Protein 6K10 (pdb70)

Sequence (458 aa):
NIIEQKFYDSKAFFNTQQTKDISFRKEQLKKLSKAIKSYESDILEALYTDLGKNKVEAYATEIGITLKSIKIARKELKNWTKTKNVDTPLYLFPTKSYIKKEPYGTVLIIAPFNYPFQLVFEPLIGAIAAGNTAIIKPSELTPNVARVIKRLINETFDANYIEVIEGGIEETQTLIHLPFDYVFFTGSENVGKIVYQAASENLVPVTLEMGGKSPVIVDETANIKVASERICFGKFTNAGQTSSVAPDYILVHESVKDDLITALSKTLREFYGQNIQQSPDYGRIVNLKHYHRLTSLLNSAQMNIVFGGHSDEDERYIEPTLLDHVTSDSAIMQEEIFGPILPILTYQSLDEAIAFIHQRPKPLSLYLFSEDENATQRVINELSFGGGAINDTLMHLANPKLPFGGVGASGMGRYHGKYSFDTFTHEKSYIFKSTRLESGVHLPPYKGKFKYIKAFFKN

Nearest PDB structures (foldseek):
  6k0z-assembly1_A  TM=9.987E-01  e=1.222E-87  Staphylococcus aureus
  4l2o-assembly1_B  TM=9.807E-01  e=5.987E-59  Homo sapiens
  8bb8-assembly1_A  TM=9.811E-01  e=5.982E-58  Homo sapiens
  4qgk-assembly1_B  TM=9.742E-01  e=1.063E-56  Homo sapiens
  3r64-assembly1_C  TM=8.625E-01  e=4.636E-27  Corynebacterium glutamicum ATCC 13032

B-factor: mean 26.71, std 6.14, range [15.52, 54.59]

CATH classification: 3.40.605.10 (+1 more: 3.40.309.10)

GO terms:
  GO:0016620 oxidoreductase activity, acting on the aldehyde or oxo group of donors, NAD or NADP as acceptor (F, IDA)
  GO:0016117 carotenoid biosynthetic process (P, IDA)

Structure (mmCIF, N/CA/C/O backbone):
data_6K10
#
_entry.id   6K10
#
_cell.length_a   42.087
_cell.length_b   95.245
_cell.length_c   98.348
_cell.angle_alpha   90.000
_cell.angle_beta   90.000
_cell.angle_gamma   90.000
#
_symmetry.space_group_name_H-M   'P 2 21 21'
#
loop_
_entity.id
_entity.type
_entity.pdbx_description
1 polymer 'Aldehyde dehydrogenase'
2 non-polymer 1,2-ETHANEDIOL
3 water water
#
loop_
_atom_site.group_PDB
_atom_site.id
_atom_site.type_symbol
_atom_site.label_atom_id
_atom_site.label_alt_id
_atom_site.label_comp_id
_atom_site.label_asym_id
_atom_site.label_entity_id
_atom_site.label_seq_id
_atom_site.pdbx_PDB_ins_code
_atom_site.Cartn_x
_atom_site.Cartn_y
_atom_site.Cartn_z
_atom_site.occupancy
_atom_site.B_iso_or_equiv
_atom_site.auth_seq_id
_atom_site.auth_comp_id
_atom_site.auth_asym_id
_atom_site.auth_atom_id
_atom_site.pdbx_PDB_model_num
ATOM 1 N N . ASN A 1 9 ? -11.68858 45.67793 122.97978 1.000 43.70923 2 ASN A N 1
ATOM 2 C CA . ASN A 1 9 ? -10.87439 46.55459 122.14740 1.000 42.04010 2 ASN A CA 1
ATOM 3 C C . ASN A 1 9 ? -9.40897 46.50940 122.57031 1.000 40.44609 2 ASN A C 1
ATOM 4 O O . ASN A 1 9 ? -8.66330 47.46463 122.35137 1.000 39.85445 2 ASN A O 1
ATOM 6 N N . ILE A 1 10 ? -8.99661 45.39001 123.17044 1.000 40.50179 3 ILE A N 1
ATOM 7 C CA . ILE A 1 10 ? -7.64415 45.31071 123.71194 1.000 40.76592 3 ILE A CA 1
ATOM 8 C C . ILE A 1 10 ? -6.60759 45.28982 122.59603 1.000 35.14988 3 ILE A C 1
ATOM 9 O O . ILE A 1 10 ? -5.48546 45.77670 122.77866 1.000 35.34027 3 ILE A O 1
ATOM 14 N N . ILE A 1 11 ? -6.95371 44.74177 121.42854 1.000 34.27406 4 ILE A N 1
ATOM 15 C CA . ILE A 1 11 ? -6.01460 44.73871 120.30827 1.000 34.31946 4 ILE A CA 1
ATOM 16 C C . ILE A 1 11 ? -5.64995 46.16692 119.92857 1.000 33.00880 4 ILE A C 1
ATOM 17 O O . ILE A 1 11 ? -4.47152 46.51303 119.78203 1.000 33.03179 4 ILE A O 1
ATOM 22 N N . GLU A 1 12 ? -6.66339 47.01978 119.77198 1.000 34.64602 5 GLU A N 1
ATOM 23 C CA . GLU A 1 12 ? -6.41716 48.40574 119.39383 1.000 35.79074 5 GLU A CA 1
ATOM 24 C C . GLU A 1 12 ? -5.72213 49.16769 120.51504 1.000 34.43104 5 GLU A C 1
ATOM 25 O O . GLU A 1 12 ? -4.87179 50.02516 120.25246 1.000 35.05441 5 GLU A O 1
ATOM 31 N N . GLN A 1 13 ? -6.06295 48.86557 121.77118 1.000 32.81237 6 GLN A N 1
ATOM 32 C CA . GLN A 1 13 ? -5.33156 49.45097 122.89100 1.000 33.66633 6 GLN A CA 1
ATOM 33 C C . GLN A 1 13 ? -3.86936 49.02394 122.87075 1.000 30.24295 6 GLN A C 1
ATOM 34 O O . GLN A 1 13 ? -2.97113 49.84410 123.09456 1.000 29.96727 6 GLN A O 1
ATOM 37 N N . LYS A 1 14 ? -3.61119 47.74240 122.59752 1.000 31.12581 7 LYS A N 1
ATOM 38 C CA . LYS A 1 14 ? -2.23375 47.26898 122.50224 1.000 32.41904 7 LYS A CA 1
ATOM 39 C C . LYS A 1 14 ? -1.49427 47.94909 121.35775 1.000 29.60325 7 LYS A C 1
ATOM 40 O O . LYS A 1 14 ? -0.30429 48.26304 121.47780 1.000 27.27405 7 LYS A O 1
ATOM 44 N N . PHE A 1 15 ? -2.18328 48.18584 120.23962 1.000 28.44039 8 PHE A N 1
ATOM 45 C CA . PHE A 1 15 ? -1.56082 48.87874 119.11645 1.000 28.46886 8 PHE A CA 1
ATOM 46 C C . PHE A 1 15 ? -1.14091 50.28886 119.50769 1.000 27.94287 8 PHE A C 1
ATOM 47 O O . PHE A 1 15 ? -0.00428 50.70522 119.25657 1.000 28.24383 8 PHE A O 1
ATOM 55 N N . TYR A 1 16 ? -2.04508 51.03861 120.13760 1.000 26.96332 9 TYR A N 1
ATOM 56 C CA . TYR A 1 16 ? -1.74194 52.43126 120.44168 1.000 27.77122 9 TYR A CA 1
ATOM 57 C C . TYR A 1 16 ? -0.74639 52.55982 121.58745 1.000 26.66221 9 TYR A C 1
ATOM 58 O O . TYR A 1 16 ? 0.01333 53.53412 121.63356 1.000 29.28419 9 TYR A O 1
ATOM 67 N N . ASP A 1 17 ? -0.71871 51.59116 122.50683 1.000 26.85110 10 ASP A N 1
ATOM 68 C CA . ASP A 1 17 ? 0.35825 51.55107 123.49143 1.000 27.29062 10 ASP A CA 1
ATOM 69 C C . ASP A 1 17 ? 1.70507 51.35734 122.80991 1.000 28.69580 10 ASP A C 1
ATOM 70 O O . ASP A 1 17 ? 2.69522 52.00262 123.17451 1.000 28.46826 10 ASP A O 1
ATOM 75 N N . SER A 1 18 ? 1.75824 50.46576 121.81683 1.000 28.01941 11 SER A N 1
ATOM 76 C CA . SER A 1 18 ? 2.99834 50.24055 121.08224 1.000 27.34626 11 SER A CA 1
ATOM 77 C C . SER A 1 18 ? 3.44777 51.50505 120.36245 1.000 25.71139 11 SER A C 1
ATOM 78 O O . SER A 1 18 ? 4.63544 51.84979 120.38165 1.000 25.06806 11 SER A O 1
ATOM 81 N N . LYS A 1 19 ? 2.51058 52.20945 119.72263 1.000 23.91105 12 LYS A N 1
ATOM 82 C CA . LYS A 1 19 ? 2.83340 53.48975 119.10009 1.000 26.45546 12 LYS A CA 1
ATOM 83 C C . LYS A 1 19 ? 3.38131 54.47116 120.12652 1.000 27.52688 12 LYS A C 1
ATOM 84 O O . LYS A 1 19 ? 4.36529 55.17538 119.86974 1.000 29.99550 12 LYS A O 1
ATOM 87 N N . ALA A 1 20 ? 2.74624 54.53269 121.29972 1.000 27.03470 13 ALA A N 1
ATOM 88 C CA . ALA A 1 20 ? 3.18349 55.46289 122.33397 1.000 29.48957 13 ALA A CA 1
ATOM 89 C C . ALA A 1 20 ? 4.61064 55.16748 122.77409 1.000 26.69067 13 ALA A C 1
ATOM 90 O O . ALA A 1 20 ? 5.40763 56.09156 122.97448 1.000 29.67334 13 ALA A O 1
ATOM 92 N N . PHE A 1 21 ? 4.95986 53.88536 122.91758 1.000 25.95673 14 PHE A N 1
ATOM 93 C CA . PHE A 1 21 ? 6.32614 53.55198 123.30774 1.000 28.78008 14 PHE A CA 1
ATOM 94 C C . PHE A 1 21 ? 7.32288 53.93033 122.22081 1.000 26.37994 14 PHE A C 1
ATOM 95 O O . PHE A 1 21 ? 8.42342 54.40583 122.52531 1.000 25.41942 14 PHE A O 1
ATOM 103 N N . PHE A 1 22 ? 6.96902 53.71687 120.94920 1.000 27.59904 15 PHE A N 1
ATOM 104 C CA . PHE A 1 22 ? 7.85554 54.15766 119.87724 1.000 25.97664 15 PHE A CA 1
ATOM 105 C C . PHE A 1 22 ? 8.07251 55.66223 119.93409 1.000 25.92134 15 PHE A C 1
ATOM 106 O O . PHE A 1 22 ? 9.18151 56.14778 119.68390 1.000 26.41692 15 PHE A O 1
ATOM 114 N N . ASN A 1 23 ? 7.02372 56.41648 120.26578 1.000 28.01887 16 ASN A N 1
ATOM 115 C CA . ASN A 1 23 ? 7.12028 57.86880 120.30926 1.000 29.92489 16 ASN A CA 1
ATOM 116 C C . ASN A 1 23 ? 8.05753 58.37316 121.39980 1.000 28.71236 16 ASN A C 1
ATOM 117 O O . ASN A 1 23 ? 8.42419 59.55261 121.37163 1.000 29.82892 16 ASN A O 1
ATOM 122 N N . THR A 1 24 ? 8.46102 57.52182 122.34714 1.000 27.27358 17 THR A N 1
ATOM 123 C CA . THR A 1 24 ? 9.42846 57.92827 123.36058 1.000 30.84539 17 THR A CA 1
ATOM 124 C C . THR A 1 24 ? 10.85421 57.99895 122.82700 1.000 30.50448 17 THR A C 1
ATOM 125 O O . THR A 1 24 ? 11.73537 58.49160 123.54086 1.000 28.68823 17 THR A O 1
ATOM 129 N N . GLN A 1 25 ? 11.09581 57.52041 121.60380 1.000 27.79602 18 GLN A N 1
ATOM 130 C CA . GLN A 1 25 ? 12.38033 57.50299 120.90245 1.000 29.14279 18 GLN A CA 1
ATOM 131 C C . GLN A 1 25 ? 13.35540 56.47425 121.46273 1.000 27.36571 18 GLN A C 1
ATOM 132 O O . GLN A 1 25 ? 14.49928 56.41200 120.99578 1.000 27.11736 18 GLN A O 1
ATOM 138 N N . GLN A 1 26 ? 12.94437 55.65317 122.43166 1.000 28.08026 19 GLN A N 1
ATOM 139 C CA . GLN A 1 26 ? 13.88675 54.75123 123.08721 1.000 29.53979 19 GLN A CA 1
ATOM 140 C C . GLN A 1 26 ? 14.36277 53.63693 122.15899 1.000 27.58767 19 GLN A C 1
ATOM 141 O O . GLN A 1 26 ? 15.51102 53.19170 122.27097 1.000 27.70597 19 GLN A O 1
ATOM 147 N N . THR A 1 27 ? 13.51373 53.17889 121.23574 1.000 27.11289 20 THR A N 1
ATOM 148 C CA . THR A 1 27 ? 13.91333 52.09479 120.34390 1.000 25.29209 20 THR A CA 1
ATOM 149 C C . THR A 1 27 ? 14.90340 52.53823 119.27389 1.000 25.42109 20 THR A C 1
ATOM 150 O O . THR A 1 27 ? 15.52154 51.67930 118.63638 1.000 24.09807 20 THR A O 1
ATOM 154 N N . LYS A 1 28 ? 15.07429 53.84374 119.06164 1.000 24.99287 21 LYS A N 1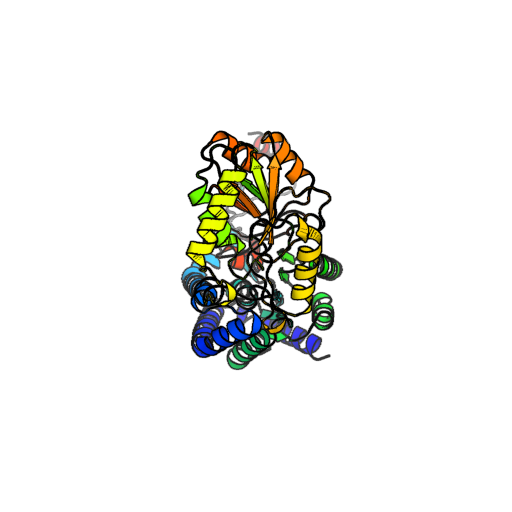
ATOM 155 C CA . LYS A 1 28 ? 16.03654 54.31434 118.07386 1.000 26.53187 21 LYS A CA 1
ATOM 156 C C . LYS A 1 28 ? 17.47473 54.20157 118.55864 1.000 25.67847 21 LYS A C 1
ATOM 157 O O . LYS A 1 28 ? 18.39238 54.17290 117.73079 1.000 26.96516 21 LYS A O 1
ATOM 163 N N . ASP A 1 29 ? 17.69074 54.12968 119.86958 1.000 24.62047 22 ASP A N 1
ATOM 164 C CA . ASP A 1 29 ? 19.04145 54.00323 120.39784 1.000 27.48664 22 ASP A CA 1
ATOM 165 C C . ASP A 1 29 ? 19.62377 52.64553 120.02993 1.000 27.58477 22 ASP A C 1
ATOM 166 O O . ASP A 1 29 ? 18.99238 51.60600 120.24342 1.000 29.96383 22 ASP A O 1
ATOM 171 N N . ILE A 1 30 ? 20.84089 52.66304 119.48539 1.000 26.30424 23 ILE A N 1
ATOM 172 C CA . ILE A 1 30 ? 21.46310 51.44247 118.98022 1.000 29.00140 23 ILE A CA 1
ATOM 173 C C . ILE A 1 30 ? 21.74306 50.46436 120.11535 1.000 28.18917 23 ILE A C 1
ATOM 174 O O . ILE A 1 30 ? 21.50409 49.25657 119.98649 1.000 29.90044 23 ILE A O 1
ATOM 179 N N . SER A 1 31 ? 22.25076 50.96481 121.24473 1.000 28.85164 24 SER A N 1
ATOM 180 C CA . SER A 1 31 ? 22.55103 50.07955 122.36580 1.000 31.95097 24 SER A CA 1
ATOM 181 C C . SER A 1 31 ? 21.28454 49.48157 122.96593 1.000 29.96026 24 SER A C 1
ATOM 182 O O . SER A 1 31 ? 21.32575 48.37497 123.51593 1.000 30.98581 24 SER A O 1
ATOM 185 N N . PHE A 1 32 ? 20.15731 50.19061 122.87349 1.000 29.08008 25 PHE A N 1
ATOM 186 C CA . PHE A 1 32 ? 18.87934 49.60089 123.26105 1.000 27.23214 25 PHE A CA 1
ATOM 187 C C . PHE A 1 32 ? 18.55493 48.39443 122.39071 1.000 24.81015 25 PHE A C 1
ATOM 188 O O . PHE A 1 32 ? 18.17841 47.32976 122.89515 1.000 25.07320 25 PHE A O 1
ATOM 196 N N . ARG A 1 33 ? 18.69405 48.54857 121.07239 1.000 25.49998 26 ARG A N 1
ATOM 197 C CA . ARG A 1 33 ? 18.37501 47.46002 120.15535 1.000 26.18298 26 ARG A CA 1
ATOM 198 C C . ARG A 1 33 ? 19.26995 46.25075 120.39877 1.000 25.49540 26 ARG A C 1
ATOM 199 O O . ARG A 1 33 ? 18.79621 45.10870 120.38956 1.000 26.00373 26 ARG A O 1
ATOM 207 N N . LYS A 1 34 ? 20.56825 46.48198 120.62011 1.000 25.37395 27 LYS A N 1
ATOM 208 C CA . LYS A 1 34 ? 21.48008 45.37719 120.90835 1.000 26.47804 27 LYS A CA 1
ATOM 209 C C . LYS A 1 34 ? 21.06110 44.62014 122.16057 1.000 27.59612 27 LYS A C 1
ATOM 210 O O . LYS A 1 34 ? 21.14500 43.38765 122.20554 1.000 28.59958 27 LYS A O 1
ATOM 214 N N . GLU A 1 35 ? 20.60743 45.33881 123.18873 1.000 27.58325 28 GLU A N 1
ATOM 215 C CA . GLU A 1 35 ? 20.22596 44.67649 124.43076 1.000 30.02173 28 GLU A CA 1
ATOM 216 C C . GLU A 1 35 ? 18.97474 43.82667 124.24268 1.000 29.47960 28 GLU A C 1
ATOM 217 O O . GLU A 1 35 ? 18.86937 42.73502 124.81386 1.000 27.80969 28 GLU A O 1
ATOM 223 N N . GLN A 1 36 ? 18.01852 44.30506 123.44139 1.000 27.73436 29 GLN A N 1
ATOM 224 C CA . GLN A 1 36 ? 16.82242 43.51286 123.17256 1.000 25.88316 29 GLN A CA 1
ATOM 225 C C . GLN A 1 36 ? 17.17067 42.23517 122.42144 1.000 24.76194 29 GLN A C 1
ATOM 226 O O . GLN A 1 36 ? 16.57328 41.17947 122.66304 1.000 27.29821 29 GLN A O 1
ATOM 232 N N . LEU A 1 37 ? 18.13688 42.31107 121.50434 1.000 23.19376 30 LEU A N 1
ATOM 233 C CA . LEU A 1 37 ? 18.56674 41.11485 120.79024 1.000 24.22598 30 LEU A CA 1
ATOM 234 C C . LEU A 1 37 ? 19.21977 40.11457 121.73772 1.000 28.34569 30 LEU A C 1
ATOM 235 O O . LEU A 1 37 ? 18.98510 38.90510 121.62872 1.000 30.25136 30 LEU A O 1
ATOM 240 N N . LYS A 1 38 ? 20.03975 40.59979 122.67725 1.000 27.06862 31 LYS A N 1
ATOM 241 C CA . LYS A 1 38 ? 20.59345 39.72136 123.70640 1.000 26.14838 31 LYS A CA 1
ATOM 242 C C . LYS A 1 38 ? 19.48505 39.03829 124.49094 1.000 25.73314 31 LYS A C 1
ATOM 243 O O . LYS A 1 38 ? 19.50449 37.81758 124.68708 1.000 27.82536 31 LYS A O 1
ATOM 246 N N . LYS A 1 39 ? 18.51523 39.82256 124.96525 1.000 25.85832 32 LYS A N 1
ATOM 247 C CA . LYS A 1 39 ? 17.41561 39.25795 125.73660 1.000 27.91224 32 LYS A CA 1
ATOM 248 C C . LYS A 1 39 ? 16.63313 38.24552 124.91239 1.000 25.57188 32 LYS A C 1
ATOM 249 O O . LYS A 1 39 ? 16.23089 37.19718 125.42701 1.000 24.77315 32 LYS A O 1
ATOM 255 N N . LEU A 1 40 ? 16.42195 38.53496 123.62578 1.000 26.85097 33 LEU A N 1
ATOM 256 C CA . LEU A 1 40 ? 15.73028 37.59046 122.75258 1.000 22.80536 33 LEU A CA 1
ATOM 257 C C . LEU A 1 40 ? 16.48964 36.27243 122.65801 1.000 24.33157 33 LEU A C 1
ATOM 258 O O . LEU A 1 40 ? 15.89506 35.19099 122.73248 1.000 24.58983 33 LEU A O 1
ATOM 263 N N . SER A 1 41 ? 17.81065 36.34720 122.48806 1.000 23.44955 34 SER A N 1
ATOM 264 C CA . SER A 1 41 ? 18.62596 35.13961 122.40454 1.000 26.28376 34 SER A CA 1
ATOM 265 C C . SER A 1 41 ? 18.58809 34.35646 123.71061 1.000 26.28256 34 SER A C 1
ATOM 266 O O . SER A 1 41 ? 18.36500 33.13969 123.71327 1.000 25.89462 34 SER A O 1
ATOM 269 N N . LYS A 1 42 ? 18.82830 35.04127 124.83273 1.000 23.84691 35 LYS A N 1
ATOM 270 C CA . LYS A 1 42 ? 18.74483 34.39901 126.14122 1.000 24.33796 35 LYS A CA 1
ATOM 271 C C . LYS A 1 42 ? 17.38176 33.75749 126.35034 1.000 24.71833 35 LYS A C 1
ATOM 272 O O . LYS A 1 42 ? 17.27473 32.65870 126.90815 1.000 23.59504 35 LYS A O 1
ATOM 278 N N . ALA A 1 43 ? 16.33046 34.42735 125.88928 1.000 25.28618 36 ALA A N 1
ATOM 279 C CA . ALA A 1 43 ? 14.97690 33.93964 126.10025 1.000 24.56811 36 ALA A CA 1
ATOM 280 C C . ALA A 1 43 ? 14.70649 32.66878 125.29726 1.000 22.64775 36 ALA A C 1
ATOM 281 O O . ALA A 1 43 ? 14.09181 31.72520 125.80869 1.000 25.08636 36 ALA A O 1
ATOM 283 N N . ILE A 1 44 ? 15.16620 32.61961 124.04344 1.000 20.33648 37 ILE A N 1
ATOM 284 C CA . ILE A 1 44 ? 14.96875 31.42613 123.22127 1.000 22.89823 37 ILE A CA 1
ATOM 285 C C . ILE A 1 44 ? 15.71548 30.23774 123.81499 1.000 24.83517 37 ILE A C 1
ATOM 286 O O . ILE A 1 44 ? 15.21299 29.10673 123.81978 1.000 22.51764 37 ILE A O 1
ATOM 291 N N . LYS A 1 45 ? 16.92198 30.47512 124.33406 1.000 25.77242 38 LYS A N 1
ATOM 292 C CA . LYS A 1 45 ? 17.68423 29.39539 124.95244 1.000 26.96376 38 LYS A CA 1
ATOM 293 C C . LYS A 1 45 ? 16.98784 28.87558 126.20219 1.000 25.45555 38 LYS A C 1
ATOM 294 O O . LYS A 1 45 ? 16.93320 27.66165 126.43288 1.000 26.82004 38 LYS A O 1
ATOM 300 N N . SER A 1 46 ? 16.44725 29.78143 127.02079 1.000 24.88574 39 SER A N 1
ATOM 301 C CA . SER A 1 46 ? 15.73832 29.36215 128.22384 1.000 25.08291 39 SER A CA 1
ATOM 302 C C . SER A 1 46 ? 14.52083 28.51306 127.88627 1.000 27.90823 39 SER A C 1
ATOM 303 O O . SER A 1 46 ? 14.15603 27.61461 128.65319 1.000 29.08825 39 SER A O 1
ATOM 306 N N . TYR A 1 47 ? 13.89347 28.77022 126.74189 1.000 25.28570 40 TYR A N 1
ATOM 307 C CA . TYR A 1 47 ? 12.68106 28.08109 126.32798 1.000 27.28913 40 TYR A CA 1
ATOM 308 C C . TYR A 1 47 ? 12.93739 27.00517 125.28468 1.000 28.59617 40 TYR A C 1
ATOM 309 O O . TYR A 1 47 ? 11.97839 26.48103 124.71096 1.000 25.01950 40 TYR A O 1
ATOM 318 N N . GLU A 1 48 ? 14.20428 26.66960 125.02419 1.000 25.86406 41 GLU A N 1
ATOM 319 C CA . GLU A 1 48 ? 14.53274 25.75918 123.93028 1.000 26.61195 41 GLU A CA 1
ATOM 320 C C . GLU A 1 48 ? 13.76897 24.44480 124.04081 1.000 23.92395 41 GLU A C 1
ATOM 321 O O . GLU A 1 48 ? 13.22627 23.94226 123.05010 1.000 23.56904 41 GLU A O 1
ATOM 327 N N . SER A 1 49 ? 13.71066 23.87533 125.24588 1.000 22.83452 42 SER A N 1
ATOM 328 C CA . SER A 1 49 ? 13.02323 22.60046 125.41947 1.000 27.71979 42 SER A CA 1
ATOM 329 C C . SER A 1 49 ? 11.53205 22.73056 125.13214 1.000 24.54275 42 SER A C 1
ATOM 330 O O . SER A 1 49 ? 10.94172 21.86406 124.47611 1.000 26.73020 42 SER A O 1
ATOM 333 N N . ASP A 1 50 ? 10.90684 23.80952 125.61179 1.000 22.29999 43 ASP A N 1
ATOM 334 C CA . ASP A 1 50 ? 9.47925 24.00354 125.37821 1.000 25.31865 43 ASP A CA 1
ATOM 335 C C . ASP A 1 50 ? 9.17943 24.25313 123.90625 1.000 25.65617 43 ASP A C 1
ATOM 336 O O . ASP A 1 50 ? 8.13141 23.82593 123.40753 1.000 25.95689 43 ASP A O 1
ATOM 341 N N . ILE A 1 51 ? 10.07495 24.94428 123.19907 1.000 22.74616 44 ILE A N 1
ATOM 342 C CA . ILE A 1 51 ? 9.87418 25.16971 121.77049 1.000 22.38223 44 ILE A CA 1
ATOM 343 C C . ILE A 1 51 ? 9.95409 23.85173 121.01086 1.000 24.99081 44 ILE A C 1
ATOM 344 O O . ILE A 1 51 ? 9.12021 23.56448 120.14396 1.000 25.39551 44 ILE A O 1
ATOM 349 N N . LEU A 1 52 ? 10.96440 23.03347 121.32087 1.000 22.27553 45 LEU A N 1
ATOM 350 C CA . LEU A 1 52 ? 11.08413 21.72842 120.67718 1.000 21.93348 45 LEU A CA 1
ATOM 351 C C . LEU A 1 52 ? 9.86524 20.85950 120.96120 1.000 21.70463 45 LEU A C 1
ATOM 352 O O . LEU A 1 52 ? 9.36826 20.16364 120.06759 1.000 22.62615 45 LEU A O 1
ATOM 357 N N . GLU A 1 53 ? 9.36958 20.88674 122.20080 1.000 22.75775 46 GLU A N 1
ATOM 358 C CA . GLU A 1 53 ? 8.18396 20.10641 122.54426 1.000 24.84449 46 GLU A CA 1
ATOM 359 C C . GLU A 1 53 ? 6.97091 20.57770 121.75366 1.000 21.30760 46 GLU A C 1
ATOM 360 O O . GLU A 1 53 ? 6.19855 19.76490 121.23246 1.000 24.43474 46 GLU A O 1
ATOM 366 N N . ALA A 1 54 ? 6.78447 21.89628 121.66355 1.000 23.27763 47 ALA A N 1
ATOM 367 C CA . ALA A 1 54 ? 5.62806 22.44010 120.95939 1.000 20.23161 47 ALA A CA 1
ATOM 368 C C . ALA A 1 54 ? 5.68556 22.12406 119.46965 1.000 23.72999 47 ALA A C 1
ATOM 369 O O . ALA A 1 54 ? 4.66905 21.75782 118.86767 1.000 25.85496 47 ALA A O 1
ATOM 371 N N . LEU A 1 55 ? 6.86402 22.26525 118.85735 1.000 20.72599 48 LEU A N 1
ATOM 372 C CA . LEU A 1 55 ? 7.01349 21.91107 117.44961 1.000 21.20423 48 LEU A CA 1
ATOM 373 C C . LEU A 1 55 ? 6.75262 20.42770 117.22968 1.000 24.92030 48 LEU A C 1
ATOM 374 O O . LEU A 1 55 ? 6.18501 20.03147 116.20491 1.000 25.80381 48 LEU A O 1
ATOM 379 N N . TYR A 1 56 ? 7.15235 19.59306 118.18840 1.000 25.86643 49 TYR A N 1
ATOM 380 C CA . TYR A 1 56 ? 6.92844 18.15820 118.06384 1.000 24.88741 49 TYR A CA 1
ATOM 381 C C . TYR A 1 56 ? 5.44536 17.82176 118.15553 1.000 23.47186 49 TYR A C 1
ATOM 382 O O . TYR A 1 56 ? 4.92248 17.04322 117.35058 1.000 24.80388 49 TYR A O 1
ATOM 391 N N . THR A 1 57 ? 4.75001 18.39501 119.13761 1.000 23.10534 50 THR A N 1
ATOM 392 C CA . THR A 1 57 ? 3.34938 18.04205 119.34021 1.000 24.72530 50 THR A CA 1
ATOM 393 C C . THR A 1 57 ? 2.47666 18.55310 118.19948 1.000 25.56192 50 THR A C 1
ATOM 394 O O . THR A 1 57 ? 1.55177 17.85960 117.76028 1.000 25.70736 50 THR A O 1
ATOM 398 N N . ASP A 1 58 ? 2.76735 19.74930 117.68911 1.000 26.27107 51 ASP A N 1
ATOM 399 C CA . ASP A 1 58 ? 1.90487 20.36838 116.68943 1.000 25.86347 51 ASP A CA 1
ATOM 400 C C . ASP A 1 58 ? 2.21245 19.92813 115.26393 1.000 26.40195 51 ASP A C 1
ATOM 401 O O . ASP A 1 58 ? 1.28924 19.83372 114.44638 1.000 26.12071 51 ASP A O 1
ATOM 406 N N . LEU A 1 59 ? 3.47838 19.65236 114.94216 1.000 23.32288 52 LEU A N 1
ATOM 407 C CA . LEU A 1 59 ? 3.88527 19.35732 113.57203 1.000 23.06291 52 LEU A CA 1
ATOM 408 C C . LEU A 1 59 ? 4.63497 18.03661 113.43907 1.000 22.21700 52 LEU A C 1
ATOM 409 O O . LEU A 1 59 ? 5.10579 17.71359 112.34120 1.000 21.96634 52 LEU A O 1
ATOM 414 N N . GLY A 1 60 ? 4.75994 17.26575 114.51668 1.000 21.83349 53 GLY A N 1
ATOM 415 C CA . GLY A 1 60 ? 5.56639 16.05732 114.46912 1.000 22.61877 53 GLY A CA 1
ATOM 416 C C . GLY A 1 60 ? 7.01347 16.31734 114.12207 1.000 21.03996 53 GLY A C 1
ATOM 417 O O . GLY A 1 60 ? 7.68802 15.43266 113.58388 1.000 22.74820 53 GLY A O 1
ATOM 418 N N . LYS A 1 61 ? 7.51153 17.51433 114.41971 1.000 21.07183 54 LYS A N 1
ATOM 419 C CA . LYS A 1 61 ? 8.83325 17.92958 113.97079 1.000 18.07940 54 LYS A CA 1
ATOM 420 C C . LYS A 1 61 ? 9.90300 17.39021 114.91211 1.000 24.79315 54 LYS A C 1
ATOM 421 O O . LYS A 1 61 ? 9.92631 17.73179 116.10013 1.000 24.94869 54 LYS A O 1
ATOM 427 N N . ASN A 1 62 ? 10.78777 16.55292 114.37621 1.000 22.79125 55 ASN A N 1
ATOM 428 C CA . ASN A 1 62 ? 11.88690 16.00324 115.15284 1.000 25.64083 55 ASN A CA 1
ATOM 429 C C . ASN A 1 62 ? 12.89259 17.09798 115.50500 1.000 25.68507 55 ASN A C 1
ATOM 430 O O . ASN A 1 62 ? 12.98953 18.13076 114.83795 1.000 25.55356 55 ASN A O 1
ATOM 435 N N . LYS A 1 63 ? 13.65677 16.85304 116.57266 1.000 25.99571 56 LYS A N 1
ATOM 436 C CA . LYS A 1 63 ? 14.48179 17.91261 117.14617 1.000 26.53641 56 LYS A CA 1
ATOM 437 C C . LYS A 1 63 ? 15.62790 18.32471 116.22747 1.000 23.91969 56 LYS A C 1
ATOM 438 O O . LYS A 1 63 ? 16.06096 19.48128 116.27136 1.000 25.15306 56 LYS A O 1
ATOM 442 N N . VAL A 1 64 ? 16.13669 17.41189 115.39753 1.000 25.60526 57 VAL A N 1
ATOM 443 C CA . VAL A 1 64 ? 17.17745 17.79180 114.44408 1.000 24.68985 57 VAL A CA 1
ATOM 444 C C . VAL A 1 64 ? 16.61708 18.77195 113.42260 1.000 24.00671 57 VAL A C 1
ATOM 445 O O . VAL A 1 64 ? 17.18613 19.84306 113.17866 1.000 23.48094 57 VAL A O 1
ATOM 449 N N . GLU A 1 65 ? 15.48363 18.41863 112.81552 1.000 24.85913 58 GLU A N 1
ATOM 450 C CA . GLU A 1 65 ? 14.85244 19.30449 111.84510 1.000 25.42389 58 GLU A CA 1
ATOM 451 C C . GLU A 1 65 ? 14.40290 20.60524 112.49723 1.000 23.52427 58 GLU A C 1
ATOM 452 O O . GLU A 1 65 ? 14.54283 21.68479 111.90986 1.000 23.55335 58 GLU A O 1
ATOM 458 N N . ALA A 1 66 ? 13.86111 20.52136 113.71543 1.000 20.62397 59 ALA A N 1
ATOM 459 C CA . ALA A 1 66 ? 13.39677 21.71897 114.40559 1.000 20.23630 59 ALA A CA 1
ATOM 460 C C . ALA A 1 66 ? 14.54689 22.66044 114.73052 1.000 24.29893 59 ALA A C 1
ATOM 461 O O . ALA A 1 66 ? 14.36734 23.88367 114.72832 1.000 22.19469 59 ALA A O 1
ATOM 463 N N . TYR A 1 67 ? 15.73402 22.11851 115.00775 1.000 21.22076 60 TYR A N 1
ATOM 464 C CA . TYR A 1 67 ? 16.86454 22.98744 115.31134 1.000 24.03853 60 TYR A CA 1
ATOM 465 C C . TYR A 1 67 ? 17.43128 23.62050 114.04760 1.000 23.88378 60 TYR A C 1
ATOM 466 O O . TYR A 1 67 ? 17.79506 24.80226 114.04831 1.000 27.33383 60 TYR A O 1
ATOM 475 N N . ALA A 1 68 ? 17.50419 22.85652 112.95667 1.000 25.05491 61 ALA A N 1
ATOM 476 C CA . ALA A 1 68 ? 18.10699 23.37947 111.73617 1.000 24.68623 61 ALA A CA 1
ATOM 477 C C . ALA A 1 68 ? 17.20400 24.38789 111.03637 1.000 26.78037 61 ALA A C 1
ATOM 478 O O . ALA A 1 68 ? 17.70317 25.28199 110.34414 1.000 27.95954 61 ALA A O 1
ATOM 480 N N . THR A 1 69 ? 15.88433 24.27248 111.19944 1.000 22.26368 62 THR A N 1
ATOM 481 C CA . THR A 1 69 ? 14.95573 25.11610 110.45960 1.000 22.04698 62 THR A CA 1
ATOM 482 C C . THR A 1 69 ? 14.20271 26.12579 111.31530 1.000 25.00363 62 THR A C 1
ATOM 483 O O . THR A 1 69 ? 13.52553 26.99305 110.75275 1.000 28.07367 62 THR A O 1
ATOM 487 N N . GLU A 1 70 ? 14.28307 26.04448 112.64502 1.000 23.98293 63 GLU A N 1
ATOM 488 C CA . GLU A 1 70 ? 13.53345 26.98620 113.47119 1.000 24.89195 63 GLU A CA 1
ATOM 489 C C . GLU A 1 70 ? 14.38487 27.61936 114.56776 1.000 22.87108 63 GLU A C 1
ATOM 490 O O . GLU A 1 70 ? 14.56032 28.84151 114.58501 1.000 24.64489 63 GLU A O 1
ATOM 496 N N . ILE A 1 71 ? 14.91673 26.81509 115.48718 1.000 20.65002 64 ILE A N 1
ATOM 497 C CA . ILE A 1 71 ? 15.59865 27.37613 116.65384 1.000 23.51224 64 ILE A CA 1
ATOM 498 C C . ILE A 1 71 ? 17.01512 27.81379 116.30700 1.000 20.71918 64 ILE A C 1
ATOM 499 O O . ILE A 1 71 ? 17.38274 28.98049 116.48947 1.000 19.85058 64 ILE A O 1
ATOM 504 N N . GLY A 1 72 ? 17.83865 26.87641 115.83464 1.000 22.95264 65 GLY A N 1
ATOM 505 C CA . GLY A 1 72 ? 19.24736 27.17722 115.63644 1.000 22.81307 65 GLY A CA 1
ATOM 506 C C . GLY A 1 72 ? 19.47772 28.28416 114.62762 1.000 27.13109 65 GLY A C 1
ATOM 507 O O . GLY A 1 72 ? 20.32753 29.15530 114.82979 1.000 28.55191 65 GLY A O 1
ATOM 508 N N . ILE A 1 73 ? 18.72265 28.26658 113.52810 1.000 25.70966 66 ILE A N 1
ATOM 509 C CA . ILE A 1 73 ? 18.87619 29.29461 112.50688 1.000 24.30880 66 ILE A CA 1
ATOM 510 C C . ILE A 1 73 ? 18.48193 30.66143 113.05472 1.000 21.57793 66 ILE A C 1
ATOM 511 O O . ILE A 1 73 ? 19.04143 31.68633 112.64652 1.000 23.55173 66 ILE A O 1
ATOM 516 N N . THR A 1 74 ? 17.53500 30.70233 113.99613 1.000 20.05656 67 THR A N 1
ATOM 517 C CA . THR A 1 74 ? 17.14262 31.96824 114.60693 1.000 20.50883 67 THR A CA 1
ATOM 518 C C . THR A 1 74 ? 18.22610 32.47920 115.54792 1.000 23.39852 67 THR A C 1
ATOM 519 O O . THR A 1 74 ? 18.58507 33.66192 115.51284 1.000 26.55266 67 THR A O 1
ATOM 523 N N . LEU A 1 75 ? 18.75921 31.59764 116.39793 1.000 23.09277 68 LEU A N 1
ATOM 524 C CA . LEU A 1 75 ? 19.85107 31.98439 117.28638 1.000 24.66672 68 LEU A CA 1
ATOM 525 C C . LEU A 1 75 ? 21.03850 32.51093 116.49277 1.000 23.80914 68 LEU A C 1
ATOM 526 O O . LEU A 1 75 ? 21.64212 33.52814 116.85373 1.000 26.73547 68 LEU A O 1
ATOM 531 N N . LYS A 1 76 ? 21.38478 31.82644 115.40081 1.000 23.40702 69 LYS A N 1
ATOM 532 C CA . LYS A 1 76 ? 22.47729 32.28538 114.55085 1.000 24.81476 69 LYS A CA 1
ATOM 533 C C . LYS A 1 76 ? 22.17598 33.65593 113.95581 1.000 25.00127 69 LYS A C 1
ATOM 534 O O . LYS A 1 76 ? 23.06473 34.51106 113.86551 1.000 26.45276 69 LYS A O 1
ATOM 537 N N . SER A 1 77 ? 20.92468 33.88648 113.54991 1.000 25.02564 70 SER A N 1
ATOM 538 C CA . SER A 1 77 ? 20.56447 35.17238 112.95982 1.000 24.81471 70 SER A CA 1
ATOM 539 C C . SER A 1 77 ? 20.61979 36.29584 113.99051 1.000 22.57223 70 SER A C 1
ATOM 540 O O . SER A 1 77 ? 21.07747 37.40251 113.68124 1.000 22.22930 70 SER A O 1
ATOM 543 N N . ILE A 1 78 ? 20.14931 36.03634 115.21568 1.000 22.63904 71 ILE A N 1
ATOM 544 C CA . ILE A 1 78 ? 20.24749 37.03473 116.28027 1.000 26.22387 71 ILE A CA 1
ATOM 545 C C . ILE A 1 78 ? 21.70115 37.41009 116.51322 1.000 29.38126 71 ILE A C 1
ATOM 546 O O . ILE A 1 78 ? 22.05084 38.59398 116.61038 1.000 27.05319 71 ILE A O 1
ATOM 551 N N . LYS A 1 79 ? 22.56786 36.40109 116.61013 1.000 28.40135 72 LYS A N 1
ATOM 552 C CA . LYS A 1 79 ? 23.99092 36.64045 116.81736 1.000 30.62473 72 LYS A CA 1
ATOM 553 C C . LYS A 1 79 ? 24.56328 37.55506 115.73888 1.000 27.79583 72 LYS A C 1
ATOM 554 O O . LYS A 1 79 ? 25.28292 38.51273 116.04078 1.000 26.02211 72 LYS A O 1
ATOM 560 N N . ILE A 1 80 ? 24.24510 37.27872 114.47197 1.000 27.28826 73 ILE A N 1
ATOM 561 C CA . ILE A 1 80 ? 24.81340 38.05056 113.36525 1.000 25.94376 73 ILE A CA 1
ATOM 562 C C . ILE A 1 80 ? 24.27366 39.47594 113.37438 1.000 26.89400 73 ILE A C 1
ATOM 563 O O . ILE A 1 80 ? 25.02561 40.44613 113.21201 1.000 26.91220 73 ILE A O 1
ATOM 568 N N . ALA A 1 81 ? 22.95928 39.62304 113.55535 1.000 26.02570 74 ALA A N 1
ATOM 569 C CA . ALA A 1 81 ? 22.36340 40.95551 113.59797 1.000 27.53566 74 ALA A CA 1
ATOM 570 C C . ALA A 1 81 ? 22.94250 41.79417 114.73155 1.000 27.67262 74 ALA A C 1
ATOM 571 O O . ALA A 1 81 ? 23.22902 42.98475 114.55192 1.000 27.74671 74 ALA A O 1
ATOM 573 N N . ARG A 1 82 ? 23.13557 41.18923 115.90263 1.000 26.35269 75 ARG A N 1
ATOM 574 C CA . ARG A 1 82 ? 23.65213 41.94460 117.03732 1.000 31.23315 75 ARG A CA 1
ATOM 575 C C . ARG A 1 82 ? 25.09361 42.39108 116.80861 1.000 31.66331 75 ARG A C 1
ATOM 576 O O . ARG A 1 82 ? 25.46623 43.51488 117.17274 1.000 32.87721 75 ARG A O 1
ATOM 584 N N . LYS A 1 83 ? 25.91397 41.53208 116.19575 1.000 31.48687 76 LYS A N 1
ATOM 585 C CA . LYS A 1 83 ? 27.32379 41.85503 116.00669 1.000 32.03036 76 LYS A CA 1
ATOM 586 C C . LYS A 1 83 ? 27.56156 42.77226 114.81628 1.000 32.94358 76 LYS A C 1
ATOM 587 O O . LYS A 1 83 ? 28.57676 43.47582 114.77712 1.000 36.15793 76 LYS A O 1
ATOM 593 N N . GLU A 1 84 ? 26.65781 42.76807 113.84355 1.000 30.37386 77 GLU A N 1
ATOM 594 C CA . GLU A 1 84 ? 26.74789 43.63143 112.67811 1.000 29.55701 77 GLU A CA 1
ATOM 595 C C . GLU A 1 84 ? 25.89875 44.88398 112.80386 1.000 26.47396 77 GLU A C 1
ATOM 596 O O . GLU A 1 84 ? 25.87022 45.68912 111.86504 1.000 27.76238 77 GLU A O 1
ATOM 602 N N . LEU A 1 85 ? 25.22497 45.07118 113.94289 1.000 26.26933 78 LEU A N 1
ATOM 603 C CA . LEU A 1 85 ? 24.23183 46.13415 114.06030 1.000 29.32973 78 LEU A CA 1
ATOM 604 C C . LEU A 1 85 ? 24.81895 47.50912 113.77853 1.000 27.91145 78 LEU A C 1
ATOM 605 O O . LEU A 1 85 ? 24.22084 48.30621 113.04235 1.000 27.58121 78 LEU A O 1
ATOM 610 N N . LYS A 1 86 ? 25.99019 47.80255 114.35193 1.000 28.41409 79 LYS A N 1
ATOM 611 C CA . LYS A 1 86 ? 26.61668 49.09890 114.12745 1.000 31.90307 79 LYS A CA 1
ATOM 612 C C . LYS A 1 86 ? 26.92919 49.31391 112.65275 1.000 32.16541 79 LYS A C 1
ATOM 613 O O . LYS A 1 86 ? 26.77864 50.42734 112.13985 1.000 32.13574 79 LYS A O 1
ATOM 615 N N . ASN A 1 87 ? 27.35545 48.25912 111.95248 1.000 30.64640 80 ASN A N 1
ATOM 616 C CA . ASN A 1 87 ? 27.58806 48.36741 110.51469 1.000 26.97428 80 ASN A CA 1
ATOM 617 C C . ASN A 1 87 ? 26.29205 48.66210 109.76880 1.000 26.57005 80 ASN A C 1
ATOM 618 O O . ASN A 1 87 ? 26.24364 49.55709 108.91434 1.000 30.58998 80 ASN A O 1
ATOM 623 N N . TRP A 1 88 ? 25.22523 47.92247 110.09074 1.000 21.65453 81 TRP A N 1
ATOM 624 C CA . TRP A 1 88 ? 23.96764 48.07055 109.36065 1.000 27.12693 81 TRP A CA 1
ATOM 625 C C . TRP A 1 88 ? 23.32263 49.43059 109.59256 1.000 25.98171 81 TRP A C 1
ATOM 626 O O . TRP A 1 88 ? 22.77174 50.02777 108.65935 1.000 27.34484 81 TRP A O 1
ATOM 637 N N . THR A 1 89 ? 23.35123 49.92324 110.83041 1.000 24.98601 82 THR A N 1
ATOM 638 C CA . THR A 1 89 ? 22.56942 51.09935 111.19595 1.000 26.03465 82 THR A CA 1
ATOM 639 C C . THR A 1 89 ? 23.30893 52.41609 111.01635 1.000 27.64398 82 THR A C 1
ATOM 640 O O . THR A 1 89 ? 22.65685 53.46625 110.96332 1.000 28.78470 82 THR A O 1
ATOM 644 N N . LYS A 1 90 ? 24.63534 52.39405 110.91393 1.000 27.55941 83 LYS A N 1
ATOM 645 C CA . LYS A 1 90 ? 25.38609 53.64285 110.92103 1.000 29.62902 83 LYS A CA 1
ATOM 646 C C . LYS A 1 90 ? 25.12362 54.45069 109.65456 1.000 27.52818 83 LYS A C 1
ATOM 647 O O . LYS A 1 90 ? 25.05184 53.90330 108.55196 1.000 25.22613 83 LYS A O 1
ATOM 651 N N . THR A 1 91 ? 24.92578 55.75813 109.83340 1.000 27.79751 84 THR A N 1
ATOM 652 C CA . THR A 1 91 ? 24.66463 56.63546 108.70137 1.000 29.48125 84 THR A CA 1
ATOM 653 C C . THR A 1 91 ? 25.81359 56.55359 107.70414 1.000 30.19100 84 THR A C 1
ATOM 654 O O . THR A 1 91 ? 26.98647 56.62674 108.08043 1.000 35.49438 84 THR A O 1
ATOM 658 N N . LYS A 1 92 ? 25.47458 56.37505 106.43263 1.000 27.98418 85 LYS A N 1
ATOM 659 C CA . LYS A 1 92 ? 26.46204 56.21216 105.37667 1.000 30.02122 85 LYS A CA 1
ATOM 660 C C . LYS A 1 92 ? 26.84817 57.55384 104.77683 1.000 31.04001 85 LYS A C 1
ATOM 661 O O . LYS A 1 92 ? 25.98206 58.34200 104.39215 1.000 30.33960 85 LYS A O 1
ATOM 663 N N . ASN A 1 93 ? 28.15142 57.80309 104.68957 1.000 33.88418 86 ASN A N 1
ATOM 664 C CA . ASN A 1 93 ? 28.63921 58.88035 103.84593 1.000 35.09501 86 ASN A CA 1
ATOM 665 C C . ASN A 1 93 ? 28.51989 58.43461 102.39962 1.000 32.08340 86 ASN A C 1
ATOM 666 O O . ASN A 1 93 ? 29.01567 57.36443 102.03831 1.000 35.75130 86 ASN A O 1
ATOM 668 N N . VAL A 1 94 ? 27.84608 59.23866 101.57985 1.000 27.90095 87 VAL A N 1
ATOM 669 C CA . VAL A 1 94 ? 27.58743 58.91088 100.18215 1.000 29.42094 87 VAL A CA 1
ATOM 670 C C . VAL A 1 94 ? 28.38370 59.86743 99.30895 1.000 25.17470 87 VAL A C 1
ATOM 671 O O . VAL A 1 94 ? 28.46229 61.06502 99.60502 1.000 24.22282 87 VAL A O 1
ATOM 675 N N . ASP A 1 95 ? 28.97748 59.33664 98.24013 1.000 27.70641 88 ASP A N 1
ATOM 676 C CA . ASP A 1 95 ? 29.75400 60.16495 97.32985 1.000 30.07594 88 ASP A CA 1
ATOM 677 C C . ASP A 1 95 ? 28.90457 61.29051 96.75854 1.000 29.76885 88 ASP A C 1
ATOM 678 O O . ASP A 1 95 ? 27.74573 61.09295 96.38763 1.000 28.31846 88 ASP A O 1
ATOM 683 N N . THR A 1 96 ? 29.49051 62.47557 96.69555 1.000 29.43913 89 THR A N 1
ATOM 684 C CA . THR A 1 96 ? 28.84942 63.62443 96.09643 1.000 30.55745 89 THR A CA 1
ATOM 685 C C . THR A 1 96 ? 29.60417 64.02166 94.84211 1.000 32.16576 89 THR A C 1
ATOM 686 O O . THR A 1 96 ? 30.82573 64.21523 94.89760 1.000 32.28097 89 THR A O 1
ATOM 690 N N . PRO A 1 97 ? 28.93011 64.13357 93.70376 1.000 33.95371 90 PRO A N 1
ATOM 691 C CA . PRO A 1 97 ? 29.62278 64.52433 92.47372 1.000 35.86445 90 PRO A CA 1
ATOM 692 C C . PRO A 1 97 ? 30.16597 65.94029 92.56848 1.000 33.79673 90 PRO A C 1
ATOM 693 O O . PRO A 1 97 ? 29.66766 66.77289 93.33031 1.000 32.43747 90 PRO A O 1
ATOM 697 N N . LEU A 1 98 ? 31.20816 66.20037 91.77349 1.000 34.32759 91 LEU A N 1
ATOM 698 C CA . LEU A 1 98 ? 31.91446 67.47648 91.84583 1.000 34.50083 91 LEU A CA 1
ATOM 699 C C . LEU A 1 98 ? 30.97548 68.66308 91.67227 1.000 32.27076 91 LEU A C 1
ATOM 700 O O . LEU A 1 98 ? 31.09449 69.66542 92.38580 1.000 32.11379 91 LEU A O 1
ATOM 705 N N . TYR A 1 99 ? 30.03284 68.57201 90.73122 1.000 31.59433 92 TYR A N 1
ATOM 706 C CA . TYR A 1 99 ? 29.18919 69.72442 90.43629 1.000 31.28278 92 TYR A CA 1
ATOM 707 C C . TYR A 1 99 ? 28.30321 70.11811 91.61232 1.000 28.86121 92 TYR A C 1
ATOM 708 O O . TYR A 1 99 ? 27.79246 71.24242 91.63515 1.000 30.39187 92 TYR A O 1
ATOM 717 N N . LEU A 1 100 ? 28.12004 69.23449 92.59312 1.000 28.72718 93 LEU A N 1
ATOM 718 C CA . LEU A 1 100 ? 27.35934 69.57442 93.78834 1.000 28.99807 93 LEU A CA 1
ATOM 719 C C . LEU A 1 100 ? 28.23291 70.03438 94.94870 1.000 28.04504 93 LEU A C 1
ATOM 720 O O . LEU A 1 100 ? 27.69247 70.51059 95.95153 1.000 27.00822 93 LEU A O 1
ATOM 725 N N . PHE A 1 101 ? 29.55277 69.90012 94.84361 1.000 25.89036 94 PHE A N 1
ATOM 726 C CA . PHE A 1 101 ? 30.47240 70.39145 95.86950 1.000 27.13021 94 PHE A CA 1
ATOM 727 C C . PHE A 1 101 ? 30.16109 71.86273 96.15193 1.000 30.00345 94 PHE A C 1
ATOM 728 O O . PHE A 1 101 ? 29.91270 72.62767 95.21945 1.000 41.86697 94 PHE A O 1
ATOM 736 N N . PRO A 1 102 ? 30.18104 72.27824 97.43159 1.000 28.31393 95 PRO A N 1
ATOM 737 C CA . PRO A 1 102 ? 30.61400 71.62178 98.67344 1.000 29.28476 95 PRO A CA 1
ATOM 738 C C . PRO A 1 102 ? 29.57132 70.77404 99.40877 1.000 26.49972 95 PRO A C 1
ATOM 739 O O . PRO A 1 102 ? 29.72037 70.56716 100.61420 1.000 25.92473 95 PRO A O 1
ATOM 743 N N . THR A 1 103 ? 28.54556 70.29236 98.71474 1.000 26.17615 96 THR A N 1
ATOM 744 C CA . THR A 1 103 ? 27.52230 69.49320 99.37710 1.000 26.97254 96 THR A CA 1
ATOM 745 C C . THR A 1 103 ? 28.10126 68.17289 99.87838 1.000 26.26534 96 THR A C 1
ATOM 746 O O . THR A 1 103 ? 28.92101 67.53950 99.20812 1.000 25.78583 96 THR A O 1
ATOM 750 N N . LYS A 1 104 ? 27.68247 67.77333 101.07797 1.000 23.11112 97 LYS A N 1
ATOM 751 C CA . LYS A 1 104 ? 27.98125 66.46466 101.64337 1.000 24.20420 97 LYS A CA 1
ATOM 752 C C . LYS A 1 104 ? 26.69542 65.65004 101.66758 1.000 25.25689 97 LYS A C 1
ATOM 753 O O . LYS A 1 104 ? 25.63716 66.16966 102.02640 1.000 26.69259 97 LYS A O 1
ATOM 759 N N . SER A 1 105 ? 26.78298 64.37516 101.29373 1.000 25.64608 98 SER A N 1
ATOM 760 C CA . SER A 1 105 ? 25.60603 63.52893 101.13684 1.000 24.23544 98 SER A CA 1
ATOM 761 C C . SER A 1 105 ? 25.64882 62.36525 102.11916 1.000 23.32764 98 SER A C 1
ATOM 762 O O . SER A 1 105 ? 26.70781 61.78006 102.35832 1.000 21.73319 98 SER A O 1
ATOM 765 N N . TYR A 1 106 ? 24.48155 62.02539 102.66822 1.000 19.35866 99 TYR A N 1
ATOM 766 C CA . TYR A 1 106 ? 24.34983 60.99331 103.68807 1.000 20.92672 99 TYR A CA 1
ATOM 767 C C . TYR A 1 106 ? 23.05728 60.22043 103.49583 1.000 19.77768 99 TYR A C 1
ATOM 768 O O . TYR A 1 106 ? 22.11715 60.69083 102.85476 1.000 21.09868 99 TYR A O 1
ATOM 777 N N . ILE A 1 107 ? 23.01885 59.03075 104.09057 1.000 21.46388 100 ILE A N 1
ATOM 778 C CA . ILE A 1 107 ? 21.81205 58.21511 104.15659 1.000 23.80535 100 ILE A CA 1
ATOM 779 C C . ILE A 1 107 ? 21.64532 57.76352 105.59940 1.000 25.06258 100 ILE A C 1
ATOM 780 O O . ILE A 1 107 ? 22.47608 57.00592 106.11700 1.000 23.24558 100 ILE A O 1
ATOM 785 N N . LYS A 1 108 ? 20.58502 58.23638 106.24814 1.000 22.69617 101 LYS A N 1
ATOM 786 C CA . LYS A 1 108 ? 20.22422 57.82035 107.59506 1.000 25.51683 101 LYS A CA 1
ATOM 787 C C . LYS A 1 108 ? 19.32670 56.59148 107.52091 1.000 26.21214 101 LYS A C 1
ATOM 788 O O . LYS A 1 108 ? 18.37401 56.56318 106.73693 1.000 26.26384 101 LYS A O 1
ATOM 794 N N . LYS A 1 109 ? 19.63588 55.57567 108.32360 1.000 22.95632 102 LYS A N 1
ATOM 795 C CA . LYS A 1 109 ? 18.79421 54.39002 108.43987 1.000 25.41520 102 LYS A CA 1
ATOM 796 C C . LYS A 1 109 ? 17.90667 54.55005 109.66762 1.000 24.19864 102 LYS A C 1
ATOM 797 O O . LYS A 1 109 ? 18.41236 54.68382 110.78668 1.000 24.94543 102 LYS A O 1
ATOM 801 N N . GLU A 1 110 ? 16.59300 54.54170 109.46341 1.000 23.71124 103 GLU A N 1
ATOM 802 C CA . GLU A 1 110 ? 15.67214 54.80256 110.55796 1.000 22.85563 103 GLU A CA 1
ATOM 803 C C . GLU A 1 110 ? 14.48105 53.85632 110.48271 1.000 23.53562 103 GLU A C 1
ATOM 804 O O . GLU A 1 110 ? 14.14440 53.35903 109.40246 1.000 22.20741 103 GLU A O 1
ATOM 810 N N . PRO A 1 111 ? 13.84274 53.58316 111.61762 1.000 23.66119 104 PRO A N 1
ATOM 811 C CA . PRO A 1 111 ? 12.70216 52.66053 111.62227 1.000 23.86335 104 PRO A CA 1
ATOM 812 C C . PRO A 1 111 ? 11.44157 53.28670 111.04864 1.000 21.40131 104 PRO A C 1
ATOM 813 O O . PRO A 1 111 ? 11.30434 54.50574 110.92978 1.000 19.37224 104 PRO A O 1
ATOM 817 N N . TYR A 1 112 ? 10.50038 52.40765 110.70221 1.000 23.14766 105 TYR A N 1
ATOM 818 C CA . TYR A 1 112 ? 9.16992 52.84033 110.29298 1.000 23.74518 105 TYR A CA 1
ATOM 819 C C . TYR A 1 112 ? 8.32407 53.24720 111.49129 1.000 25.58037 105 TYR A C 1
ATOM 820 O O . TYR A 1 112 ? 7.53763 54.19682 111.40694 1.000 25.54292 105 TYR A O 1
ATOM 829 N N . GLY A 1 113 ? 8.46534 52.53591 112.60638 1.000 23.68431 106 GLY A N 1
ATOM 830 C CA . GLY A 1 113 ? 7.66170 52.79902 113.78248 1.000 20.76852 106 GLY A CA 1
ATOM 831 C C . GLY A 1 113 ? 7.14138 51.53259 114.42866 1.000 23.45687 106 GLY A C 1
ATOM 832 O O . GLY A 1 113 ? 7.90632 50.77499 115.03177 1.000 23.74024 106 GLY A O 1
ATOM 833 N N . THR A 1 114 ? 5.83947 51.29195 114.30209 1.000 19.65952 107 THR A N 1
ATOM 834 C CA . THR A 1 114 ? 5.17893 50.12478 114.87264 1.000 21.45734 107 THR A CA 1
ATOM 835 C C . THR A 1 114 ? 4.75448 49.20760 113.73243 1.000 23.43788 107 THR A C 1
ATOM 836 O O . THR A 1 114 ? 4.00130 49.62511 112.84614 1.000 22.97117 107 THR A O 1
ATOM 840 N N . VAL A 1 115 ? 5.23765 47.96498 113.75260 1.000 21.93428 108 VAL A N 1
ATOM 841 C CA . VAL A 1 115 ? 5.07477 47.05726 112.62501 1.000 24.17535 108 VAL A CA 1
ATOM 842 C C . VAL A 1 115 ? 4.27852 45.83039 113.05345 1.000 23.25407 108 VAL A C 1
ATOM 843 O O . VAL A 1 115 ? 4.17996 45.49420 114.23680 1.000 24.72444 108 VAL A O 1
ATOM 847 N N . LEU A 1 116 ? 3.70880 45.15781 112.05568 1.000 20.79577 109 LEU A N 1
ATOM 848 C CA . LEU A 1 116 ? 2.90532 43.95805 112.24303 1.000 21.93290 109 LEU A CA 1
ATOM 849 C C . LEU A 1 116 ? 3.58572 42.78709 111.55046 1.000 21.47890 109 LEU A C 1
ATOM 850 O O . LEU A 1 116 ? 4.01482 42.90821 110.39822 1.000 22.72429 109 LEU A O 1
ATOM 855 N N . ILE A 1 117 ? 3.67908 41.65882 112.24897 1.000 21.78680 110 ILE A N 1
ATOM 856 C CA . ILE A 1 117 ? 4.27681 40.44028 111.71483 1.000 21.31929 110 ILE A CA 1
ATOM 857 C C . ILE A 1 117 ? 3.25250 39.32135 111.83414 1.000 21.89554 110 ILE A C 1
ATOM 858 O O . ILE A 1 117 ? 2.80655 38.99599 112.94206 1.000 22.34968 110 ILE A O 1
ATOM 863 N N . ILE A 1 118 ? 2.87997 38.73746 110.69710 1.000 20.19370 111 ILE A N 1
ATOM 864 C CA . ILE A 1 118 ? 1.92498 37.63568 110.63485 1.000 21.89742 111 ILE A CA 1
ATOM 865 C C . ILE A 1 118 ? 2.67273 36.38732 110.19115 1.000 22.43671 111 ILE A C 1
ATOM 866 O O . ILE A 1 118 ? 3.36418 36.40486 109.16651 1.000 22.27870 111 ILE A O 1
ATOM 871 N N . ALA A 1 119 ? 2.52609 35.30295 110.94958 1.000 21.29041 112 ALA A N 1
ATOM 872 C CA . ALA A 1 119 ? 3.25665 34.08746 110.63809 1.000 21.61858 112 ALA A CA 1
ATOM 873 C C . ALA A 1 119 ? 2.31983 32.89812 110.48243 1.000 23.87087 112 ALA A C 1
ATOM 874 O O . ALA A 1 119 ? 1.34252 32.78103 111.22550 1.000 22.62928 112 ALA A O 1
ATOM 876 N N . PRO A 1 120 ? 2.60511 31.98952 109.54057 1.000 23.81759 113 PRO A N 1
ATOM 877 C CA . PRO A 1 120 ? 1.72626 30.83425 109.32908 1.000 23.21940 113 PRO A CA 1
ATOM 878 C C . PRO A 1 120 ? 2.12752 29.63714 110.17679 1.000 23.36466 113 PRO A C 1
ATOM 879 O O . PRO A 1 120 ? 2.95751 29.76446 111.08192 1.000 23.72121 113 PRO A O 1
ATOM 883 N N . PHE A 1 121 ? 1.55863 28.46654 109.88469 1.000 22.00516 114 PHE A N 1
ATOM 884 C CA . PHE A 1 121 ? 1.69947 27.29373 110.73920 1.000 19.89826 114 PHE A CA 1
ATOM 885 C C . PHE A 1 121 ? 2.93202 26.44351 110.44612 1.000 19.35470 114 PHE A C 1
ATOM 886 O O . PHE A 1 121 ? 3.32499 25.65485 111.31280 1.000 21.93547 114 PHE A O 1
ATOM 894 N N . ASN A 1 122 ? 3.52453 26.54162 109.25068 1.000 20.55604 115 ASN A N 1
ATOM 895 C CA . ASN A 1 122 ? 4.43042 25.48648 108.80613 1.000 23.23348 115 ASN A CA 1
ATOM 896 C C . ASN A 1 122 ? 5.82525 25.59719 109.41243 1.000 22.78002 115 ASN A C 1
ATOM 897 O O . ASN A 1 122 ? 6.42159 24.57569 109.76845 1.000 20.85919 115 ASN A O 1
ATOM 902 N N . TYR A 1 123 ? 6.36957 26.80597 109.53042 1.000 20.34473 116 TYR A N 1
ATOM 903 C CA . TYR A 1 123 ? 7.55444 27.06259 110.34433 1.000 21.09408 116 TYR A CA 1
ATOM 904 C C . TYR A 1 123 ? 7.15740 28.13893 111.34522 1.000 19.83003 116 TYR A C 1
ATOM 905 O O . TYR A 1 123 ? 7.58769 29.29695 111.24902 1.000 18.60021 116 TYR A O 1
ATOM 914 N N . PRO A 1 124 ? 6.32553 27.77665 112.32576 1.000 20.51619 117 PRO A N 1
ATOM 915 C CA . PRO A 1 124 ? 5.60697 28.79526 113.10456 1.000 20.57080 117 PRO A CA 1
ATOM 916 C C . PRO A 1 124 ? 6.49852 29.59598 114.02577 1.000 21.72250 117 PRO A C 1
ATOM 917 O O . PRO A 1 124 ? 6.09600 30.68134 114.46122 1.000 20.75635 117 PRO A O 1
ATOM 921 N N . PHE A 1 125 ? 7.69374 29.09999 114.33271 1.000 19.47872 118 PHE A N 1
ATOM 922 C CA . PHE A 1 125 ? 8.64381 29.81888 115.17139 1.000 22.01066 118 PHE A CA 1
ATOM 923 C C . PHE A 1 125 ? 9.56668 30.68776 114.31909 1.000 22.50766 118 PHE A C 1
ATOM 924 O O . PHE A 1 125 ? 9.66355 31.89893 114.53805 1.000 22.82353 118 PHE A O 1
ATOM 932 N N . GLN A 1 126 ? 10.23045 30.08046 113.32923 1.000 20.75051 119 GLN A N 1
ATOM 933 C CA . GLN A 1 126 ? 11.16796 30.82055 112.48452 1.000 21.22000 119 GLN A CA 1
ATOM 934 C C . GLN A 1 126 ? 10.48846 31.97029 111.75208 1.000 22.92098 119 GLN A C 1
ATOM 935 O O . GLN A 1 126 ? 11.06160 33.05979 111.62665 1.000 21.41381 119 GLN A O 1
ATOM 941 N N . LEU A 1 127 ? 9.26455 31.75667 111.27264 1.000 20.46027 120 LEU A N 1
ATOM 942 C CA . LEU A 1 127 ? 8.58523 32.80865 110.52892 1.000 20.36880 120 LEU A CA 1
ATOM 943 C C . LEU A 1 127 ? 8.02115 33.90228 111.42319 1.000 22.73749 120 LEU A C 1
ATOM 944 O O . LEU A 1 127 ? 7.54330 34.91497 110.90266 1.000 22.65625 120 LEU A O 1
ATOM 949 N N . VAL A 1 128 ? 8.05411 33.72414 112.73806 1.000 21.41437 121 VAL A N 1
ATOM 950 C CA . VAL A 1 128 ? 7.85449 34.84095 113.65709 1.000 21.02840 121 VAL A CA 1
ATOM 951 C C . VAL A 1 128 ? 9.15917 35.58801 113.90951 1.000 21.17843 121 VAL A C 1
ATOM 952 O O . VAL A 1 128 ? 9.20931 36.81949 113.82239 1.000 21.63220 121 VAL A O 1
ATOM 956 N N . PHE A 1 129 ? 10.24108 34.85639 114.18739 1.000 19.70548 122 PHE A N 1
ATOM 957 C CA . PHE A 1 129 ? 11.39981 35.49988 114.79583 1.000 21.53737 122 PHE A CA 1
ATOM 958 C C . PHE A 1 129 ? 12.42697 36.01853 113.79771 1.000 20.14670 122 PHE A C 1
ATOM 959 O O . PHE A 1 129 ? 13.11436 37.00081 114.10222 1.000 21.58946 122 PHE A O 1
ATOM 967 N N . GLU A 1 130 ? 12.54671 35.41879 112.60550 1.000 22.55205 123 GLU A N 1
ATOM 968 C CA . GLU A 1 130 ? 13.42832 36.02664 111.61293 1.000 19.41997 123 GLU A CA 1
ATOM 969 C C . GLU A 1 130 ? 12.93198 37.40857 111.17702 1.000 21.49542 123 GLU A C 1
ATOM 970 O O . GLU A 1 130 ? 13.74518 38.34500 111.13273 1.000 24.22599 123 GLU A O 1
ATOM 976 N N . PRO A 1 131 ? 11.64132 37.61200 110.86884 1.000 20.86615 124 PRO A N 1
ATOM 977 C CA . PRO A 1 131 ? 11.18953 39.00578 110.69289 1.000 22.64271 124 PRO A CA 1
ATOM 978 C C . PRO A 1 131 ? 11.39743 39.85892 111.92966 1.000 22.59129 124 PRO A C 1
ATOM 979 O O . PRO A 1 131 ? 11.82116 41.01733 111.81164 1.000 21.18673 124 PRO A O 1
ATOM 983 N N . LEU A 1 132 ? 11.12850 39.30981 113.11819 1.000 20.60104 125 LEU A N 1
ATOM 984 C CA . LEU A 1 132 ? 11.24306 40.09467 114.34509 1.000 20.43213 125 LEU A CA 1
ATOM 985 C C . LEU A 1 132 ? 12.65951 40.61653 114.54773 1.000 20.79947 125 LEU A C 1
ATOM 986 O O . LEU A 1 132 ? 12.85143 41.76803 114.95961 1.000 21.13450 125 LEU A O 1
ATOM 991 N N . ILE A 1 133 ? 13.66367 39.77724 114.27816 1.000 17.84245 126 ILE A N 1
ATOM 992 C CA . ILE A 1 133 ? 15.05378 40.21556 114.38507 1.000 21.04337 126 ILE A CA 1
ATOM 993 C C . ILE A 1 133 ? 15.27364 41.46725 113.54883 1.000 20.35813 126 ILE A C 1
ATOM 994 O O . ILE A 1 133 ? 15.86204 42.45194 114.01016 1.000 22.11577 126 ILE A O 1
ATOM 999 N N . GLY A 1 134 ? 14.79341 41.44716 112.30399 1.000 20.79590 127 GLY A N 1
ATOM 1000 C CA . GLY A 1 134 ? 14.91828 42.62346 111.45889 1.000 21.95104 127 GLY A CA 1
ATOM 1001 C C . GLY A 1 134 ? 14.19448 43.82461 112.03480 1.000 21.94404 127 GLY A C 1
ATOM 1002 O O . GLY A 1 134 ? 14.72895 44.93533 112.05921 1.000 20.88658 127 GLY A O 1
ATOM 1003 N N . ALA A 1 135 ? 12.96688 43.61365 112.51598 1.000 21.53951 128 ALA A N 1
ATOM 1004 C CA . ALA A 1 135 ? 12.20027 44.70910 113.10111 1.000 21.76970 128 ALA A CA 1
ATOM 1005 C C . ALA A 1 135 ? 12.90448 45.27882 114.32631 1.000 21.21053 128 ALA A C 1
ATOM 1006 O O . ALA A 1 135 ? 12.98811 46.50080 114.49550 1.000 26.45222 128 ALA A O 1
ATOM 1008 N N . ILE A 1 136 ? 13.41666 44.40301 115.19527 1.000 19.91471 129 ILE A N 1
ATOM 1009 C CA . ILE A 1 136 ? 14.14533 44.85932 116.37754 1.000 22.04358 129 ILE A CA 1
ATOM 1010 C C . ILE A 1 136 ? 15.38500 45.63975 115.96632 1.000 23.95088 129 ILE A C 1
ATOM 1011 O O . ILE A 1 136 ? 15.60753 46.77159 116.41398 1.000 24.94041 129 ILE A O 1
ATOM 1016 N N . ALA A 1 137 ? 16.21397 45.03805 115.10667 1.000 20.85612 130 ALA A N 1
ATOM 1017 C CA . ALA A 1 137 ? 17.47818 45.65760 114.72364 1.000 21.35013 130 ALA A CA 1
ATOM 1018 C C . ALA A 1 137 ? 17.26585 46.98330 114.00850 1.000 23.36650 130 ALA A C 1
ATOM 1019 O O . ALA A 1 137 ? 18.10394 47.88554 114.11389 1.000 25.23742 130 ALA A O 1
ATOM 1021 N N . ALA A 1 138 ? 16.15990 47.12320 113.28059 1.000 23.57452 131 ALA A N 1
ATOM 1022 C CA . ALA A 1 138 ? 15.86952 48.37038 112.58767 1.000 23.71951 131 ALA A CA 1
ATOM 1023 C C . ALA A 1 138 ? 15.28734 49.43955 113.50424 1.000 23.66327 131 ALA A C 1
ATOM 1024 O O . ALA A 1 138 ? 15.14110 50.58688 113.07040 1.000 22.20729 131 ALA A O 1
ATOM 1026 N N . GLY A 1 139 ? 14.94831 49.09666 114.74554 1.000 22.69639 132 GLY A N 1
ATOM 1027 C CA . GLY A 1 139 ? 14.50755 50.08635 115.70717 1.000 22.86389 132 GLY A CA 1
ATOM 1028 C C . GLY A 1 139 ? 13.01377 50.26143 115.83462 1.000 23.62141 132 GLY A C 1
ATOM 1029 O O . GLY A 1 139 ? 12.56061 51.34022 116.23322 1.000 22.46214 132 GLY A O 1
ATOM 1030 N N . ASN A 1 140 ? 12.23124 49.23718 115.52102 1.000 21.36180 133 ASN A N 1
ATOM 1031 C CA . ASN A 1 140 ? 10.78112 49.32772 115.55544 1.000 24.21260 133 ASN A CA 1
ATOM 1032 C C . ASN A 1 140 ? 10.23310 48.72691 116.84534 1.000 27.47091 133 ASN A C 1
ATOM 1033 O O . ASN A 1 140 ? 10.92693 48.02388 117.58264 1.000 28.81243 133 ASN A O 1
ATOM 1038 N N . THR A 1 141 ? 8.96959 49.03193 117.11963 1.000 25.43671 134 THR A N 1
ATOM 1039 C CA . THR A 1 141 ? 8.15150 48.21418 118.00099 1.000 23.70039 134 THR A CA 1
ATOM 1040 C C . THR A 1 141 ? 7.35179 47.25117 117.13303 1.000 24.47475 134 THR A C 1
ATOM 1041 O O . THR A 1 141 ? 7.22069 47.44518 115.92201 1.000 26.37528 134 THR A O 1
ATOM 1045 N N . ALA A 1 142 ? 6.82326 46.19876 117.75237 1.000 23.37922 135 ALA A N 1
ATOM 1046 C CA . ALA A 1 142 ? 6.24335 45.13248 116.94988 1.000 21.40003 135 ALA A CA 1
ATOM 1047 C C . ALA A 1 142 ? 5.06104 44.48838 117.65512 1.000 22.37055 135 ALA A C 1
ATOM 1048 O O . ALA A 1 142 ? 5.03054 44.36857 118.88275 1.000 22.05604 135 ALA A O 1
ATOM 1050 N N . ILE A 1 143 ? 4.09159 44.06882 116.84683 1.000 20.71550 136 ILE A N 1
ATOM 1051 C CA . ILE A 1 143 ? 2.98036 43.23014 117.27388 1.000 22.65832 136 ILE A CA 1
ATOM 1052 C C . ILE A 1 143 ? 3.00131 41.97989 116.40784 1.000 23.75307 136 ILE A C 1
ATOM 1053 O O . ILE A 1 143 ? 3.08707 42.07328 115.17728 1.000 24.65438 136 ILE A O 1
ATOM 1058 N N . ILE A 1 144 ? 2.94105 40.81630 117.04747 1.000 21.53947 137 ILE A N 1
ATOM 1059 C CA . ILE A 1 144 ? 3.08413 39.53144 116.37468 1.000 22.18717 137 ILE A CA 1
ATOM 1060 C C . ILE A 1 144 ? 1.74977 38.80482 116.42476 1.000 20.21528 137 ILE A C 1
ATOM 1061 O O . ILE A 1 144 ? 1.10849 38.74117 117.48053 1.000 23.14225 137 ILE A O 1
ATOM 1066 N N . LYS A 1 145 ? 1.33627 38.25679 115.28685 1.000 21.48707 138 LYS A N 1
ATOM 1067 C CA . LYS A 1 145 ? 0.15328 37.40152 115.20918 1.000 23.00530 138 LYS A CA 1
ATOM 1068 C C . LYS A 1 145 ? 0.58832 36.04002 114.68599 1.000 22.88212 138 LYS A C 1
ATOM 1069 O O . LYS A 1 145 ? 0.74777 35.86040 113.46433 1.000 22.96733 138 LYS A O 1
ATOM 1075 N N . PRO A 1 146 ? 0.81008 35.06303 115.55785 1.000 23.26832 139 PRO A N 1
ATOM 1076 C CA . PRO A 1 146 ? 1.22973 33.73399 115.11412 1.000 21.69216 139 PRO A CA 1
ATOM 1077 C C . PRO A 1 146 ? 0.03423 32.86927 114.72786 1.000 24.02020 139 PRO A C 1
ATOM 1078 O O . PRO A 1 146 ? -1.11952 33.18212 115.02592 1.000 24.70724 139 PRO A O 1
ATOM 1082 N N . SER A 1 147 ? 0.34065 31.75990 114.06110 1.000 22.46103 140 SER A N 1
ATOM 1083 C CA . SER A 1 147 ? -0.69665 30.83807 113.61933 1.000 22.90990 140 SER A CA 1
ATOM 1084 C C . SER A 1 147 ? -1.34011 30.14146 114.81079 1.000 23.18994 140 SER A C 1
ATOM 1085 O O . SER A 1 147 ? -0.64757 29.66033 115.71290 1.000 20.3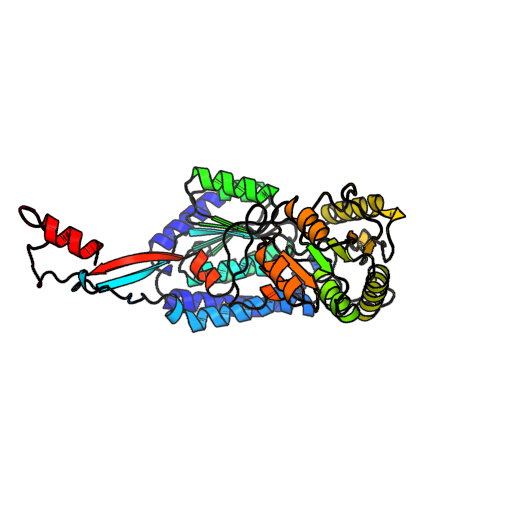9224 140 SER A O 1
ATOM 1088 N N . GLU A 1 148 ? -2.66993 30.08200 114.81084 1.000 20.95504 141 GLU A N 1
ATOM 1089 C CA . GLU A 1 148 ? -3.38565 29.31353 115.81750 1.000 20.77914 141 GLU A CA 1
ATOM 1090 C C . GLU A 1 148 ? -3.58615 27.85840 115.41417 1.000 22.85292 141 GLU A C 1
ATOM 1091 O O . GLU A 1 148 ? -4.09472 27.07353 116.22260 1.000 22.39006 141 GLU A O 1
ATOM 1097 N N . LEU A 1 149 ? -3.20188 27.47997 114.18975 1.000 21.80122 142 LEU A N 1
ATOM 1098 C CA . LEU A 1 149 ? -3.21041 26.07120 113.80804 1.000 22.82202 142 LEU A CA 1
ATOM 1099 C C . LEU A 1 149 ? -2.12803 25.28169 114.52786 1.000 24.18239 142 LEU A C 1
ATOM 1100 O O . LEU A 1 149 ? -2.24804 24.05860 114.65492 1.000 24.64783 142 LEU A O 1
ATOM 1105 N N . THR A 1 150 ? -1.07418 25.94999 114.98257 1.000 22.56196 143 THR A N 1
ATOM 1106 C CA . THR A 1 150 ? -0.08122 25.35489 115.86348 1.000 20.88245 143 THR A CA 1
ATOM 1107 C C . THR A 1 150 ? -0.19942 26.03784 117.22171 1.000 24.52922 143 THR A C 1
ATOM 1108 O O . THR A 1 150 ? 0.60928 26.91352 117.55678 1.000 23.43999 143 THR A O 1
ATOM 1112 N N . PRO A 1 151 ? -1.19893 25.66391 118.02724 1.000 26.35991 144 PRO A N 1
ATOM 1113 C CA . PRO A 1 151 ? -1.51671 26.46585 119.22027 1.000 26.20749 144 PRO A CA 1
ATOM 1114 C C . PRO A 1 151 ? -0.50371 26.33324 120.34248 1.000 23.73938 144 PRO A C 1
ATOM 1115 O O . PRO A 1 151 ? -0.34429 27.27734 121.12533 1.000 24.11140 144 PRO A O 1
ATOM 1119 N N . ASN A 1 152 ? 0.17140 25.19032 120.46757 1.000 22.32747 145 ASN A N 1
ATOM 1120 C CA . ASN A 1 152 ? 1.19412 25.06972 121.50059 1.000 26.42941 145 ASN A CA 1
ATOM 1121 C C . ASN A 1 152 ? 2.39938 25.94067 121.17651 1.000 23.19005 145 ASN A C 1
ATOM 1122 O O . ASN A 1 152 ? 2.97505 26.57251 122.07004 1.000 24.69761 145 ASN A O 1
ATOM 1127 N N . VAL A 1 153 ? 2.78516 25.99747 119.90045 1.000 22.58635 146 VAL A N 1
ATOM 1128 C CA . VAL A 1 153 ? 3.88370 26.86838 119.49232 1.000 22.84311 146 VAL A CA 1
ATOM 1129 C C . VAL A 1 153 ? 3.51853 28.32840 119.72900 1.000 26.10137 146 VAL A C 1
ATOM 1130 O O . VAL A 1 153 ? 4.32534 29.11300 120.24239 1.000 26.57575 146 VAL A O 1
ATOM 1134 N N . ALA A 1 154 ? 2.29354 28.71341 119.35645 1.000 21.77471 147 ALA A N 1
ATOM 1135 C CA . ALA A 1 154 ? 1.85941 30.09583 119.53903 1.000 21.78965 147 ALA A CA 1
ATOM 1136 C C . ALA A 1 154 ? 1.91677 30.50670 121.00547 1.000 23.36786 147 ALA A C 1
ATOM 1137 O O . ALA A 1 154 ? 2.36021 31.61489 121.33135 1.000 24.58676 147 ALA A O 1
ATOM 1139 N N . ARG A 1 155 ? 1.47694 29.62302 121.90551 1.000 24.41335 148 ARG A N 1
ATOM 1140 C CA . ARG A 1 155 ? 1.49516 29.94198 123.33127 1.000 24.79625 148 ARG A CA 1
ATOM 1141 C C . ARG A 1 155 ? 2.91574 30.04918 123.86244 1.000 24.65888 148 ARG A C 1
ATOM 1142 O O . ARG A 1 155 ? 3.21284 30.92341 124.68601 1.000 25.37395 148 ARG A O 1
ATOM 1150 N N . VAL A 1 156 ? 3.78797 29.12823 123.45647 1.000 26.21920 149 VAL A N 1
ATOM 1151 C CA . VAL A 1 156 ? 5.18242 29.20760 123.87250 1.000 29.28370 149 VAL A CA 1
ATOM 1152 C C . VAL A 1 156 ? 5.79132 30.52002 123.40379 1.000 24.29220 149 VAL A C 1
ATOM 1153 O O . VAL A 1 156 ? 6.55897 31.16253 124.13060 1.000 24.20781 149 VAL A O 1
ATOM 1157 N N . ILE A 1 157 ? 5.44210 30.94634 122.18803 1.000 24.27190 150 ILE A N 1
ATOM 1158 C CA . ILE A 1 157 ? 5.92385 32.22351 121.66827 1.000 21.72084 150 ILE A CA 1
ATOM 1159 C C . ILE A 1 157 ? 5.39291 33.37490 122.51498 1.000 25.02142 150 ILE A C 1
ATOM 1160 O O . ILE A 1 157 ? 6.13267 34.29790 122.87735 1.000 24.00193 150 ILE A O 1
ATOM 1165 N N . LYS A 1 158 ? 4.10080 33.33286 122.84932 1.000 25.20085 151 LYS A N 1
ATOM 1166 C CA . LYS A 1 158 ? 3.51194 34.39036 123.66524 1.000 26.35562 151 LYS A CA 1
ATOM 1167 C C . LYS A 1 158 ? 4.13662 34.43485 125.05498 1.000 26.35491 151 LYS A C 1
ATOM 1168 O O . LYS A 1 158 ? 4.45695 35.51577 125.56410 1.000 28.43614 151 LYS A O 1
ATOM 1174 N N . ARG A 1 159 ? 4.30641 33.27012 125.68722 1.000 24.47158 152 ARG A N 1
ATOM 1175 C CA . ARG A 1 159 ? 4.95171 33.21154 126.99667 1.000 27.20534 152 ARG A CA 1
ATOM 1176 C C . ARG A 1 159 ? 6.35146 33.80607 126.93979 1.000 29.96636 152 ARG A C 1
ATOM 1177 O O . ARG A 1 159 ? 6.70649 34.68144 127.73915 1.000 28.32261 152 ARG A O 1
ATOM 1185 N N . LEU A 1 160 ? 7.16006 33.32765 125.99295 1.000 26.71919 153 LEU A N 1
ATOM 1186 C CA . LEU A 1 160 ? 8.52776 33.80416 125.82940 1.000 26.94937 153 LEU A CA 1
ATOM 1187 C C . LEU A 1 160 ? 8.57654 35.32145 125.70244 1.000 27.74263 153 LEU A C 1
ATOM 1188 O O . LEU A 1 160 ? 9.34848 35.99511 126.39535 1.000 26.76641 153 LEU A O 1
ATOM 1193 N N . ILE A 1 161 ? 7.75033 35.87410 124.81626 1.000 27.74353 154 ILE A N 1
ATOM 1194 C CA . ILE A 1 161 ? 7.78087 37.31006 124.55781 1.000 26.46346 154 ILE A CA 1
ATOM 1195 C C . ILE A 1 161 ? 7.33143 38.08676 125.78932 1.000 27.24335 154 ILE A C 1
ATOM 1196 O O . ILE A 1 161 ? 7.98707 39.04599 126.21223 1.000 24.93863 154 ILE A O 1
ATOM 1201 N N . ASN A 1 162 ? 6.20636 37.68069 126.38547 1.000 25.52952 155 ASN A N 1
ATOM 1202 C CA . ASN A 1 162 ? 5.63525 38.44529 127.49137 1.000 29.15817 155 ASN A CA 1
ATOM 1203 C C . ASN A 1 162 ? 6.53029 38.43354 128.72322 1.000 32.79275 155 ASN A C 1
ATOM 1204 O O . ASN A 1 162 ? 6.53833 39.40165 129.49195 1.000 32.90159 155 ASN A O 1
ATOM 1209 N N . GLU A 1 163 ? 7.27896 37.35801 128.93910 1.000 28.08670 156 GLU A N 1
ATOM 1210 C CA . GLU A 1 163 ? 8.15293 37.28987 130.09876 1.000 33.37275 156 GLU A CA 1
ATOM 1211 C C . GLU A 1 163 ? 9.52022 37.90667 129.83732 1.000 32.81058 156 GLU A C 1
ATOM 1212 O O . GLU A 1 163 ? 10.33304 37.99231 130.76465 1.000 35.98055 156 GLU A O 1
ATOM 1218 N N . THR A 1 164 ? 9.77566 38.36826 128.61343 1.000 30.22629 157 THR A N 1
ATOM 1219 C CA . THR A 1 164 ? 11.04243 38.98942 128.24390 1.000 29.72658 157 THR A CA 1
ATOM 1220 C C . THR A 1 164 ? 10.93033 40.47612 127.93656 1.000 30.60222 157 THR A C 1
ATOM 1221 O O . THR A 1 164 ? 11.82087 41.24169 128.31329 1.000 33.76474 157 THR A O 1
ATOM 1225 N N . PHE A 1 165 ? 9.86300 40.91516 127.26911 1.000 28.03348 158 PHE A N 1
ATOM 1226 C CA . PHE A 1 165 ? 9.71864 42.30034 126.84372 1.000 25.02685 158 PHE A CA 1
ATOM 1227 C C . PHE A 1 165 ? 8.42552 42.90148 127.38025 1.000 25.38259 158 PHE A C 1
ATOM 1228 O O . PHE A 1 165 ? 7.46532 42.19012 127.68713 1.000 24.75147 158 PHE A O 1
ATOM 1236 N N . ASP A 1 166 ? 8.40580 44.23217 127.47323 1.000 26.52393 159 ASP A N 1
ATOM 1237 C CA . ASP A 1 166 ? 7.15599 44.93526 127.73469 1.000 31.44000 159 ASP A CA 1
ATOM 1238 C C . ASP A 1 166 ? 6.20227 44.76901 126.56197 1.000 28.23351 159 ASP A C 1
ATOM 1239 O O . ASP A 1 166 ? 6.61973 44.72670 125.40129 1.000 26.97906 159 ASP A O 1
ATOM 1244 N N . ALA A 1 167 ? 4.90615 44.69585 126.87247 1.000 28.48789 160 ALA A N 1
ATOM 1245 C CA . ALA A 1 167 ? 3.91213 44.49960 125.82374 1.000 30.11792 160 ALA A CA 1
ATOM 1246 C C . ALA A 1 167 ? 3.84692 45.68953 124.87567 1.000 30.88505 160 ALA A C 1
ATOM 1247 O O . ALA A 1 167 ? 3.42983 45.53810 123.72216 1.000 31.81596 160 ALA A O 1
ATOM 1249 N N . ASN A 1 168 ? 4.25299 46.87378 125.33055 1.000 28.89196 161 ASN A N 1
ATOM 1250 C CA . ASN A 1 168 ? 4.25877 48.04078 124.45783 1.000 31.60728 161 ASN A CA 1
ATOM 1251 C C . ASN A 1 168 ? 5.50870 48.12510 123.58913 1.000 25.88489 161 ASN A C 1
ATOM 1252 O O . ASN A 1 168 ? 5.63371 49.06827 122.80110 1.000 24.81656 161 ASN A O 1
ATOM 1256 N N . TYR A 1 169 ? 6.43235 47.17118 123.71110 1.000 24.20898 162 TYR A N 1
ATOM 1257 C CA . TYR A 1 169 ? 7.56715 47.06531 122.80032 1.000 23.92745 162 TYR A CA 1
ATOM 1258 C C . TYR A 1 169 ? 7.37213 45.92223 121.80937 1.000 24.62301 162 TYR A C 1
ATOM 1259 O O . TYR A 1 169 ? 7.41140 46.13312 120.59349 1.000 26.26025 162 TYR A O 1
ATOM 1268 N N . ILE A 1 170 ? 7.16447 44.70790 122.31307 1.000 21.74025 163 ILE A N 1
ATOM 1269 C CA . ILE A 1 170 ? 6.82289 43.55063 121.49506 1.000 24.72706 163 ILE A CA 1
ATOM 1270 C C . ILE A 1 170 ? 5.67615 42.82058 122.17772 1.000 26.04972 163 ILE A C 1
ATOM 1271 O O . ILE A 1 170 ? 5.75096 42.52355 123.37514 1.000 26.75565 163 ILE A O 1
ATOM 1276 N N . GLU A 1 171 ? 4.61771 42.53876 121.42187 1.000 22.90849 164 GLU A N 1
ATOM 1277 C CA . GLU A 1 171 ? 3.43911 41.87037 121.95200 1.000 24.70874 164 GLU A CA 1
ATOM 1278 C C . GLU A 1 171 ? 2.99921 40.78764 120.97832 1.000 25.79840 164 GLU A C 1
ATOM 1279 O O . GLU A 1 171 ? 3.17724 40.91565 119.76367 1.000 26.71537 164 GLU A O 1
ATOM 1285 N N . VAL A 1 172 ? 2.43117 39.71473 121.52533 1.000 21.97306 165 VAL A N 1
ATOM 1286 C CA . VAL A 1 172 ? 1.92251 38.59237 120.74517 1.000 23.98124 165 VAL A CA 1
ATOM 1287 C C . VAL A 1 172 ? 0.40927 38.54044 120.89745 1.000 27.65961 165 VAL A C 1
ATOM 1288 O O . VAL A 1 172 ? -0.10856 38.55400 122.02096 1.000 28.24448 165 VAL A O 1
ATOM 1292 N N . ILE A 1 173 ? -0.29466 38.46868 119.77048 1.000 26.94900 166 ILE A N 1
ATOM 1293 C CA . ILE A 1 173 ? -1.75199 38.41009 119.73690 1.000 27.27645 166 ILE A CA 1
ATOM 1294 C C . ILE A 1 173 ? -2.15570 37.03817 119.21617 1.000 27.62541 166 ILE A C 1
ATOM 1295 O O . ILE A 1 173 ? -1.93897 36.72429 118.03953 1.000 27.72230 166 ILE A O 1
ATOM 1300 N N . GLU A 1 174 ? -2.76185 36.22739 120.07721 1.000 26.08329 167 GLU A N 1
ATOM 1301 C CA . GLU A 1 174 ? -3.26972 34.92365 119.67664 1.000 30.77471 167 GLU A CA 1
ATOM 1302 C C . GLU A 1 174 ? -4.67105 35.04997 119.09224 1.000 32.38295 167 GLU A C 1
ATOM 1303 O O . GLU A 1 174 ? -5.46963 35.88884 119.51721 1.000 31.67961 167 GLU A O 1
ATOM 1309 N N . GLY A 1 175 ? -4.96590 34.20372 118.11631 1.000 31.24850 168 GLY A N 1
ATOM 1310 C CA . GLY A 1 175 ? -6.28463 34.19162 117.52134 1.000 31.07060 168 GLY A CA 1
ATOM 1311 C C . GLY A 1 175 ? -6.23849 33.67595 116.09636 1.000 34.48894 168 GLY A C 1
ATOM 1312 O O . GLY A 1 175 ? -5.21113 33.19641 115.61704 1.000 36.45595 168 GLY A O 1
ATOM 1313 N N . GLY A 1 176 ? -7.38811 33.78520 115.43595 1.000 33.52129 169 GLY A N 1
ATOM 1314 C CA . GLY A 1 176 ? -7.52358 33.33395 114.06774 1.000 32.00850 169 GLY A CA 1
ATOM 1315 C C . GLY A 1 176 ? -7.65863 34.47268 113.08085 1.000 33.04414 169 GLY A C 1
ATOM 1316 O O . GLY A 1 176 ? -7.05101 35.53336 113.25558 1.000 32.58835 169 GLY A O 1
ATOM 1317 N N . ILE A 1 177 ? -8.47175 34.26533 112.04290 1.000 32.67249 170 ILE A N 1
ATOM 1318 C CA . ILE A 1 177 ? -8.56856 35.23989 110.96045 1.000 32.93117 170 ILE A CA 1
ATOM 1319 C C . ILE A 1 177 ? -9.16965 36.55295 111.44602 1.000 32.92231 170 ILE A C 1
ATOM 1320 O O . ILE A 1 177 ? -8.83630 37.62494 110.92536 1.000 31.81114 170 ILE A O 1
ATOM 1325 N N . GLU A 1 178 ? -10.04495 36.50561 112.45348 1.000 29.59235 171 GLU A N 1
ATOM 1326 C CA . GLU A 1 178 ? -10.69704 37.73419 112.89326 1.000 31.28960 171 GLU A CA 1
ATOM 1327 C C . GLU A 1 178 ? -9.76220 38.61010 113.71632 1.000 31.34388 171 GLU A C 1
ATOM 1328 O O . GLU A 1 178 ? -9.88143 39.84054 113.68124 1.000 29.20255 171 GLU A O 1
ATOM 1334 N N . GLU A 1 179 ? -8.83189 38.00773 114.45971 1.000 30.60817 172 GLU A N 1
ATOM 1335 C CA . GLU A 1 179 ? -7.78963 38.80715 115.09323 1.000 30.62674 172 GLU A CA 1
ATOM 1336 C C . GLU A 1 179 ? -6.87077 39.41737 114.04463 1.000 31.89261 172 GLU A C 1
ATOM 1337 O O . GLU A 1 179 ? -6.45708 40.57571 114.17005 1.000 32.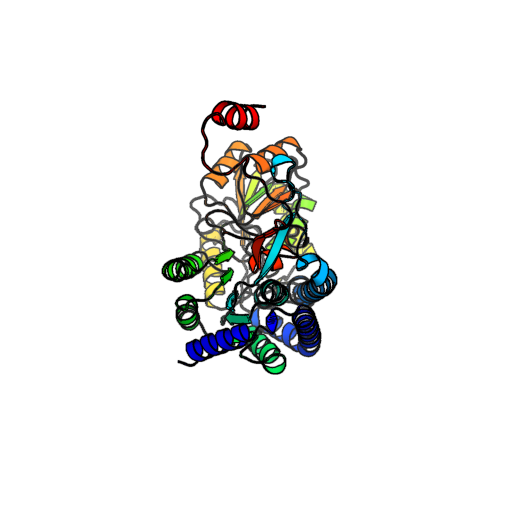51551 172 GLU A O 1
ATOM 1343 N N . THR A 1 180 ? -6.54350 38.65027 113.00152 1.000 27.29257 173 THR A N 1
ATOM 1344 C CA . THR A 1 180 ? -5.78459 39.20339 111.88556 1.000 30.45029 173 THR A CA 1
ATOM 1345 C C . THR A 1 180 ? -6.55060 40.33708 111.21985 1.000 31.66035 173 THR A C 1
ATOM 1346 O O . THR A 1 180 ? -5.96557 41.36406 110.85566 1.000 30.77622 173 THR A O 1
ATOM 1350 N N . GLN A 1 181 ? -7.86593 40.16655 111.06166 1.000 30.13250 174 GLN A N 1
ATOM 1351 C CA . GLN A 1 181 ? -8.69581 41.21038 110.46917 1.000 33.76260 174 GLN A CA 1
ATOM 1352 C C . GLN A 1 181 ? -8.60303 42.50513 111.26551 1.000 31.99888 174 GLN A C 1
ATOM 1353 O O . GLN A 1 181 ? -8.47566 43.59173 110.68941 1.000 31.28834 174 GLN A O 1
ATOM 1359 N N . THR A 1 182 ? -8.65991 42.40694 112.59489 1.000 30.56889 175 THR A N 1
ATOM 1360 C CA . THR A 1 182 ? -8.55761 43.59712 113.43152 1.000 28.97592 175 THR A CA 1
ATOM 1361 C C . THR A 1 182 ? -7.20567 44.27760 113.26157 1.000 25.34947 175 THR A C 1
ATOM 1362 O O . THR A 1 182 ? -7.11982 45.51125 113.23715 1.000 26.92431 175 THR A O 1
ATOM 1366 N N . LEU A 1 183 ? -6.13867 43.48802 113.12878 1.000 24.71734 176 LEU A N 1
ATOM 1367 C CA . LEU A 1 183 ? -4.79572 44.05634 113.08691 1.000 25.19347 176 LEU A CA 1
ATOM 1368 C C . LEU A 1 183 ? -4.50905 44.74361 111.75619 1.000 25.81651 176 LEU A C 1
ATOM 1369 O O . LEU A 1 183 ? -3.91561 45.82808 111.73149 1.000 24.43876 176 LEU A O 1
ATOM 1374 N N . ILE A 1 184 ? -4.92056 44.13693 110.63927 1.000 25.70872 177 ILE A N 1
ATOM 1375 C CA . ILE A 1 184 ? -4.56004 44.67064 109.32819 1.000 25.49305 177 ILE A CA 1
ATOM 1376 C C . ILE A 1 184 ? -5.31143 45.94222 108.96769 1.000 28.54004 177 ILE A C 1
ATOM 1377 O O . ILE A 1 184 ? -4.91359 46.63476 108.02340 1.000 27.88098 177 ILE A O 1
ATOM 1382 N N . HIS A 1 185 ? -6.38203 46.27089 109.68549 1.000 29.29260 178 HIS A N 1
ATOM 1383 C CA . HIS A 1 185 ? -7.10049 47.51913 109.46753 1.000 29.86859 178 HIS A CA 1
ATOM 1384 C C . HIS A 1 185 ? -6.57554 48.65819 110.32852 1.000 27.62207 178 HIS A C 1
ATOM 1385 O O . HIS A 1 185 ? -7.05925 49.78722 110.19926 1.000 27.95598 178 HIS A O 1
ATOM 1392 N N . LEU A 1 186 ? -5.60280 48.38946 111.20514 1.000 23.68043 179 LEU A N 1
ATOM 1393 C CA . LEU A 1 186 ? -4.96455 49.41961 112.00647 1.000 23.53269 179 LEU A CA 1
ATOM 1394 C C . LEU A 1 186 ? -3.80532 50.04501 111.23642 1.000 26.05176 179 LEU A C 1
ATOM 1395 O O . LEU A 1 186 ? -3.12295 49.36217 110.46541 1.000 23.67413 179 LEU A O 1
ATOM 1400 N N . PRO A 1 187 ? -3.55160 51.36430 111.42467 1.000 26.67296 180 PRO A N 1
ATOM 1401 C CA . PRO A 1 187 ? -2.51421 52.05262 110.63522 1.000 27.03607 180 PRO A CA 1
ATOM 1402 C C . PRO A 1 187 ? -1.10015 51.74553 111.12059 1.000 25.75402 180 PRO A C 1
ATOM 1403 O O . PRO A 1 187 ? -0.35732 52.62765 111.56593 1.000 24.26482 180 PRO A O 1
ATOM 1407 N N . PHE A 1 188 ? -0.72064 50.47133 111.03838 1.000 23.46737 181 PHE A N 1
ATOM 1408 C CA . PHE A 1 188 ? 0.66258 50.08505 111.26974 1.000 21.44226 181 PHE A CA 1
ATOM 1409 C C . PHE A 1 188 ? 1.58058 50.83007 110.30488 1.000 21.59966 181 PHE A C 1
ATOM 1410 O O . PHE A 1 188 ? 1.17272 51.26007 109.22369 1.000 23.69532 181 PHE A O 1
ATOM 1418 N N . ASP A 1 189 ? 2.83958 50.98328 110.70602 1.000 21.81996 182 ASP A N 1
ATOM 1419 C CA . ASP A 1 189 ? 3.82451 51.60739 109.83382 1.000 22.54269 182 ASP A CA 1
ATOM 1420 C C . ASP A 1 189 ? 4.45291 50.62338 108.85487 1.000 22.32606 182 ASP A C 1
ATOM 1421 O O . ASP A 1 189 ? 5.08655 51.05630 107.88587 1.000 25.42915 182 ASP A O 1
ATOM 1426 N N . TYR A 1 190 ? 4.28607 49.32164 109.08087 1.000 19.63214 183 TYR A N 1
ATOM 1427 C CA . TYR A 1 190 ? 4.72387 48.29713 108.14464 1.000 20.12839 183 TYR A CA 1
ATOM 1428 C C . TYR A 1 190 ? 3.99932 47.00202 108.48140 1.000 22.31983 183 TYR A C 1
ATOM 1429 O O . TYR A 1 190 ? 3.70235 46.73149 109.64797 1.000 21.27701 183 TYR A O 1
ATOM 1438 N N . VAL A 1 191 ? 3.71214 46.20666 107.45262 1.000 20.78533 184 VAL A N 1
ATOM 1439 C CA . VAL A 1 191 ? 3.07935 44.90308 107.62619 1.000 19.69141 184 VAL A CA 1
ATOM 1440 C C . VAL A 1 191 ? 3.93348 43.84944 106.93458 1.000 21.90442 184 VAL A C 1
ATOM 1441 O O . VAL A 1 191 ? 4.24305 43.98025 105.74665 1.000 23.85321 184 VAL A O 1
ATOM 1445 N N . PHE A 1 192 ? 4.31608 42.81341 107.67734 1.000 20.19856 185 PHE A N 1
ATOM 1446 C CA . PHE A 1 192 ? 5.08982 41.69031 107.15753 1.000 19.91662 185 PHE A CA 1
ATOM 1447 C C . PHE A 1 192 ? 4.22965 40.44163 107.26582 1.000 19.69678 185 PHE A C 1
ATOM 1448 O O . PHE A 1 192 ? 3.79666 40.08756 108.36484 1.000 23.00908 185 PHE A O 1
ATOM 1456 N N . PHE A 1 193 ? 3.98911 39.77744 106.13375 1.000 19.48379 186 PHE A N 1
ATOM 1457 C CA . PHE A 1 193 ? 3.07508 38.64472 106.07090 1.000 21.89823 186 PHE A CA 1
ATOM 1458 C C . PHE A 1 193 ? 3.70714 37.47436 105.33145 1.000 21.84919 186 PHE A C 1
ATOM 1459 O O . PHE A 1 193 ? 4.23139 37.64561 104.22827 1.000 22.77526 186 PHE A O 1
ATOM 1467 N N . THR A 1 194 ? 3.63526 36.28816 105.93594 1.000 20.01407 187 THR A N 1
ATOM 1468 C CA . THR A 1 194 ? 3.94335 35.02518 105.27710 1.000 23.29840 187 THR A CA 1
ATOM 1469 C C . THR A 1 194 ? 2.72274 34.13037 105.39446 1.000 22.55754 187 THR A C 1
ATOM 1470 O O . THR A 1 194 ? 2.20028 33.93626 106.49596 1.000 22.41645 187 THR A O 1
ATOM 1474 N N . GLY A 1 195 ? 2.26331 33.60436 104.26473 1.000 25.34107 188 GLY A N 1
ATOM 1475 C CA . GLY A 1 195 ? 1.12033 32.70475 104.28834 1.000 25.38228 188 GLY A CA 1
ATOM 1476 C C . GLY A 1 195 ? 0.55170 32.46490 102.90579 1.000 24.66650 188 GLY A C 1
ATOM 1477 O O . GLY A 1 195 ? 1.26708 32.54710 101.89880 1.000 26.04013 188 GLY A O 1
ATOM 1478 N N . SER A 1 196 ? -0.75066 32.16661 102.87305 1.000 25.19795 189 SER A N 1
ATOM 1479 C CA . SER A 1 196 ? -1.41804 31.77274 101.64128 1.000 25.86754 189 SER A CA 1
ATOM 1480 C C . SER A 1 196 ? -1.71879 32.98454 100.76868 1.000 27.47113 189 SER A C 1
ATOM 1481 O O . SER A 1 196 ? -1.81158 34.12079 101.24690 1.000 27.17070 189 SER A O 1
ATOM 1484 N N . GLU A 1 197 ? -1.87868 32.71965 99.46832 1.000 29.64419 190 GLU A N 1
ATOM 1485 C CA . GLU A 1 197 ? -2.28907 33.77305 98.55103 1.000 30.08085 190 GLU A CA 1
ATOM 1486 C C . GLU A 1 197 ? -3.62030 34.38776 98.97232 1.000 29.43435 190 GLU A C 1
ATOM 1487 O O . GLU A 1 197 ? -3.78832 35.61140 98.90845 1.000 28.67696 190 GLU A O 1
ATOM 1489 N N . ASN A 1 198 ? -4.56858 33.56299 99.42827 1.000 28.60537 191 ASN A N 1
ATOM 1490 C CA . ASN A 1 198 ? -5.88189 34.07537 99.81651 1.000 31.59179 191 ASN A CA 1
ATOM 1491 C C . ASN A 1 198 ? -5.76834 35.13263 100.90909 1.000 29.96014 191 ASN A C 1
ATOM 1492 O O . ASN A 1 198 ? -6.28749 36.24501 100.77190 1.000 32.59333 191 ASN A O 1
ATOM 1494 N N . VAL A 1 199 ? -5.09048 34.79877 102.00816 1.000 28.36265 192 VAL A N 1
ATOM 1495 C CA . VAL A 1 199 ? -4.96251 35.73943 103.11892 1.000 28.10063 192 VAL A CA 1
ATOM 1496 C C . VAL A 1 199 ? -4.06263 36.90735 102.73357 1.000 24.96145 192 VAL A C 1
ATOM 1497 O O . VAL A 1 199 ? -4.29778 38.05100 103.14004 1.000 25.14875 192 VAL A O 1
ATOM 1501 N N . GLY A 1 200 ? -3.02465 36.64274 101.93982 1.000 25.55646 193 GLY A N 1
ATOM 1502 C CA . GLY A 1 200 ? -2.14999 37.71824 101.49911 1.000 25.72111 193 GLY A CA 1
ATOM 1503 C C . GLY A 1 200 ? -2.89045 38.79740 100.73054 1.000 24.36889 193 GLY A C 1
ATOM 1504 O O . GLY A 1 200 ? -2.59781 39.98955 100.87235 1.000 23.25356 193 GLY A O 1
ATOM 1505 N N . LYS A 1 201 ? -3.86263 38.39550 99.90608 1.000 23.64698 194 LYS A N 1
ATOM 1506 C CA . LYS A 1 201 ? -4.68815 39.37432 99.20473 1.000 23.92484 194 LYS A CA 1
ATOM 1507 C C . LYS A 1 201 ? -5.49155 40.22384 100.18505 1.000 22.18304 194 LYS A C 1
ATOM 1508 O O . LYS A 1 201 ? -5.64304 41.43373 99.99043 1.000 23.65386 194 LYS A O 1
ATOM 1511 N N . ILE A 1 202 ? -6.00575 39.60777 101.25151 1.000 23.31493 195 ILE A N 1
ATOM 1512 C CA . ILE A 1 202 ? -6.78673 40.34382 102.24575 1.000 25.39333 195 ILE A CA 1
ATOM 1513 C C . ILE A 1 202 ? -5.89440 41.32056 103.00561 1.000 22.29294 195 ILE A C 1
ATOM 1514 O O . ILE A 1 202 ? -6.25175 42.48583 103.21229 1.000 21.28474 195 ILE A O 1
ATOM 1519 N N . VAL A 1 203 ? -4.72296 40.85129 103.44351 1.000 22.70679 196 VAL A N 1
ATOM 1520 C CA . VAL A 1 203 ? -3.76771 41.70591 104.14963 1.000 23.35435 196 VAL A CA 1
ATOM 1521 C C . VAL A 1 203 ? -3.40772 42.91703 103.30303 1.000 21.58171 196 VAL A C 1
ATOM 1522 O O . VAL A 1 203 ? -3.35395 44.05197 103.79326 1.000 24.21929 196 VAL A O 1
ATOM 1526 N N . TYR A 1 204 ? -3.17235 42.69522 102.01376 1.000 19.64205 197 TYR A N 1
ATOM 1527 C CA . TYR A 1 204 ? -2.62659 43.73507 101.15618 1.000 22.01676 197 TYR A CA 1
ATOM 1528 C C . TYR A 1 204 ? -3.69136 44.70868 100.66531 1.000 25.68251 197 TYR A C 1
ATOM 1529 O O . TYR A 1 204 ? -3.36646 45.86271 100.36740 1.000 28.73453 197 TYR A O 1
ATOM 1538 N N . GLN A 1 205 ? -4.95380 44.28226 100.59722 1.000 23.81441 198 GLN A N 1
ATOM 1539 C CA . GLN A 1 205 ? -6.03258 45.23025 100.33872 1.000 23.67436 198 GLN A CA 1
ATOM 1540 C C . GLN A 1 205 ? -6.31899 46.08091 101.57016 1.000 22.51479 198 GLN A C 1
ATOM 1541 O O . GLN A 1 205 ? -6.57376 47.28538 101.45452 1.000 23.20879 198 GLN A O 1
ATOM 1547 N N . ALA A 1 206 ? -6.27969 45.47094 102.75751 1.000 23.54338 199 ALA A N 1
ATOM 1548 C CA . ALA A 1 206 ? -6.49763 46.22100 103.99077 1.000 25.10749 199 ALA A CA 1
ATOM 1549 C C . ALA A 1 206 ? -5.40160 47.25653 104.19915 1.000 25.31561 199 ALA A C 1
ATOM 1550 O O . ALA A 1 206 ? -5.67591 48.41290 104.54229 1.000 24.56611 199 ALA A O 1
ATOM 1552 N N . ALA A 1 207 ? -4.14632 46.85282 103.99379 1.000 21.07458 200 ALA A N 1
ATOM 1553 C CA . ALA A 1 207 ? -3.03232 47.78201 104.14049 1.000 21.50013 200 ALA A CA 1
ATOM 1554 C C . ALA A 1 207 ? -3.12086 48.91721 103.13051 1.000 23.75529 200 ALA A C 1
ATOM 1555 O O . ALA A 1 207 ? -2.75613 50.05809 103.43669 1.000 25.86537 200 ALA A O 1
ATOM 1557 N N . SER A 1 208 ? -3.60580 48.62501 101.92041 1.000 21.45433 201 SER A N 1
ATOM 1558 C CA . SER A 1 208 ? -3.64302 49.64411 100.87640 1.000 23.96579 201 SER A CA 1
ATOM 1559 C C . SER A 1 208 ? -4.55812 50.79712 101.26199 1.000 26.68897 201 SER A C 1
ATOM 1560 O O . SER A 1 208 ? -4.28297 51.95765 100.93385 1.000 25.44612 201 SER A O 1
ATOM 1563 N N . GLU A 1 209 ? -5.64720 50.49190 101.96803 1.000 24.34124 202 GLU A N 1
ATOM 1564 C CA . GLU A 1 209 ? -6.56772 51.51824 102.44110 1.000 28.01038 202 GLU A CA 1
ATOM 1565 C C . GLU A 1 209 ? -5.86770 52.55636 103.30889 1.000 27.34657 202 GLU A C 1
ATOM 1566 O O . GLU A 1 209 ? -6.23998 53.73633 103.29408 1.000 27.07195 202 GLU A O 1
ATOM 1572 N N . ASN A 1 210 ? -4.84776 52.14131 104.05893 1.000 23.53451 203 ASN A N 1
ATOM 1573 C CA . ASN A 1 210 ? -4.14717 53.00924 104.99526 1.000 22.56322 203 ASN A CA 1
ATOM 1574 C C . ASN A 1 210 ? -2.77485 53.43884 104.48916 1.000 25.58572 203 ASN A C 1
ATOM 1575 O O . ASN A 1 210 ? -1.97440 53.96071 105.27357 1.000 21.78003 203 ASN A O 1
ATOM 1580 N N . LEU A 1 211 ? -2.48484 53.23102 103.20126 1.000 23.47085 204 LEU A N 1
ATOM 1581 C CA . LEU A 1 211 ? -1.18692 53.57249 102.61097 1.000 23.02515 204 LEU A CA 1
ATOM 1582 C C . LEU A 1 211 ? -0.03568 52.91352 103.37398 1.000 24.18966 204 LEU A C 1
ATOM 1583 O O . LEU A 1 211 ? 1.02191 53.51218 103.57123 1.000 23.06800 204 LEU A O 1
ATOM 1588 N N . VAL A 1 212 ? -0.24903 51.67658 103.79626 1.000 24.12626 205 VAL A N 1
ATOM 1589 C CA . VAL A 1 212 ? 0.72768 50.95672 104.62722 1.000 22.14355 205 VAL A CA 1
ATOM 1590 C C . VAL A 1 212 ? 1.60431 50.10744 103.68718 1.000 21.81022 205 VAL A C 1
ATOM 1591 O O . VAL A 1 212 ? 1.06215 49.31965 102.91147 1.000 19.56664 205 VAL A O 1
ATOM 1595 N N . PRO A 1 213 ? 2.92638 50.25449 103.75559 1.000 21.22780 206 PRO A N 1
ATOM 1596 C CA . PRO A 1 213 ? 3.78981 49.38238 102.94415 1.000 20.10552 206 PRO A CA 1
ATOM 1597 C C . PRO A 1 213 ? 3.84040 47.98121 103.52483 1.000 20.91766 206 PRO A C 1
ATOM 1598 O O . PRO A 1 213 ? 3.67666 47.77414 104.72993 1.000 19.17498 206 PRO A O 1
ATOM 1602 N N . VAL A 1 214 ? 4.06187 47.00077 102.64768 1.000 19.71815 207 VAL A N 1
ATOM 1603 C CA . VAL A 1 214 ? 4.01279 45.60208 103.05026 1.000 19.40093 207 VAL A CA 1
ATOM 1604 C C . VAL A 1 214 ? 5.16515 44.8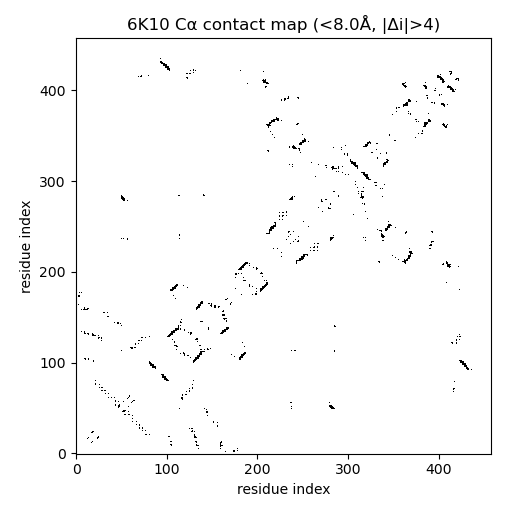1906 102.44225 1.000 19.96179 207 VAL A C 1
ATOM 1605 O O . VAL A 1 214 ? 5.76605 45.20784 101.43771 1.000 22.91715 207 VAL A O 1
ATOM 1609 N N . THR A 1 215 ? 5.45340 43.69088 103.07869 1.000 19.13979 208 THR A N 1
ATOM 1610 C CA . THR A 1 215 ? 6.17644 42.58593 102.47322 1.000 18.85027 208 THR A CA 1
ATOM 1611 C C . THR A 1 215 ? 5.27698 41.36132 102.54057 1.000 20.10293 208 THR A C 1
ATOM 1612 O O . THR A 1 215 ? 4.73807 41.04202 103.60521 1.000 19.91615 208 THR A O 1
ATOM 1616 N N . LEU A 1 216 ? 5.09272 40.69676 101.40393 1.000 20.97721 209 LEU A N 1
ATOM 1617 C CA . LEU A 1 216 ? 4.23389 39.52236 101.31103 1.000 20.79740 209 LEU A CA 1
ATOM 1618 C C . LEU A 1 216 ? 5.05580 38.33625 100.82776 1.000 23.27743 209 LEU A C 1
ATOM 1619 O O . LEU A 1 216 ? 5.64415 38.38578 99.74316 1.000 23.67374 209 LEU A O 1
ATOM 1624 N N . GLU A 1 217 ? 5.09592 37.27994 101.63479 1.000 20.75885 210 GLU A N 1
ATOM 1625 C CA . GLU A 1 217 ? 5.72088 36.00861 101.27977 1.000 19.98877 210 GLU A CA 1
ATOM 1626 C C . GLU A 1 217 ? 4.59494 35.00990 101.06950 1.000 20.13760 210 GLU A C 1
ATOM 1627 O O . GLU A 1 217 ? 3.98944 34.54722 102.03977 1.000 21.55012 210 GLU A O 1
ATOM 1633 N N . MET A 1 218 ? 4.29367 34.69683 99.81334 1.000 21.39222 211 MET A N 1
ATOM 1634 C CA . MET A 1 218 ? 3.13412 33.84803 99.56467 1.000 21.15609 211 MET A CA 1
ATOM 1635 C C . MET A 1 218 ? 3.52876 32.52796 98.90505 1.000 24.49432 211 MET A C 1
ATOM 1636 O O . MET A 1 218 ? 4.52715 31.91461 99.30635 1.000 28.69828 211 MET A O 1
ATOM 1641 N N . GLY A 1 219 ? 2.75339 32.06235 97.92571 1.000 23.37141 212 GLY A N 1
ATOM 1642 C CA . GLY A 1 219 ? 2.83930 30.67734 97.52193 1.000 27.91141 212 GLY A CA 1
ATOM 1643 C C . GLY A 1 219 ? 2.83681 30.50162 96.01140 1.000 29.11870 212 GLY A C 1
ATOM 1644 O O . GLY A 1 219 ? 3.25523 31.37487 95.24659 1.000 29.02997 212 GLY A O 1
ATOM 1645 N N . GLY A 1 220 ? 2.36261 29.33890 95.59503 1.000 25.25325 213 GLY A N 1
ATOM 1646 C CA . GLY A 1 220 ? 2.43814 28.88011 94.22867 1.000 22.34246 213 GLY A CA 1
ATOM 1647 C C . GLY A 1 220 ? 2.88722 27.43679 94.21204 1.000 24.15150 213 GLY A C 1
ATOM 1648 O O . GLY A 1 220 ? 2.94027 26.77657 95.24889 1.000 23.26720 213 GLY A O 1
ATOM 1649 N N . LYS A 1 221 ? 3.22007 26.94213 93.02475 1.000 21.23450 214 LYS A N 1
ATOM 1650 C CA . LYS A 1 221 ? 3.66019 25.55866 92.84718 1.000 19.85050 214 LYS A CA 1
ATOM 1651 C C . LYS A 1 221 ? 5.08016 25.59953 92.28568 1.000 18.18986 214 LYS A C 1
ATOM 1652 O O . LYS A 1 221 ? 5.27884 25.88572 91.10128 1.000 20.86299 214 LYS A O 1
ATOM 1658 N N . SER A 1 222 ? 6.06261 25.32482 93.14352 1.000 18.70082 215 SER A N 1
ATOM 1659 C CA . SER A 1 222 ? 7.46732 25.41841 92.75851 1.000 19.67364 215 SER A CA 1
ATOM 1660 C C . SER A 1 222 ? 7.85787 24.23059 91.88619 1.000 19.54806 215 SER A C 1
ATOM 1661 O O . SER A 1 222 ? 7.77106 23.08930 92.34519 1.000 19.54591 215 SER A O 1
ATOM 1664 N N . PRO A 1 223 ? 8.29003 24.44788 90.64566 1.000 20.06698 216 PRO A N 1
ATOM 1665 C CA . PRO A 1 223 ? 8.65107 23.32401 89.77725 1.000 18.11851 216 PRO A CA 1
ATOM 1666 C C . PRO A 1 223 ? 10.09413 22.88465 89.93576 1.000 18.78993 216 PRO A C 1
ATOM 1667 O O . PRO A 1 223 ? 10.98342 23.67729 90.23386 1.000 20.96386 216 PRO A O 1
ATOM 1671 N N . VAL A 1 224 ? 10.31031 21.58835 89.73989 1.000 19.72669 217 VAL A N 1
ATOM 1672 C CA . VAL A 1 224 ? 11.64654 21.02415 89.57846 1.000 19.48419 217 VAL A CA 1
ATOM 1673 C C . VAL A 1 224 ? 11.73793 20.50974 88.15065 1.000 21.49905 217 VAL A C 1
ATOM 1674 O O . VAL A 1 224 ? 10.92088 19.67818 87.73727 1.000 22.25475 217 VAL A O 1
ATOM 1678 N N . ILE A 1 225 ? 12.69783 21.02726 87.38636 1.000 18.72185 218 ILE A N 1
ATOM 1679 C CA . ILE A 1 225 ? 13.01542 20.49403 86.06624 1.000 18.77815 218 ILE A CA 1
ATOM 1680 C C . ILE A 1 225 ? 14.18197 19.53482 86.22776 1.000 19.00140 218 ILE A C 1
ATOM 1681 O O . ILE A 1 225 ? 15.20381 19.88913 86.82717 1.000 23.28210 218 ILE A O 1
ATOM 1686 N N . VAL A 1 226 ? 14.02003 18.31827 85.71943 1.000 18.83789 219 VAL A N 1
ATOM 1687 C CA . VAL A 1 226 ? 15.07099 17.30904 85.69404 1.000 22.13178 219 VAL A CA 1
ATOM 1688 C C . VAL A 1 226 ? 15.26448 16.95665 84.22778 1.000 22.10649 219 VAL A C 1
ATOM 1689 O O . VAL A 1 226 ? 14.43272 16.25396 83.64423 1.000 24.77521 219 VAL A O 1
ATOM 1693 N N . ASP A 1 227 ? 16.33721 17.45505 83.61837 1.000 21.78804 220 ASP A N 1
ATOM 1694 C CA . ASP A 1 227 ? 16.55801 17.17752 82.20863 1.000 21.79791 220 ASP A CA 1
ATOM 1695 C C . ASP A 1 227 ? 17.40409 15.92020 82.02738 1.000 21.19702 220 ASP A C 1
ATOM 1696 O O . ASP A 1 227 ? 17.84847 15.29384 82.99129 1.000 20.96834 220 ASP A O 1
ATOM 1701 N N . GLU A 1 228 ? 17.61104 15.54638 80.76219 1.000 19.36715 221 GLU A N 1
ATOM 1702 C CA . GLU A 1 228 ? 18.20441 14.25648 80.43504 1.000 22.33963 221 GLU A CA 1
ATOM 1703 C C . GLU A 1 228 ? 19.68146 14.16044 80.79241 1.000 20.63377 221 GLU A C 1
ATOM 1704 O O . GLU A 1 228 ? 20.23109 13.05381 80.75363 1.000 23.36255 221 GLU A O 1
ATOM 1710 N N . THR A 1 229 ? 20.33253 15.26925 81.14111 1.000 24.66454 222 THR A N 1
ATOM 1711 C CA . THR A 1 229 ? 21.73489 15.24662 81.54102 1.000 24.10681 222 THR A CA 1
ATOM 1712 C C . THR A 1 229 ? 21.92368 15.17117 83.05079 1.000 22.02744 222 THR A C 1
ATOM 1713 O O . THR A 1 229 ? 23.06623 15.09142 83.51377 1.000 21.33373 222 THR A O 1
ATOM 1717 N N . ALA A 1 230 ? 20.84236 15.18639 83.82338 1.000 22.71654 223 ALA A N 1
ATOM 1718 C CA . ALA A 1 230 ? 20.95203 15.29857 85.27055 1.000 21.91372 223 A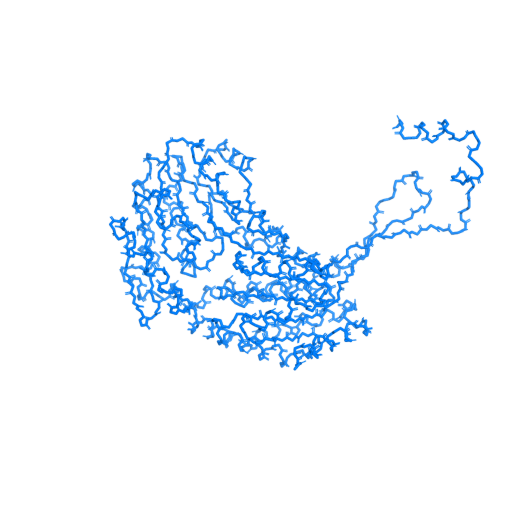LA A CA 1
ATOM 1719 C C . ALA A 1 230 ? 21.60625 14.06553 85.88443 1.000 23.61560 223 ALA A C 1
ATOM 1720 O O . ALA A 1 230 ? 21.50650 12.95043 85.36460 1.000 20.87119 223 ALA A O 1
ATOM 1722 N N . ASN A 1 231 ? 22.28997 14.28433 87.00570 1.000 26.04131 224 ASN A N 1
ATOM 1723 C CA . ASN A 1 231 ? 22.73747 13.19668 87.87100 1.000 25.28288 224 ASN A CA 1
ATOM 1724 C C . ASN A 1 231 ? 21.51164 12.72372 88.63987 1.000 24.62959 224 ASN A C 1
ATOM 1725 O O . ASN A 1 231 ? 21.07492 13.37338 89.59062 1.000 21.96073 224 ASN A O 1
ATOM 1730 N N . ILE A 1 232 ? 20.95731 11.58130 88.23046 1.000 23.89248 225 ILE A N 1
ATOM 1731 C CA . ILE A 1 232 ? 19.62285 11.19189 88.68006 1.000 25.79258 225 ILE A CA 1
ATOM 1732 C C . ILE A 1 232 ? 19.61598 10.87071 90.17046 1.000 25.79446 225 ILE A C 1
ATOM 1733 O O . ILE A 1 232 ? 18.71650 11.29612 90.90448 1.000 23.87060 225 ILE A O 1
ATOM 1738 N N . LYS A 1 233 ? 20.60376 10.10617 90.64243 1.000 26.07934 226 LYS A N 1
ATOM 1739 C CA . LYS A 1 233 ? 20.58736 9.70548 92.04679 1.000 25.26086 226 LYS A CA 1
ATOM 1740 C C . LYS A 1 233 ? 20.82513 10.89587 92.96642 1.000 21.04795 226 LYS A C 1
ATOM 1741 O O . LYS A 1 233 ? 20.14212 11.04170 93.98676 1.000 21.80736 226 LYS A O 1
ATOM 1747 N N . VAL A 1 234 ? 21.78739 11.75573 92.62482 1.000 21.07951 227 VAL A N 1
ATOM 1748 C CA . VAL A 1 234 ? 22.02846 12.95340 93.42427 1.000 20.78014 227 VAL A CA 1
ATOM 1749 C C . VAL A 1 234 ? 20.82794 13.89018 93.36016 1.000 17.96491 227 VAL A C 1
ATOM 1750 O O . VAL A 1 234 ? 20.45947 14.51872 94.36014 1.000 21.46906 227 VAL A O 1
ATOM 1754 N N . ALA A 1 235 ? 20.20361 14.00483 92.18654 1.000 19.18855 228 ALA A N 1
ATOM 1755 C CA . ALA A 1 235 ? 18.99019 14.80739 92.07294 1.000 20.26315 228 ALA A CA 1
ATOM 1756 C C . ALA A 1 235 ? 17.90531 14.28148 93.00059 1.000 20.20715 228 ALA A C 1
ATOM 1757 O O . ALA A 1 235 ? 17.25148 15.05088 93.71331 1.000 20.57897 228 ALA A O 1
ATOM 1759 N N . SER A 1 236 ? 17.71053 12.96272 93.01353 1.000 21.19929 229 SER A N 1
ATOM 1760 C CA . SER A 1 236 ? 16.66045 12.38244 93.84143 1.000 22.80637 229 SER A CA 1
ATOM 1761 C C . SER A 1 236 ? 16.92703 12.62070 95.32249 1.000 22.88088 229 SER A C 1
ATOM 1762 O O . SER A 1 236 ? 15.99002 12.81550 96.10523 1.000 23.37848 229 SER A O 1
ATOM 1765 N N . GLU A 1 237 ? 18.19875 12.61822 95.72602 1.000 23.31771 230 GLU A N 1
ATOM 1766 C CA . GLU A 1 237 ? 18.52712 12.85377 97.12828 1.000 22.55282 230 GLU A CA 1
ATOM 1767 C C . GLU A 1 237 ? 18.23584 14.29611 97.52431 1.000 22.37444 230 GLU A C 1
ATOM 1768 O O . GLU A 1 237 ? 17.65664 14.55649 98.58721 1.000 21.72619 230 GLU A O 1
ATOM 1774 N N . ARG A 1 238 ? 18.61979 15.24849 96.67294 1.000 20.02147 231 ARG A N 1
ATOM 1775 C CA . ARG A 1 238 ? 18.40552 16.65466 96.99897 1.000 21.31404 231 ARG A CA 1
ATOM 1776 C C . ARG A 1 238 ? 16.94353 17.05919 96.82481 1.000 21.15355 231 ARG A C 1
ATOM 1777 O O . ARG A 1 238 ? 16.45024 17.93839 97.53988 1.000 21.38573 231 ARG A O 1
ATOM 1785 N N . ILE A 1 239 ? 16.22797 16.41451 95.90238 1.000 22.41837 232 ILE A N 1
ATOM 1786 C CA . ILE A 1 239 ? 14.79250 16.66001 95.76699 1.000 21.12495 232 ILE A CA 1
ATOM 1787 C C . ILE A 1 239 ? 14.05289 16.16582 97.00653 1.000 21.80180 232 ILE A C 1
ATOM 1788 O O . ILE A 1 239 ? 13.24363 16.89184 97.59976 1.000 21.66682 232 ILE A O 1
ATOM 1793 N N . CYS A 1 240 ? 14.32223 14.92124 97.41832 1.000 20.14472 233 CYS A N 1
ATOM 1794 C CA . CYS A 1 240 ? 13.64059 14.36383 98.58452 1.000 20.13194 233 CYS A CA 1
ATOM 1795 C C . CYS A 1 240 ? 13.95795 15.15560 99.84563 1.000 19.63760 233 CYS A C 1
ATOM 1796 O O . CYS A 1 240 ? 13.09312 15.32843 100.71211 1.000 19.27075 233 CYS A O 1
ATOM 1799 N N . PHE A 1 241 ? 15.19709 15.63520 99.96651 1.000 19.39255 234 PHE A N 1
ATOM 1800 C CA . PHE A 1 241 ? 15.57318 16.47885 101.09400 1.000 20.10444 234 PHE A CA 1
ATOM 1801 C C . PHE A 1 241 ? 14.68345 17.71650 101.17990 1.000 20.29307 234 PHE A C 1
ATOM 1802 O O . PHE A 1 241 ? 14.12272 18.02471 102.23809 1.000 19.94931 234 PHE A O 1
ATOM 1810 N N . GLY A 1 242 ? 14.54289 18.44123 100.06797 1.000 20.58773 235 GLY A N 1
ATOM 1811 C CA . GLY A 1 242 ? 13.72823 19.64308 100.06678 1.000 19.78660 235 GLY A CA 1
ATOM 1812 C C . GLY A 1 242 ? 12.23714 19.38244 100.06269 1.000 20.39281 235 GLY A C 1
ATOM 1813 O O . GLY A 1 242 ? 11.46831 20.23434 100.52193 1.000 22.83133 235 GLY A O 1
ATOM 1814 N N . LYS A 1 243 ? 11.81108 18.22244 99.56616 1.000 19.96944 236 LYS A N 1
ATOM 1815 C CA . LYS A 1 243 ? 10.38927 17.92110 99.45800 1.000 22.23736 236 LYS A CA 1
ATOM 1816 C C . LYS A 1 243 ? 9.80270 17.37348 100.75289 1.000 23.42000 236 LYS A C 1
ATOM 1817 O O . LYS A 1 243 ? 8.72227 17.80184 101.16635 1.000 25.39308 236 LYS A O 1
ATOM 1823 N N . PHE A 1 244 ? 10.48598 16.44224 101.41182 1.000 22.60074 237 PHE A N 1
ATOM 1824 C CA . PHE A 1 244 ? 9.88705 15.71014 102.51888 1.000 23.26457 237 PHE A CA 1
ATOM 1825 C C . PHE A 1 244 ? 10.36595 16.17818 103.88628 1.000 21.40854 237 PHE A C 1
ATOM 1826 O O . PHE A 1 244 ? 9.90824 15.64838 104.90402 1.000 22.57531 237 PHE A O 1
ATOM 1834 N N . THR A 1 245 ? 11.26069 17.16084 103.93288 1.000 20.24880 238 THR A N 1
ATOM 1835 C CA . THR A 1 245 ? 11.41911 17.96494 105.13490 1.000 20.12239 238 THR A CA 1
ATOM 1836 C C . THR A 1 245 ? 10.08466 18.61392 105.48858 1.000 18.75721 238 THR A C 1
ATOM 1837 O O . THR A 1 245 ? 9.38054 19.12910 104.61628 1.000 25.56002 238 THR A O 1
ATOM 1841 N N . ASN A 1 246 ? 9.72929 18.56286 106.77531 1.000 19.13811 239 ASN A N 1
ATOM 1842 C CA . ASN A 1 246 ? 8.47617 19.12622 107.28806 1.000 20.17619 239 ASN A CA 1
ATOM 1843 C C . ASN A 1 246 ? 7.25444 18.51453 106.60579 1.000 20.16868 239 ASN A C 1
ATOM 1844 O O . ASN A 1 246 ? 6.20188 19.15115 106.51148 1.000 21.75478 239 ASN A O 1
ATOM 1849 N N . ALA A 1 247 ? 7.39207 17.27532 106.12942 1.000 20.49090 240 ALA A N 1
ATOM 1850 C CA . ALA A 1 247 ? 6.31227 16.55532 105.45087 1.000 21.33549 240 ALA A CA 1
ATOM 1851 C C . ALA A 1 247 ? 5.75356 17.35729 104.27705 1.000 22.42606 240 ALA A C 1
ATOM 1852 O O . ALA A 1 247 ? 4.55524 17.33151 103.99325 1.000 23.01660 240 ALA A O 1
ATOM 1854 N N . GLY A 1 248 ? 6.62966 18.08659 103.58979 1.000 18.22499 241 GLY A N 1
ATOM 1855 C CA . GLY A 1 248 ? 6.22840 18.84117 102.42049 1.000 20.27794 241 GLY A CA 1
ATOM 1856 C C . GLY A 1 248 ? 5.57717 20.17742 102.69287 1.000 19.98457 241 GLY A C 1
ATOM 1857 O O . GLY A 1 248 ? 5.19538 20.86565 101.73760 1.000 20.37574 241 GLY A O 1
ATOM 1858 N N . GLN A 1 249 ? 5.44683 20.57553 103.95518 1.000 19.38191 242 GLN A N 1
ATOM 1859 C CA . GLN A 1 249 ? 4.75174 21.81199 104.31039 1.000 22.02147 242 GLN A CA 1
ATOM 1860 C C . GLN A 1 249 ? 5.74147 22.97922 104.28340 1.000 21.97165 242 GLN A C 1
ATOM 1861 O O . GLN A 1 249 ? 6.09686 23.57690 105.29968 1.000 18.46066 242 GLN A O 1
ATOM 1867 N N . THR A 1 250 ? 6.18296 23.29833 103.06763 1.000 20.86338 243 THR A N 1
ATOM 1868 C CA . THR A 1 250 ? 7.18858 24.32430 102.83462 1.000 18.37922 243 THR A CA 1
ATOM 1869 C C . THR A 1 250 ? 6.84149 25.07959 101.56115 1.000 17.47855 243 THR A C 1
ATOM 1870 O O . THR A 1 250 ? 6.48330 24.47186 100.54863 1.000 18.31374 243 THR A O 1
ATOM 1874 N N . SER A 1 251 ? 6.95208 26.40807 101.61754 1.000 20.06295 244 SER A N 1
ATOM 1875 C CA A SER A 1 251 ? 6.60327 27.21747 100.45698 0.525 22.55645 244 SER A CA 1
ATOM 1876 C CA B SER A 1 251 ? 6.61659 27.24049 100.46661 0.475 22.56250 244 SER A CA 1
ATOM 1877 C C . SER A 1 251 ? 7.59815 27.04995 99.31612 1.000 22.11275 244 SER A C 1
ATOM 1878 O O . SER A 1 251 ? 7.24128 27.28470 98.15597 1.000 21.66513 244 SER A O 1
ATOM 1883 N N . VAL A 1 252 ? 8.82651 26.63845 99.60990 1.000 20.61212 245 VAL A N 1
ATOM 1884 C CA . VAL A 1 252 ? 9.83091 26.40250 98.58135 1.000 18.38107 245 VAL A CA 1
ATOM 1885 C C . VAL A 1 252 ? 10.09509 24.90779 98.40054 1.000 22.14126 245 VAL A C 1
ATOM 1886 O O . VAL A 1 252 ? 11.08716 24.52029 97.78741 1.000 24.49829 245 VAL A O 1
ATOM 1890 N N . ALA A 1 253 ? 9.21717 24.06135 98.92836 1.000 18.65392 246 ALA A N 1
ATOM 1891 C CA . ALA A 1 253 ? 9.32588 22.63983 98.66296 1.000 19.09204 246 ALA A CA 1
ATOM 1892 C C . ALA A 1 253 ? 9.04121 22.36129 97.18967 1.000 21.25020 246 ALA A C 1
ATOM 1893 O O . ALA A 1 253 ? 8.19484 23.01817 96.57925 1.000 19.96257 246 ALA A O 1
ATOM 1895 N N . PRO A 1 254 ? 9.74678 21.40522 96.59089 1.000 19.34784 247 PRO A N 1
ATOM 1896 C CA . PRO A 1 254 ? 9.35417 20.93069 95.25871 1.000 19.11731 247 PRO A CA 1
ATOM 1897 C C . PRO A 1 254 ? 7.87452 20.58223 95.23280 1.000 23.04576 247 PRO A C 1
ATOM 1898 O O . PRO A 1 254 ? 7.42295 19.66811 95.92819 1.000 22.42907 247 PRO A O 1
ATOM 1902 N N . ASP A 1 255 ? 7.10555 21.34778 94.45958 1.000 20.26524 248 ASP A N 1
ATOM 1903 C CA . ASP A 1 255 ? 5.69502 21.00824 94.34459 1.000 20.26323 248 ASP A CA 1
ATOM 1904 C C . ASP A 1 255 ? 5.48120 19.87531 93.34823 1.000 18.51118 248 ASP A C 1
ATOM 1905 O O . ASP A 1 255 ? 4.84216 18.87366 93.67595 1.000 19.49759 248 ASP A O 1
ATOM 1910 N N . TYR A 1 256 ? 6.02588 20.00890 92.14122 1.000 18.88428 249 TYR A N 1
ATOM 1911 C CA . TYR A 1 256 ? 5.89050 18.99045 91.10885 1.000 20.59861 249 TYR A CA 1
ATOM 1912 C C . TYR A 1 256 ? 7.18019 18.90548 90.30855 1.000 19.94392 249 TYR A C 1
ATOM 1913 O O . TYR A 1 256 ? 8.02816 19.79626 90.36605 1.000 21.23062 249 TYR A O 1
ATOM 1922 N N . ILE A 1 257 ? 7.30962 17.82254 89.54731 1.000 21.13471 250 ILE A N 1
ATOM 1923 C CA . ILE A 1 257 ? 8.50490 17.54697 88.75987 1.000 19.33049 250 ILE A CA 1
ATOM 1924 C C . ILE A 1 257 ? 8.13592 17.53089 87.28109 1.000 21.74508 250 ILE A C 1
ATOM 1925 O O . ILE A 1 257 ? 7.14336 16.90788 86.88813 1.000 24.03685 250 ILE A O 1
ATOM 1930 N N . LEU A 1 258 ? 8.92084 18.23970 86.47430 1.000 20.17940 251 LEU A N 1
ATOM 1931 C CA . LEU A 1 258 ? 8.92333 18.11535 85.02124 1.000 18.63155 251 LEU A CA 1
ATOM 1932 C C . LEU A 1 258 ? 10.22738 17.41701 84.66847 1.000 19.42999 251 LEU A C 1
ATOM 1933 O O . LEU A 1 258 ? 11.30126 18.01827 84.78181 1.000 23.21151 251 LEU A O 1
ATOM 1938 N N . VAL A 1 259 ? 10.14139 16.14449 84.28245 1.000 18.18945 252 VAL A N 1
ATOM 1939 C CA . VAL A 1 259 ? 11.31966 15.33947 83.97992 1.00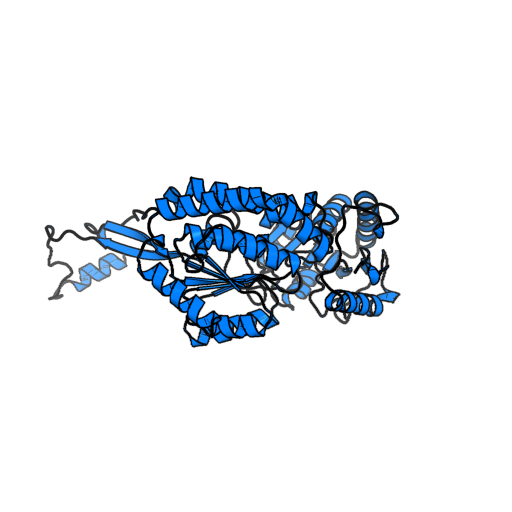0 22.52258 252 VAL A CA 1
ATOM 1940 C C . VAL A 1 259 ? 11.29712 14.96900 82.50399 1.000 24.09398 252 VAL A C 1
ATOM 1941 O O . VAL A 1 259 ? 10.23354 14.68811 81.94194 1.000 22.28573 252 VAL A O 1
ATOM 1945 N N . HIS A 1 260 ? 12.46802 14.98954 81.87156 1.000 21.54862 253 HIS A N 1
ATOM 1946 C CA . HIS A 1 260 ? 12.54651 14.57221 80.48212 1.000 22.91938 253 HIS A CA 1
ATOM 1947 C C . HIS A 1 260 ? 12.14813 13.10726 80.35507 1.000 21.57443 253 HIS A C 1
ATOM 1948 O O . HIS A 1 260 ? 12.50553 12.27277 81.19132 1.000 25.23114 253 HIS A O 1
ATOM 1955 N N . GLU A 1 261 ? 11.37917 12.81137 79.30713 1.000 23.35599 254 GLU A N 1
ATOM 1956 C CA . GLU A 1 261 ? 10.86036 11.47980 79.01208 1.000 25.86599 254 GLU A CA 1
ATOM 1957 C C . GLU A 1 261 ? 11.90128 10.38100 79.18767 1.000 27.19762 254 GLU A C 1
ATOM 1958 O O . GLU A 1 261 ? 11.60480 9.31340 79.73451 1.000 25.28424 254 GLU A O 1
ATOM 1964 N N . SER A 1 262 ? 13.12718 10.64219 78.73070 1.000 26.76655 255 SER A N 1
ATOM 1965 C CA . SER A 1 262 ? 14.14606 9.60220 78.65409 1.000 30.13734 255 SER A CA 1
ATOM 1966 C C . SER A 1 262 ? 14.66551 9.16400 80.01809 1.000 27.04071 255 SER A C 1
ATOM 1967 O O . SER A 1 262 ? 15.32054 8.11989 80.10521 1.000 24.37295 255 SER A O 1
ATOM 1970 N N . VAL A 1 263 ? 14.40056 9.92316 81.07981 1.000 23.74877 256 VAL A N 1
ATOM 1971 C CA . VAL A 1 263 ? 14.96598 9.59354 82.38395 1.000 23.63377 256 VAL A CA 1
ATOM 1972 C C . VAL A 1 263 ? 13.89241 9.56455 83.46432 1.000 25.88412 256 VAL A C 1
ATOM 1973 O O . VAL A 1 263 ? 14.21394 9.52645 84.65691 1.000 23.22859 256 VAL A O 1
ATOM 1977 N N . LYS A 1 264 ? 12.61577 9.57868 83.06791 1.000 23.39037 257 LYS A N 1
ATOM 1978 C CA . LYS A 1 264 ? 11.54274 9.52507 84.05890 1.000 24.10397 257 LYS A CA 1
ATOM 1979 C C . LYS A 1 264 ? 11.63982 8.27413 84.92005 1.000 25.11801 257 LYS A C 1
ATOM 1980 O O . LYS A 1 264 ? 11.62561 8.34687 86.15340 1.000 23.56450 257 LYS A O 1
ATOM 1986 N N . ASP A 1 265 ? 11.70668 7.10715 84.27827 1.000 25.46456 258 ASP A N 1
ATOM 1987 C CA . ASP A 1 265 ? 11.71461 5.86023 85.03335 1.000 27.92664 258 ASP A CA 1
ATOM 1988 C C . ASP A 1 265 ? 12.95859 5.75284 85.90422 1.000 26.47815 258 ASP A C 1
ATOM 1989 O O . ASP A 1 265 ? 12.89760 5.22581 87.02109 1.000 25.65909 258 ASP A O 1
ATOM 1994 N N . ASP A 1 266 ? 14.09549 6.25460 85.41479 1.000 21.80547 259 ASP A N 1
ATOM 1995 C CA . ASP A 1 266 ? 15.28919 6.32037 86.25179 1.000 24.43223 259 ASP A CA 1
ATOM 1996 C C . ASP A 1 266 ? 15.04665 7.18229 87.48347 1.000 24.35494 259 ASP A C 1
ATOM 1997 O O . ASP A 1 266 ? 15.46654 6.82956 88.59164 1.000 22.70642 259 ASP A O 1
ATOM 2002 N N . LEU A 1 267 ? 14.37152 8.32041 87.30732 1.000 24.81742 260 LEU A N 1
ATOM 2003 C CA . LEU A 1 267 ? 14.13199 9.21835 88.43197 1.000 24.98542 260 LEU A CA 1
ATOM 2004 C C . LEU A 1 267 ? 13.20432 8.58466 89.45808 1.000 22.28396 260 LEU A C 1
ATOM 2005 O O . LEU A 1 267 ? 13.44655 8.68087 90.66666 1.000 20.73174 260 LEU A O 1
ATOM 2010 N N . ILE A 1 268 ? 12.13290 7.93767 88.99651 1.000 22.37401 261 ILE A N 1
ATOM 2011 C CA . ILE A 1 268 ? 11.20465 7.28578 89.91694 1.000 23.12167 261 ILE A CA 1
ATOM 2012 C C . ILE A 1 268 ? 11.92729 6.22054 90.73015 1.000 22.13181 261 ILE A C 1
ATOM 2013 O O . ILE A 1 268 ? 11.74999 6.11607 91.95010 1.000 21.23148 261 ILE A O 1
ATOM 2018 N N . THR A 1 269 ? 12.76237 5.42015 90.06456 1.000 23.48534 262 THR A N 1
ATOM 2019 C CA . THR A 1 269 ? 13.53492 4.39858 90.76407 1.000 23.18485 262 THR A CA 1
ATOM 2020 C C . THR A 1 269 ? 14.43953 5.02212 91.81971 1.000 20.32739 262 THR A C 1
ATOM 2021 O O . THR A 1 269 ? 14.50809 4.54378 92.95764 1.000 20.76846 262 THR A O 1
ATOM 2025 N N . ALA A 1 270 ? 15.13227 6.10629 91.46183 1.000 21.61333 263 ALA A N 1
ATOM 2026 C CA . ALA A 1 270 ? 16.07180 6.72350 92.39303 1.000 22.42806 263 ALA A CA 1
ATOM 2027 C C . ALA A 1 270 ? 15.34801 7.39937 93.55083 1.000 23.37492 263 ALA A C 1
ATOM 2028 O O . ALA A 1 270 ? 15.80650 7.33188 94.69700 1.000 21.93079 263 ALA A O 1
ATOM 2030 N N . LEU A 1 271 ? 14.22164 8.06126 93.27322 1.000 22.07490 264 LEU A N 1
ATOM 2031 C CA . LEU A 1 271 ? 13.45231 8.69101 94.34329 1.000 21.66214 264 LEU A CA 1
ATOM 2032 C C . LEU A 1 271 ? 12.96191 7.65602 95.34668 1.000 21.73700 264 LEU A C 1
ATOM 2033 O O . LEU A 1 271 ? 13.04737 7.86388 96.56230 1.000 22.27038 264 LEU A O 1
ATOM 2038 N N . SER A 1 272 ? 12.43311 6.53437 94.85178 1.000 24.19693 265 SER A N 1
ATOM 2039 C CA . SER A 1 272 ? 11.95360 5.48071 95.74086 1.000 23.37645 265 SER A CA 1
ATOM 2040 C C . SER A 1 272 ? 13.09276 4.91438 96.57876 1.000 23.97367 265 SER A C 1
ATOM 2041 O O . SER A 1 272 ? 12.94248 4.68923 97.78515 1.000 20.75568 265 SER A O 1
ATOM 2044 N N . LYS A 1 273 ? 14.24484 4.67596 95.94859 1.000 22.37786 266 LYS A N 1
ATOM 2045 C CA . LYS A 1 273 ? 15.40204 4.16823 96.67783 1.000 25.46319 266 LYS A CA 1
ATOM 2046 C C . LYS A 1 273 ? 15.85792 5.15122 97.74818 1.000 25.58363 266 LYS A C 1
ATOM 2047 O O . LYS A 1 273 ? 16.18153 4.75248 98.87291 1.000 24.67906 266 LYS A O 1
ATOM 2053 N N . THR A 1 274 ? 15.89566 6.44188 97.41175 1.000 24.67260 267 THR A N 1
ATOM 2054 C CA . THR A 1 274 ? 16.33195 7.45813 98.36535 1.000 22.36594 267 THR A CA 1
ATOM 2055 C C . THR A 1 274 ? 15.39192 7.52598 99.56333 1.000 22.13697 267 THR A C 1
ATOM 2056 O O . THR A 1 274 ? 15.83430 7.63818 100.71331 1.000 22.91475 267 THR A O 1
ATOM 2060 N N . LEU A 1 275 ? 14.08385 7.45628 99.30833 1.000 20.93693 268 LEU A N 1
ATOM 2061 C CA . LEU A 1 275 ? 13.11346 7.49736 100.39715 1.000 22.28765 268 LEU A CA 1
ATOM 2062 C C . LEU A 1 275 ? 13.30348 6.32606 101.35372 1.000 23.53335 268 LEU A C 1
ATOM 2063 O O . LEU A 1 275 ? 13.17290 6.48468 102.57302 1.000 23.60944 268 LEU A O 1
ATOM 2068 N N . ARG A 1 276 ? 13.62575 5.14404 100.82205 1.000 21.70525 269 ARG A N 1
ATOM 2069 C CA . ARG A 1 276 ? 13.92495 4.00715 101.68741 1.000 23.88083 269 ARG A CA 1
ATOM 2070 C C . ARG A 1 276 ? 15.21586 4.23289 102.46725 1.000 22.76290 269 ARG A C 1
ATOM 2071 O O . ARG A 1 276 ? 15.30983 3.86279 103.64365 1.000 22.31347 269 ARG A O 1
ATOM 2079 N N . GLU A 1 277 ? 16.22151 4.83721 101.82868 1.000 23.57473 270 GLU A N 1
ATOM 2080 C CA . GLU A 1 277 ? 17.45216 5.17821 102.53667 1.000 24.63663 270 GLU A CA 1
ATOM 2081 C C . GLU A 1 277 ? 17.18747 6.19650 103.63793 1.000 22.95987 270 GLU A C 1
ATOM 2082 O O . GLU A 1 277 ? 17.74999 6.09848 104.73566 1.000 21.92441 270 GLU A O 1
ATOM 2088 N N . PHE A 1 278 ? 16.33562 7.18590 103.35529 1.000 21.04632 271 PHE A N 1
ATOM 2089 C CA . PHE A 1 278 ? 16.02130 8.22301 104.33331 1.000 22.31967 271 PHE A CA 1
ATOM 2090 C C . PHE A 1 278 ? 15.24915 7.65402 105.51321 1.000 23.26539 271 PHE A C 1
ATOM 2091 O O . PHE A 1 278 ? 15.61777 7.86419 106.67477 1.000 22.79588 271 PHE A O 1
ATOM 2099 N N . TYR A 1 279 ? 14.16134 6.94137 105.22886 1.000 21.65762 272 TYR A N 1
ATOM 2100 C CA . TYR A 1 279 ? 13.12305 6.69169 106.21194 1.000 25.07165 272 TYR A CA 1
ATOM 2101 C C . TYR A 1 279 ? 12.83558 5.22089 106.47905 1.000 25.65491 272 TYR A C 1
ATOM 2102 O O . TYR A 1 279 ? 12.03947 4.92686 107.37714 1.000 22.89409 272 TYR A O 1
ATOM 2111 N N . GLY A 1 280 ? 13.43868 4.29513 105.73736 1.000 26.45347 273 GLY A N 1
ATOM 2112 C CA . GLY A 1 280 ? 13.21627 2.88495 105.98536 1.000 26.81341 273 GLY A CA 1
ATOM 2113 C C . GLY A 1 280 ? 11.98653 2.34589 105.27619 1.000 27.46028 273 GLY A C 1
ATOM 2114 O O . GLY A 1 280 ? 11.33492 3.02387 104.47692 1.000 26.86806 273 GLY A O 1
ATOM 2115 N N . GLN A 1 281 ? 11.66648 1.08612 105.58817 1.000 26.66498 274 GLN A N 1
ATOM 2116 C CA . GLN A 1 281 ? 10.55384 0.41907 104.91893 1.000 29.13815 274 GLN A CA 1
ATOM 2117 C C . GLN A 1 281 ? 9.20583 0.79096 105.52706 1.000 29.26100 274 GLN A C 1
ATOM 2118 O O . GLN A 1 281 ? 8.19202 0.79148 104.81937 1.000 30.45737 274 GLN A O 1
ATOM 2124 N N . ASN A 1 282 ? 9.16610 1.11553 106.81465 1.000 27.18222 275 ASN A N 1
ATOM 2125 C CA . ASN A 1 282 ? 7.94873 1.59451 107.46690 1.000 28.56579 275 ASN A CA 1
ATOM 2126 C C . ASN A 1 282 ? 8.18709 3.05561 107.84070 1.000 24.33307 275 ASN A C 1
ATOM 2127 O O . ASN A 1 282 ? 8.64884 3.36506 108.94009 1.000 20.78122 275 ASN A O 1
ATOM 2132 N N . ILE A 1 283 ? 7.86002 3.95489 106.90875 1.000 24.91162 276 ILE A N 1
ATOM 2133 C CA . ILE A 1 283 ? 8.16231 5.37280 107.08700 1.000 24.83748 276 ILE A CA 1
ATOM 2134 C C . ILE A 1 283 ? 7.37646 5.96239 108.25244 1.000 24.94727 276 ILE A C 1
ATOM 2135 O O . ILE A 1 283 ? 7.80887 6.94440 108.86867 1.000 25.67216 276 ILE A O 1
ATOM 2140 N N . GLN A 1 284 ? 6.23061 5.36809 108.59516 1.000 24.37344 277 GLN A N 1
ATOM 2141 C CA . GLN A 1 284 ? 5.48884 5.83075 109.76319 1.000 26.43193 277 GLN A CA 1
ATOM 2142 C C . GLN A 1 284 ? 6.27795 5.64042 111.05248 1.000 27.96306 277 GLN A C 1
ATOM 2143 O O . GLN A 1 284 ? 6.00509 6.32708 112.04375 1.000 29.25824 277 GLN A O 1
ATOM 2149 N N . GLN A 1 285 ? 7.25452 4.73713 111.05838 1.000 24.17440 278 GLN A N 1
ATOM 2150 C CA . GLN A 1 285 ? 8.08773 4.49498 112.22678 1.000 24.96435 278 GLN A CA 1
ATOM 2151 C C . GLN A 1 285 ? 9.35354 5.34371 112.24361 1.000 24.16670 278 GLN A C 1
ATOM 2152 O O . GLN A 1 285 ? 10.09813 5.29550 113.22746 1.000 24.52143 278 GLN A O 1
ATOM 2154 N N . SER A 1 286 ? 9.61268 6.12057 111.19492 1.000 23.87155 279 SER A N 1
ATOM 2155 C CA . SER A 1 286 ? 10.83808 6.91372 111.13836 1.000 23.20546 279 SER A CA 1
ATOM 2156 C C . SER A 1 286 ? 10.74116 8.10691 112.08394 1.000 23.01561 279 SER A C 1
ATOM 2157 O O . SER A 1 286 ? 9.74854 8.84102 112.04582 1.000 21.24004 279 SER A O 1
ATOM 2160 N N . PRO A 1 287 ? 11.74760 8.33948 112.93066 1.000 26.17551 280 PRO A N 1
ATOM 2161 C CA . PRO A 1 287 ? 11.73956 9.52348 113.79628 1.000 26.36367 280 PRO A CA 1
ATOM 2162 C C . PRO A 1 287 ? 12.19021 10.79460 113.09814 1.000 24.39624 280 PRO A C 1
ATOM 2163 O O . PRO A 1 287 ? 12.28402 11.84002 113.74984 1.000 25.22582 280 PRO A O 1
ATOM 2167 N N . ASP A 1 288 ? 12.47397 10.72739 111.79976 1.000 25.93376 281 ASP A N 1
ATOM 2168 C CA . ASP A 1 288 ? 12.99227 11.85157 111.03465 1.000 25.47249 281 ASP A CA 1
ATOM 2169 C C . ASP A 1 288 ? 11.93794 12.46812 110.12724 1.000 24.77081 281 ASP A C 1
ATOM 2170 O O . ASP A 1 288 ? 12.26367 13.33702 109.31169 1.000 24.25036 281 ASP A O 1
ATOM 2175 N N . TYR A 1 289 ? 10.68575 12.04070 110.24787 1.000 24.62791 282 TYR A N 1
ATOM 2176 C CA . TYR A 1 289 ? 9.63990 12.42055 109.31261 1.000 23.52513 282 TYR A CA 1
ATOM 2177 C C . TYR A 1 289 ? 8.46558 13.02463 110.06807 1.000 21.06627 282 TYR A C 1
ATOM 2178 O O . TYR A 1 289 ? 8.03620 12.49046 111.09542 1.000 21.37132 282 TYR A O 1
ATOM 2187 N N . GLY A 1 290 ? 7.94448 14.13517 109.54362 1.000 19.52032 283 GLY A N 1
ATOM 2188 C CA . GLY A 1 290 ? 6.95659 14.93268 110.23824 1.000 22.25415 283 GLY A CA 1
ATOM 2189 C C . GLY A 1 290 ? 5.52901 14.50931 109.94479 1.000 22.46199 283 GLY A C 1
ATOM 2190 O O . GLY A 1 290 ? 5.26218 13.49272 109.30126 1.000 24.07268 283 GLY A O 1
ATOM 2191 N N . ARG A 1 291 ? 4.59406 15.32252 110.43802 1.000 21.85274 284 ARG A N 1
ATOM 2192 C CA . ARG A 1 291 ? 3.16775 15.05071 110.33776 1.000 24.20040 284 ARG A CA 1
ATOM 2193 C C . ARG A 1 291 ? 2.43285 16.29903 109.86475 1.000 21.41050 284 ARG A C 1
ATOM 2194 O O . ARG A 1 291 ? 2.96086 17.41291 109.91014 1.000 19.87991 284 ARG A O 1
ATOM 2202 N N . ILE A 1 292 ? 1.19246 16.10063 109.42407 1.000 21.46808 285 ILE A N 1
ATOM 2203 C CA . ILE A 1 292 ? 0.37606 17.19550 108.90978 1.000 21.47509 285 ILE A CA 1
ATOM 2204 C C . ILE A 1 292 ? -0.16512 18.01727 110.07528 1.000 21.26263 285 ILE A C 1
ATOM 2205 O O . ILE A 1 292 ? -0.47311 17.48451 111.14743 1.000 23.22101 285 ILE A O 1
ATOM 2210 N N . VAL A 1 293 ? -0.29403 19.33239 109.85962 1.000 19.14421 286 VAL A N 1
ATOM 2211 C CA . VAL A 1 293 ? -0.52362 20.26302 110.96691 1.000 19.11918 286 VAL A CA 1
ATOM 2212 C C . VAL A 1 293 ? -1.83755 19.96718 111.68433 1.000 23.11055 286 VAL A C 1
ATOM 2213 O O . VAL A 1 293 ? -1.89048 19.95322 112.92050 1.000 22.52623 286 VAL A O 1
ATOM 2217 N N . ASN A 1 294 ? -2.91623 19.73964 110.93650 1.000 20.85973 287 ASN A N 1
ATOM 2218 C CA . ASN A 1 294 ? -4.22480 19.54252 111.54514 1.000 24.57002 287 ASN A CA 1
ATOM 2219 C C . ASN A 1 294 ? -5.07616 18.65331 110.64576 1.000 23.73585 287 ASN A C 1
ATOM 2220 O O . ASN A 1 294 ? -4.66032 18.25144 109.55554 1.000 21.05251 287 ASN A O 1
ATOM 2225 N N . LEU A 1 295 ? -6.28833 18.35219 111.11905 1.000 23.52131 288 LEU A N 1
ATOM 2226 C CA . LEU A 1 295 ? -7.16108 17.42871 110.40149 1.000 23.37887 288 LEU A CA 1
ATOM 2227 C C . LEU A 1 295 ? -7.67625 18.02052 109.09684 1.000 22.25775 288 LEU A C 1
ATOM 2228 O O . LEU A 1 295 ? -7.90914 17.27790 108.13620 1.000 25.63229 288 LEU A O 1
ATOM 2233 N N . LYS A 1 296 ? -7.86849 19.34052 109.03958 1.000 21.58847 289 LYS A N 1
ATOM 2234 C CA . LYS A 1 296 ? -8.33707 19.95863 107.80330 1.000 22.95096 289 LYS A CA 1
ATOM 2235 C C . LYS A 1 296 ? -7.31935 19.77719 106.68325 1.000 21.07110 289 LYS A C 1
ATOM 2236 O O . LYS A 1 296 ? -7.66639 19.35224 105.57591 1.000 21.84045 289 LYS A O 1
ATOM 2242 N N . HIS A 1 297 ? -6.05130 20.09224 106.95480 1.000 22.73243 290 HIS A N 1
ATOM 2243 C CA . HIS A 1 297 ? -5.02362 19.91761 105.93411 1.000 18.49367 290 HIS A CA 1
ATOM 2244 C C . HIS A 1 297 ? -4.74956 18.44577 105.66331 1.000 21.69455 290 HIS A C 1
ATOM 2245 O O . HIS A 1 297 ? -4.41631 18.07723 104.53071 1.000 23.36988 290 HIS A O 1
ATOM 2252 N N . TYR A 1 298 ? -4.88236 17.59471 106.68213 1.000 22.65807 291 TYR A N 1
ATOM 2253 C CA . TYR A 1 298 ? -4.74491 16.15949 106.46585 1.000 22.52482 291 TYR A CA 1
ATOM 2254 C C . TYR A 1 298 ? -5.79289 15.65734 105.47939 1.000 24.08748 291 TYR A C 1
ATOM 2255 O O . TYR A 1 298 ? -5.47965 14.90494 104.55043 1.000 25.10542 291 TYR A O 1
ATOM 2264 N N . HIS A 1 299 ? -7.04863 16.06947 105.66511 1.000 22.13348 292 HIS A N 1
ATOM 2265 C CA . HIS A 1 299 ? -8.10855 15.63098 104.76320 1.000 18.75215 292 HIS A CA 1
ATOM 2266 C C . HIS A 1 299 ? -7.98347 16.27964 103.39195 1.000 21.07815 292 HIS A C 1
ATOM 2267 O O . HIS A 1 299 ? -8.34597 15.66513 102.38223 1.000 23.32540 292 HIS A O 1
ATOM 2274 N N . ARG A 1 300 ? -7.48653 17.51662 103.33582 1.000 20.07003 293 ARG A N 1
ATOM 2275 C CA . ARG A 1 300 ? -7.17490 18.12729 102.04872 1.000 20.25150 293 ARG A CA 1
ATOM 2276 C C . ARG A 1 300 ? -6.20352 17.26134 101.25859 1.000 20.61461 293 ARG A C 1
ATOM 2277 O O . ARG A 1 300 ? -6.36159 17.07942 100.04575 1.000 22.65238 293 ARG A O 1
ATOM 2285 N N . LEU A 1 301 ? -5.20429 16.69808 101.93751 1.000 23.06188 294 LEU A N 1
ATOM 2286 C CA . LEU A 1 301 ? -4.17426 15.93002 101.24941 1.000 22.05215 294 LEU A CA 1
ATOM 2287 C C . LEU A 1 301 ? -4.62228 14.50021 100.95734 1.000 23.85570 294 LEU A C 1
ATOM 2288 O O . LEU A 1 301 ? -4.26260 13.94322 99.91401 1.000 24.23275 294 LEU A O 1
ATOM 2293 N N . THR A 1 302 ? -5.40020 13.88279 101.85497 1.000 23.43003 295 THR A N 1
ATOM 2294 C CA . THR A 1 302 ? -5.92069 12.55152 101.55044 1.000 22.01042 295 THR A CA 1
ATOM 2295 C C . THR A 1 302 ? -6.97802 12.60772 100.45576 1.000 25.03897 295 THR A C 1
ATOM 2296 O O . THR A 1 302 ? -7.14394 11.63828 99.70635 1.000 25.56188 295 THR A O 1
ATOM 2300 N N . SER A 1 303 ? -7.70066 13.72537 100.34714 1.000 24.70884 296 SER A N 1
ATOM 2301 C CA . SER A 1 303 ? -8.57803 13.91767 99.19773 1.000 27.57817 296 SER A CA 1
ATOM 2302 C C . SER A 1 303 ? -7.77365 13.94287 97.90371 1.000 25.81660 296 SER A C 1
ATOM 2303 O O . SER A 1 303 ? -8.17862 13.34885 96.89769 1.000 25.10205 296 SER A O 1
ATOM 2306 N N . LEU A 1 304 ? -6.61964 14.61486 97.91678 1.000 25.74316 297 LEU A N 1
ATOM 2307 C CA . LEU A 1 304 ? -5.74996 14.61813 96.74523 1.000 25.79465 297 LEU A CA 1
ATOM 2308 C C . LEU A 1 304 ? -5.19495 13.22623 96.46383 1.000 25.14732 297 LEU A C 1
ATOM 2309 O O . LEU A 1 304 ? -5.08386 12.82047 95.30071 1.000 26.01485 297 LEU A O 1
ATOM 2314 N N . LEU A 1 305 ? -4.83302 12.48374 97.51552 1.000 24.84342 298 LEU A N 1
ATOM 2315 C CA . LEU A 1 305 ? -4.40741 11.09706 97.33920 1.000 27.37020 298 LEU A CA 1
ATOM 2316 C C . LEU A 1 305 ? -5.49043 10.28047 96.64912 1.000 28.62602 298 LEU A C 1
ATOM 2317 O O . LEU A 1 305 ? -5.21054 9.49940 95.73216 1.000 24.97873 298 LEU A O 1
ATOM 2322 N N . ASN A 1 306 ? -6.73947 10.44470 97.09032 1.000 27.51302 299 ASN A N 1
ATOM 2323 C CA . ASN A 1 306 ? -7.84631 9.71254 96.48592 1.000 30.97983 299 ASN A CA 1
ATOM 2324 C C . ASN A 1 306 ? -8.01151 10.07710 95.01587 1.000 29.11916 299 ASN A C 1
ATOM 2325 O O . ASN A 1 306 ? -8.30638 9.21150 94.18378 1.000 28.94579 299 ASN A O 1
ATOM 2330 N N . SER A 1 307 ? -7.81282 11.35369 94.67562 1.000 28.05917 300 SER A N 1
ATOM 2331 C CA . SER A 1 307 ? -7.93453 11.78454 93.28655 1.000 29.11815 300 SER A CA 1
ATOM 2332 C C . SER A 1 307 ? -6.85229 11.17507 92.40422 1.000 30.92678 300 SER A C 1
ATOM 2333 O O . SER A 1 307 ? -7.09677 10.90878 91.22243 1.000 32.23326 300 SER A O 1
ATOM 2336 N N . ALA A 1 308 ? -5.65823 10.95038 92.95260 1.000 28.87278 301 ALA A N 1
ATOM 2337 C CA . ALA A 1 308 ? -4.52192 10.44109 92.19706 1.000 28.67215 301 ALA A CA 1
ATOM 2338 C C . ALA A 1 308 ? -4.24631 8.96893 92.47782 1.000 28.31917 301 ALA A C 1
ATOM 2339 O O . ALA A 1 308 ? -3.12130 8.50370 92.26686 1.000 28.21394 301 ALA A O 1
ATOM 2341 N N . GLN A 1 309 ? -5.26031 8.22786 92.92887 1.000 29.05096 302 GLN A N 1
ATOM 2342 C CA . GLN A 1 309 ? -5.04635 6.87591 93.43599 1.000 29.93467 302 GLN A CA 1
ATOM 2343 C C . GLN A 1 309 ? -4.47844 5.94930 92.36510 1.000 29.19331 302 GLN A C 1
ATOM 2344 O O . GLN A 1 309 ? -3.59407 5.13224 92.64837 1.000 29.47194 302 GLN A O 1
ATOM 2350 N N . MET A 1 310 ? -4.95920 6.06854 91.12668 1.000 30.93802 303 MET A N 1
ATOM 2351 C CA . MET A 1 310 ? -4.46570 5.21250 90.05366 1.000 32.09511 303 MET A CA 1
ATOM 2352 C C . MET A 1 310 ? -3.06353 5.58724 89.59282 1.000 33.11482 303 MET A C 1
ATOM 2353 O O . MET A 1 310 ? -2.45324 4.82131 88.83897 1.000 32.37216 303 MET A O 1
ATOM 2355 N N . ASN A 1 311 ? -2.53945 6.73183 90.02494 1.000 28.81786 304 ASN A N 1
ATOM 2356 C CA . ASN A 1 311 ? -1.23740 7.20905 89.58534 1.000 27.38238 304 ASN A CA 1
ATOM 2357 C C . ASN A 1 311 ? -0.14863 7.04006 90.63479 1.000 25.97465 304 ASN A C 1
ATOM 2358 O O . ASN A 1 311 ? 1.00046 7.41633 90.38005 1.000 26.80402 304 ASN A O 1
ATOM 2363 N N . ILE A 1 312 ? -0.46987 6.48077 91.79923 1.000 24.50504 305 ILE A N 1
ATOM 2364 C CA . ILE A 1 312 ? 0.52855 6.30451 92.84807 1.000 25.02387 305 ILE A CA 1
ATOM 2365 C C . ILE A 1 312 ? 1.52467 5.23603 92.41497 1.000 26.22358 305 ILE A C 1
ATOM 2366 O O . ILE A 1 312 ? 1.14490 4.10446 92.09211 1.000 26.59929 305 ILE A O 1
ATOM 2371 N N . VAL A 1 313 ? 2.80756 5.59439 92.39922 1.000 21.67854 306 VAL A N 1
ATOM 2372 C CA . VAL A 1 313 ? 3.88294 4.65121 92.12244 1.000 24.90950 306 VAL A CA 1
ATOM 2373 C C . VAL A 1 313 ? 4.80655 4.45875 93.31290 1.000 26.22123 306 VAL A C 1
ATOM 2374 O O . VAL A 1 313 ? 5.73462 3.64757 93.23766 1.000 26.00706 306 VAL A O 1
ATOM 2378 N N . PHE A 1 314 ? 4.58181 5.18288 94.40612 1.000 26.71515 307 PHE A N 1
ATOM 2379 C CA . PHE A 1 314 ? 5.28148 4.96856 95.66348 1.000 25.05692 307 PHE A CA 1
ATOM 2380 C C . PHE A 1 314 ? 4.42906 5.55992 96.77467 1.000 24.92476 307 PHE A C 1
ATOM 2381 O O . PHE A 1 314 ? 3.88337 6.65446 96.62415 1.000 24.20801 307 PHE A O 1
ATOM 2389 N N . GLY A 1 315 ? 4.31823 4.83114 97.88125 1.000 25.16978 308 GLY A N 1
ATOM 2390 C CA . GLY A 1 315 ? 3.66816 5.35867 99.06487 1.000 26.22580 308 GLY A CA 1
ATOM 2391 C C . GLY A 1 315 ? 2.15412 5.34392 99.02052 1.000 26.26066 308 GLY A C 1
ATOM 2392 O O . GLY A 1 315 ? 1.54452 4.34883 98.61941 1.000 29.36545 308 GLY A O 1
ATOM 2393 N N . GLY A 1 316 ? 1.53622 6.44310 99.44796 1.000 23.78426 309 GLY A N 1
ATOM 2394 C CA . GLY A 1 316 ? 0.09572 6.57034 99.43662 1.000 27.37751 309 GLY A CA 1
ATOM 2395 C C . GLY A 1 316 ? -0.60288 6.16963 100.71672 1.000 27.81768 309 GLY A C 1
ATOM 2396 O O . GLY A 1 316 ? -1.83045 6.30678 100.79952 1.000 26.80368 309 GLY A O 1
ATOM 2397 N N . HIS A 1 317 ? 0.12683 5.67837 101.71391 1.000 26.06452 310 HIS A N 1
ATOM 2398 C CA . HIS A 1 317 ? -0.50162 5.29235 102.96613 1.000 26.88541 310 HIS A CA 1
ATOM 2399 C C . HIS A 1 317 ? -0.74387 6.51544 103.84354 1.000 23.58088 310 HIS A C 1
ATOM 2400 O O . HIS A 1 317 ? -0.08785 7.55208 103.71203 1.000 23.30000 310 HIS A O 1
ATOM 2407 N N . SER A 1 318 ? -1.70963 6.38146 104.74860 1.000 25.43945 311 SER A N 1
ATOM 2408 C CA . SER A 1 318 ? -2.07098 7.46950 105.64211 1.000 25.29302 311 SER A CA 1
ATOM 2409 C C . SER A 1 318 ? -2.58833 6.88899 106.94815 1.000 25.86171 311 SER A C 1
ATOM 2410 O O . SER A 1 318 ? -3.00862 5.73011 107.01481 1.000 22.77541 311 SER A O 1
ATOM 2413 N N . ASP A 1 319 ? -2.53955 7.71086 107.99358 1.000 27.23440 312 ASP A N 1
ATOM 2414 C CA . ASP A 1 319 ? -3.10533 7.34131 109.28822 1.000 27.95646 312 ASP A CA 1
ATOM 2415 C C . ASP A 1 319 ? -3.66564 8.60957 109.91474 1.000 29.51800 312 ASP A C 1
ATOM 2416 O O . ASP A 1 319 ? -2.90651 9.49876 110.31158 1.000 28.64787 312 ASP A O 1
ATOM 2421 N N . GLU A 1 320 ? -4.99466 8.68051 109.99909 1.000 28.21775 313 GLU A N 1
ATOM 2422 C CA . GLU A 1 320 ? -5.65876 9.87027 110.51957 1.000 29.03024 313 GLU A CA 1
ATOM 2423 C C . GLU A 1 320 ? -5.29957 10.12061 111.97991 1.000 30.50148 313 GLU A C 1
ATOM 2424 O O . GLU A 1 320 ? -5.15741 11.27415 112.40230 1.000 31.93451 313 GLU A O 1
ATOM 2430 N N . ASP A 1 321 ? -5.13982 9.05177 112.76464 1.000 31.96513 314 ASP A N 1
ATOM 2431 C CA . ASP A 1 321 ? -4.89626 9.19435 114.19700 1.000 33.93727 314 ASP A CA 1
ATOM 2432 C C . ASP A 1 321 ? -3.56167 9.86052 114.50539 1.000 33.51727 314 ASP A C 1
ATOM 2433 O O . ASP A 1 321 ? -3.39939 10.41658 115.59641 1.000 33.88944 314 ASP A O 1
ATOM 2438 N N . GLU A 1 322 ? -2.60504 9.80731 113.58211 1.000 28.18343 315 GLU A N 1
ATOM 2439 C CA . GLU A 1 322 ? -1.33109 10.49374 113.73078 1.000 29.14457 315 GLU A CA 1
ATOM 2440 C C . GLU A 1 322 ? -1.21467 11.70542 112.81952 1.000 26.41620 315 GLU A C 1
ATOM 2441 O O . GLU A 1 322 ? -0.17114 12.36832 112.82399 1.000 25.67356 315 GLU A O 1
ATOM 2447 N N . ARG A 1 323 ? -2.26181 12.01642 112.05210 1.000 21.69303 316 ARG A N 1
ATOM 2448 C CA . ARG A 1 323 ? -2.18558 12.99535 110.96813 1.000 21.49695 316 ARG A CA 1
ATOM 2449 C C . ARG A 1 323 ? -0.99022 12.69273 110.06907 1.000 23.44324 316 ARG A C 1
ATOM 2450 O O . ARG A 1 323 ? -0.23195 13.57960 109.67185 1.000 22.19408 316 ARG A O 1
ATOM 2458 N N . TYR A 1 324 ? -0.83135 11.41211 109.74965 1.000 24.01127 317 TYR A N 1
ATOM 2459 C CA . TYR A 1 324 ? 0.31851 10.90211 109.01855 1.000 21.10246 317 TYR A CA 1
ATOM 2460 C C . TYR A 1 324 ? -0.03330 10.69685 107.55453 1.000 23.02662 317 TYR A C 1
ATOM 2461 O O . TYR A 1 324 ? -1.09223 10.14615 107.23496 1.000 26.75977 317 TYR A O 1
ATOM 2470 N N . ILE A 1 325 ? 0.86016 11.13127 106.67107 1.000 19.29925 318 ILE A N 1
ATOM 2471 C CA . ILE A 1 325 ? 0.75889 10.84712 105.24631 1.000 22.57267 318 ILE A CA 1
ATOM 2472 C C . ILE A 1 325 ? 2.13383 10.42534 104.75448 1.000 23.13861 318 ILE A C 1
ATOM 2473 O O . ILE A 1 325 ? 3.11203 11.16505 104.91744 1.000 22.16438 318 ILE A O 1
ATOM 2478 N N . GLU A 1 326 ? 2.20379 9.23679 104.16661 1.000 23.59200 319 GLU A N 1
ATOM 2479 C CA . GLU A 1 326 ? 3.45731 8.68531 103.68606 1.000 23.09320 319 GLU A CA 1
ATOM 2480 C C . GLU A 1 326 ? 3.97505 9.48717 102.49178 1.000 22.72510 319 GLU A C 1
ATOM 2481 O O . GLU A 1 326 ? 3.18674 10.01709 101.70441 1.000 19.62816 319 GLU A O 1
ATOM 2487 N N . PRO A 1 327 ? 5.29520 9.61025 102.34744 1.000 22.18460 320 PRO A N 1
ATOM 2488 C CA . PRO A 1 327 ? 5.84831 10.16630 101.10848 1.000 20.06885 320 PRO A CA 1
ATOM 2489 C C . PRO A 1 327 ? 5.30373 9.42572 99.89808 1.000 22.17451 320 PRO A C 1
ATOM 2490 O O . PRO A 1 327 ? 5.37127 8.19718 99.81590 1.000 24.55498 320 PRO A O 1
ATOM 2494 N N . THR A 1 328 ? 4.75016 10.18242 98.95492 1.000 22.48609 321 THR A N 1
ATOM 2495 C CA . THR A 1 328 ? 4.00132 9.61132 97.84537 1.000 18.04448 321 THR A CA 1
ATOM 2496 C C . THR A 1 328 ? 4.48200 10.20367 96.53068 1.000 18.67465 321 THR A C 1
ATOM 2497 O O . THR A 1 328 ? 4.59129 11.42687 96.40014 1.000 21.62127 321 THR A O 1
ATOM 2501 N N . LEU A 1 329 ? 4.75962 9.33492 95.56154 1.000 20.80831 322 LEU A N 1
ATOM 2502 C CA . LEU A 1 329 ? 5.11696 9.73596 94.20913 1.000 21.40132 322 LEU A CA 1
ATOM 2503 C C . LEU A 1 329 ? 3.97247 9.39506 93.26394 1.000 20.72030 322 LEU A C 1
ATOM 2504 O O . LEU A 1 329 ? 3.34663 8.33806 93.39206 1.000 23.33110 322 LEU A O 1
ATOM 2509 N N . LEU A 1 330 ? 3.70530 10.28721 92.31326 1.000 21.93958 323 LEU A N 1
ATOM 2510 C CA . LEU A 1 330 ? 2.66814 10.08603 91.30994 1.000 22.34516 323 LEU A CA 1
ATOM 2511 C C . LEU A 1 330 ? 3.27703 10.13667 89.91668 1.000 25.07796 323 LEU A C 1
ATOM 2512 O O . LEU A 1 330 ? 4.13105 10.98148 89.63363 1.000 25.07626 323 LEU A O 1
ATOM 2517 N N . ASP A 1 331 ? 2.82054 9.24115 89.04620 1.000 24.76079 324 ASP A N 1
ATOM 2518 C CA . ASP A 1 331 ? 3.27623 9.17166 87.66770 1.000 23.80118 324 ASP A CA 1
ATOM 2519 C C . ASP A 1 331 ? 2.10325 9.42643 86.72804 1.000 23.29556 324 ASP A C 1
ATOM 2520 O O . ASP A 1 331 ? 0.93751 9.33650 87.12195 1.000 24.21743 324 ASP A O 1
ATOM 2525 N N . HIS A 1 332 ? 2.42834 9.76338 85.47727 1.000 22.48504 325 HIS A N 1
ATOM 2526 C CA . HIS A 1 332 ? 1.43171 10.00535 84.42929 1.000 29.69803 325 HIS A CA 1
ATOM 2527 C C . HIS A 1 332 ? 0.48116 11.14332 84.79723 1.000 29.01443 325 HIS A C 1
ATOM 2528 O O . HIS A 1 332 ? -0.69601 11.13037 84.42693 1.000 27.37486 325 HIS A O 1
ATOM 2535 N N . VAL A 1 333 ? 0.98562 12.13537 85.52257 1.000 29.35398 326 VAL A N 1
ATOM 2536 C CA . VAL A 1 333 ? 0.17761 13.27206 85.94853 1.000 26.14617 326 VAL A CA 1
ATOM 2537 C C . VAL A 1 333 ? 0.08301 14.27264 84.80493 1.000 28.70788 326 VAL A C 1
ATOM 2538 O O . VAL A 1 333 ? 1.04244 14.46635 84.04783 1.000 28.02129 326 VAL A O 1
ATOM 2542 N N . THR A 1 334 ? -1.07962 14.90350 84.66333 1.000 29.61132 327 THR A N 1
ATOM 2543 C CA . THR A 1 334 ? -1.31896 15.87971 83.61216 1.000 31.88539 327 THR A CA 1
ATOM 2544 C C . THR A 1 334 ? -1.69762 17.22685 84.21099 1.000 31.62420 327 THR A C 1
ATOM 2545 O O . THR A 1 334 ? -1.86560 17.37883 85.42445 1.000 29.67962 327 THR A O 1
ATOM 2549 N N . SER A 1 335 ? -1.84948 18.20725 83.31800 1.000 30.86174 328 SER A N 1
ATOM 2550 C CA . SER A 1 335 ? -2.31214 19.52917 83.72259 1.000 35.48496 328 SER A CA 1
ATOM 2551 C C . SER A 1 335 ? -3.72455 19.48363 84.29160 1.000 36.26466 328 SER A C 1
ATOM 2552 O O . SER A 1 335 ? -4.10063 20.35198 85.08729 1.000 38.52097 328 SER A O 1
ATOM 2555 N N . ASP A 1 336 ? -4.51813 18.48422 83.89927 1.000 33.80768 329 ASP A N 1
ATOM 2556 C CA . ASP A 1 336 ? -5.88895 18.36247 84.38109 1.000 38.62371 329 ASP A CA 1
ATOM 2557 C C . ASP A 1 336 ? -5.97570 17.81736 85.79723 1.000 37.36920 329 ASP A C 1
ATOM 2558 O O . ASP A 1 336 ? -7.00896 17.99830 86.45011 1.000 39.61085 329 ASP A O 1
ATOM 2563 N N . SER A 1 337 ? -4.93144 17.14392 86.27303 1.000 34.11049 330 SER A N 1
ATOM 2564 C CA . SER A 1 337 ? -5.00436 16.44229 87.54677 1.000 29.02044 330 SER A CA 1
ATOM 2565 C C . SER A 1 337 ? -5.33827 17.40317 88.68033 1.000 25.93089 330 SER A C 1
ATOM 2566 O O . SER A 1 337 ? -4.90232 18.55725 88.68735 1.000 28.43944 330 SER A O 1
ATOM 2569 N N . ALA A 1 338 ? -6.12946 16.91702 89.64089 1.000 25.95394 331 ALA A N 1
ATOM 2570 C CA . ALA A 1 338 ? -6.43314 17.71431 90.82488 1.000 26.97334 331 ALA A CA 1
ATOM 2571 C C . ALA A 1 338 ? -5.15833 18.12436 91.54849 1.000 26.15842 331 ALA A C 1
ATOM 2572 O O . ALA A 1 338 ? -5.07712 19.22302 92.11060 1.000 26.30081 331 ALA A O 1
ATOM 2574 N N . ILE A 1 339 ? -4.14412 17.25654 91.52798 1.000 23.96314 332 ILE A N 1
ATOM 2575 C CA . ILE A 1 339 ? -2.88551 17.54232 92.20284 1.000 24.89865 332 ILE A CA 1
ATOM 2576 C C . ILE A 1 339 ? -2.12670 18.68800 91.53943 1.000 24.72291 332 ILE A C 1
ATOM 2577 O O . ILE A 1 339 ? -1.23054 19.27296 92.15888 1.000 22.21482 332 ILE A O 1
ATOM 2582 N N . MET A 1 340 ? -2.46447 19.03916 90.29979 1.000 24.65612 333 MET A N 1
ATOM 2583 C CA . MET A 1 340 ? -1.81891 20.14589 89.60728 1.000 24.27024 333 MET A CA 1
ATOM 2584 C C . MET A 1 340 ? -2.65437 21.42071 89.62537 1.000 26.48279 333 MET A C 1
ATOM 2585 O O . MET A 1 340 ? -2.31729 22.38047 88.92444 1.000 30.85354 333 MET A O 1
ATOM 2590 N N . GLN A 1 341 ? -3.73006 21.45611 90.41296 1.000 24.58577 334 GLN A N 1
ATOM 2591 C CA . GLN A 1 341 ? -4.59765 22.62189 90.48616 1.000 25.82018 334 GLN A CA 1
ATOM 2592 C C . GLN A 1 341 ? -4.40468 23.44741 91.74942 1.000 29.36311 334 GLN A C 1
ATOM 2593 O O . GLN A 1 341 ? -4.93688 24.56008 91.82527 1.000 35.34711 334 GLN A O 1
ATOM 2599 N N . GLU A 1 342 ? -3.67130 22.94173 92.73812 1.000 27.59916 335 GLU A N 1
ATOM 2600 C CA . GLU A 1 342 ? -3.48820 23.64701 93.99705 1.000 28.41160 335 GLU A CA 1
ATOM 2601 C C . GLU A 1 342 ? -2.06780 23.43452 94.49665 1.000 25.75576 335 GLU A C 1
ATOM 2602 O O . GLU A 1 342 ? -1.41977 22.43858 94.16354 1.000 24.57228 335 GLU A O 1
ATOM 2608 N N . GLU A 1 343 ? -1.58360 24.39107 95.28775 1.000 24.34179 336 GLU A N 1
ATOM 2609 C CA . GLU A 1 343 ? -0.32767 24.19574 95.99882 1.000 25.72313 336 GLU A CA 1
ATOM 2610 C C . GLU A 1 343 ? -0.47530 23.01657 96.94899 1.000 23.35829 336 GLU A C 1
ATOM 2611 O O . GLU A 1 343 ? -1.34288 23.02069 97.82701 1.000 21.58011 336 GLU A O 1
ATOM 2617 N N . ILE A 1 344 ? 0.36201 21.99717 96.75997 1.000 23.11590 337 ILE A N 1
ATOM 2618 C CA . ILE A 1 344 ? 0.17862 20.74192 97.48201 1.000 19.73659 337 ILE A CA 1
ATOM 2619 C C . ILE A 1 344 ? 0.43161 20.93472 98.97108 1.000 19.84484 337 ILE A C 1
ATOM 2620 O O . ILE A 1 344 ? -0.38766 20.53990 99.80988 1.000 22.26226 337 ILE A O 1
ATOM 2625 N N . PHE A 1 345 ? 1.56238 21.54875 99.31873 1.000 20.66460 338 PHE A N 1
ATOM 2626 C CA . PHE A 1 345 ? 1.92832 21.81336 100.70931 1.000 22.73436 338 PHE A CA 1
ATOM 2627 C C . PHE A 1 345 ? 1.83887 20.53606 101.54190 1.000 22.52723 338 PHE A C 1
ATOM 2628 O O . PHE A 1 345 ? 1.27710 20.50957 102.63916 1.000 20.64263 338 PHE A O 1
ATOM 2636 N N . GLY A 1 346 ? 2.38711 19.45865 100.98766 1.000 21.71441 339 GLY A N 1
ATOM 2637 C CA . GLY A 1 346 ? 2.34196 18.15928 101.61117 1.000 19.86235 339 GLY A CA 1
ATOM 2638 C C . GLY A 1 346 ? 3.24470 17.17372 100.89896 1.000 19.18527 339 GLY A C 1
ATOM 2639 O O . GLY A 1 346 ? 3.86540 17.49264 99.88061 1.000 21.95035 339 GLY A O 1
ATOM 2640 N N . PRO A 1 347 ? 3.32478 15.94062 101.41543 1.000 20.95976 340 PRO A N 1
ATOM 2641 C CA . PRO A 1 347 ? 4.29062 14.95277 100.91740 1.000 22.40618 340 PRO A CA 1
ATOM 2642 C C . PRO A 1 347 ? 3.78555 14.14756 99.72037 1.000 18.31848 340 PRO A C 1
ATOM 2643 O O . PRO A 1 347 ? 3.94631 12.92276 99.65867 1.000 19.50877 340 PRO A O 1
ATOM 2647 N N . ILE A 1 348 ? 3.16547 14.82834 98.76386 1.000 20.00824 341 ILE A N 1
ATOM 2648 C CA . ILE A 1 348 ? 2.75773 14.23451 97.49796 1.000 20.75082 341 ILE A CA 1
ATOM 2649 C C . ILE A 1 348 ? 3.56640 14.90292 96.39757 1.000 18.00567 341 ILE A C 1
ATOM 2650 O O . ILE A 1 348 ? 3.56781 16.13466 96.28456 1.000 19.35590 341 ILE A O 1
ATOM 2655 N N . LEU A 1 349 ? 4.25472 14.09824 95.59233 1.000 19.19711 342 LEU A N 1
ATOM 2656 C CA . LEU A 1 349 ? 5.14989 14.61449 94.55619 1.000 18.61352 342 LEU A CA 1
ATOM 2657 C C . LEU A 1 349 ? 4.72811 14.10050 93.18707 1.000 17.67516 342 LEU A C 1
ATOM 2658 O O . LEU A 1 349 ? 5.08057 12.96893 92.80749 1.000 21.22436 342 LEU A O 1
ATOM 2663 N N . PRO A 1 350 ? 3.97482 14.88207 92.41640 1.000 21.07486 343 PRO A N 1
ATOM 2664 C CA . PRO A 1 350 ? 3.59098 14.44898 91.06811 1.000 19.77865 343 PRO A CA 1
ATOM 2665 C C . PRO A 1 350 ? 4.73972 14.61963 90.08803 1.000 20.40469 343 PRO A C 1
ATOM 2666 O O . PRO A 1 350 ? 5.52412 15.56787 90.17448 1.000 18.91251 343 PRO A O 1
ATOM 2670 N N . ILE A 1 351 ? 4.82312 13.69285 89.13852 1.000 21.08211 344 ILE A N 1
ATOM 2671 C CA . ILE A 1 351 ? 5.89829 13.65843 88.15459 1.000 23.42395 344 ILE A CA 1
ATOM 2672 C C . ILE A 1 351 ? 5.27519 13.72837 86.76646 1.000 23.96940 344 ILE A C 1
ATOM 2673 O O . ILE A 1 351 ? 4.51647 12.83252 86.37467 1.000 20.61580 344 ILE A O 1
ATOM 2678 N N . LEU A 1 352 ? 5.58553 14.79468 86.03297 1.000 22.38295 345 LEU A N 1
ATOM 2679 C CA . LEU A 1 352 ? 5.12666 14.99169 84.66566 1.000 24.34261 345 LEU A CA 1
ATOM 2680 C C . LEU A 1 352 ? 6.31708 14.93378 83.71786 1.000 26.42506 345 LEU A C 1
ATOM 2681 O O . LEU A 1 352 ? 7.42865 15.33255 84.07318 1.000 24.91657 345 LEU A O 1
ATOM 2686 N N . THR A 1 353 ? 6.08085 14.44277 82.50504 1.000 26.17110 346 THR A N 1
ATOM 2687 C CA . THR A 1 353 ? 7.14176 14.32168 81.51612 1.000 26.31204 346 THR A CA 1
ATOM 2688 C C . THR A 1 353 ? 7.05053 15.42488 80.47047 1.000 26.16361 346 THR A C 1
ATOM 2689 O O . THR A 1 353 ? 5.97767 15.96968 80.20094 1.000 27.06845 346 THR A O 1
ATOM 2693 N N . TYR A 1 354 ? 8.19923 15.74251 79.87866 1.000 23.14114 347 TYR A N 1
ATOM 2694 C CA . TYR A 1 354 ? 8.28078 16.68027 78.77061 1.000 22.89496 347 TYR A CA 1
ATOM 2695 C C . TYR A 1 354 ? 9.28144 16.14125 77.75952 1.000 28.04992 347 TYR A C 1
ATOM 2696 O O . TYR A 1 354 ? 10.13350 15.31335 78.08679 1.000 26.18367 347 TYR A O 1
ATOM 2705 N N . GLN A 1 355 ? 9.17026 16.60911 76.51798 1.000 31.65439 348 GLN A N 1
ATOM 2706 C CA . GLN A 1 355 ? 10.06085 16.13504 75.46404 1.000 35.13547 348 GLN A CA 1
ATOM 2707 C C . GLN A 1 355 ? 11.19171 17.10467 75.15339 1.000 34.56326 348 GLN A C 1
ATOM 2708 O O . GLN A 1 355 ? 12.27394 16.66983 74.75012 1.000 36.83438 348 GLN A O 1
ATOM 2712 N N . SER A 1 356 ? 10.96480 18.40733 75.31516 1.000 32.93127 349 SER A N 1
ATOM 2713 C CA . SER A 1 356 ? 11.99716 19.40618 75.07853 1.000 32.85294 349 SER A CA 1
ATOM 2714 C C . SER A 1 356 ? 11.88922 20.49725 76.13097 1.000 30.00753 349 SER A C 1
ATOM 2715 O O . SER A 1 356 ? 10.81141 20.75961 76.67047 1.000 27.90191 349 SER A O 1
ATOM 2718 N N . LEU A 1 357 ? 13.03078 21.13601 76.41271 1.000 29.30755 350 LEU A N 1
ATOM 2719 C CA . LEU A 1 357 ? 13.07001 22.17329 77.44259 1.000 29.06003 350 LEU A CA 1
ATOM 2720 C C . LEU A 1 357 ? 12.09824 23.30798 77.14604 1.000 26.90512 350 LEU A C 1
ATOM 2721 O O . LEU A 1 357 ? 11.57247 23.94253 78.07189 1.000 24.22232 350 LEU A O 1
ATOM 2726 N N . ASP A 1 358 ? 11.85906 23.58901 75.86128 1.000 27.46685 351 ASP A N 1
ATOM 2727 C CA . ASP A 1 358 ? 10.90784 24.63645 75.50192 1.000 28.93997 351 ASP A CA 1
ATOM 2728 C C . ASP A 1 358 ? 9.51282 24.31641 76.02415 1.000 22.37478 351 ASP A C 1
ATOM 2729 O O . ASP A 1 358 ? 8.77592 25.22208 76.43822 1.000 26.45119 351 ASP A O 1
ATOM 2734 N N . GLU A 1 359 ? 9.13401 23.03377 76.01629 1.000 25.32000 352 GLU A N 1
ATOM 2735 C CA . GLU A 1 359 ? 7.83407 22.64778 76.55413 1.000 25.93359 352 GLU A CA 1
ATOM 2736 C C . GLU A 1 359 ? 7.78762 22.82399 78.06728 1.000 25.41959 352 GLU A C 1
ATOM 2737 O O . GLU A 1 359 ? 6.79908 23.33622 78.60904 1.000 27.77729 352 GLU A O 1
ATOM 2739 N N . ALA A 1 360 ? 8.85168 22.42389 78.76499 1.000 25.41116 353 ALA A N 1
ATOM 2740 C CA . ALA A 1 360 ? 8.89895 22.62798 80.21015 1.000 24.22297 353 ALA A CA 1
ATOM 2741 C C . ALA A 1 360 ? 8.80949 24.11062 80.56514 1.000 25.84574 353 ALA A C 1
ATOM 2742 O O . ALA A 1 360 ? 8.06071 24.50179 81.46671 1.000 24.83017 353 ALA A O 1
ATOM 2744 N N . ILE A 1 361 ? 9.55147 24.95311 79.84294 1.000 27.53601 354 ILE A N 1
ATOM 2745 C CA . ILE A 1 361 ? 9.52879 26.39547 80.08707 1.000 24.11352 354 ILE A CA 1
ATOM 2746 C C . ILE A 1 361 ? 8.14783 26.96915 79.79053 1.000 24.43664 354 ILE A C 1
ATOM 2747 O O . ILE A 1 361 ? 7.61508 27.77871 80.56306 1.000 28.62278 354 ILE A O 1
ATOM 2752 N N . ALA A 1 362 ? 7.54558 26.55759 78.67123 1.000 24.16577 355 ALA A N 1
ATOM 2753 C CA . ALA A 1 362 ? 6.19429 27.00448 78.34603 1.000 28.05215 355 ALA A CA 1
ATOM 2754 C C . ALA A 1 362 ? 5.19613 26.60295 79.42588 1.000 27.05293 355 ALA A C 1
ATOM 2755 O O . ALA A 1 362 ? 4.35587 27.41263 79.83456 1.000 25.05500 355 ALA A O 1
ATOM 2757 N N . PHE A 1 363 ? 5.27577 25.35436 79.89498 1.000 27.35034 356 PHE A N 1
ATOM 2758 C CA . PHE A 1 363 ? 4.40277 24.88339 80.96686 1.000 27.93132 356 PHE A CA 1
ATOM 2759 C C . PHE A 1 363 ? 4.50493 25.78190 82.19410 1.000 26.78997 356 PHE A C 1
ATOM 2760 O O . PHE A 1 363 ? 3.48991 26.21635 82.74993 1.000 25.54377 356 PHE A O 1
ATOM 2768 N N . ILE A 1 364 ? 5.73172 26.06883 82.63228 1.000 25.40213 357 ILE A N 1
ATOM 2769 C CA . ILE A 1 364 ? 5.93166 26.86562 83.84059 1.000 25.54023 357 ILE A CA 1
ATOM 2770 C C . ILE A 1 364 ? 5.50465 28.31250 83.61208 1.000 25.47886 357 ILE A C 1
ATOM 2771 O O . ILE A 1 364 ? 4.91238 28.94622 84.49574 1.000 23.20457 357 ILE A O 1
ATOM 2776 N N . HIS A 1 365 ? 5.78024 28.85411 82.42320 1.000 24.89196 358 HIS A N 1
ATOM 2777 C CA . HIS A 1 365 ? 5.43950 30.24336 82.14541 1.000 29.88175 358 HIS A CA 1
ATOM 2778 C C . HIS A 1 365 ? 3.93478 30.46457 82.01875 1.000 30.46192 358 HIS A C 1
ATOM 2779 O O . HIS A 1 365 ? 3.47905 31.60642 82.14482 1.000 33.86642 358 HIS A O 1
ATOM 2786 N N . GLN A 1 366 ? 3.15357 29.40717 81.78040 1.000 29.70458 359 GLN A N 1
ATOM 2787 C CA . GLN A 1 366 ? 1.70090 29.54094 81.72208 1.000 31.84362 359 GLN A CA 1
ATOM 2788 C C . GLN A 1 366 ? 1.06427 29.70651 83.09421 1.000 29.98710 359 GLN A C 1
ATOM 2789 O O . GLN A 1 366 ? -0.11545 30.06561 83.17011 1.000 31.59849 359 GLN A O 1
ATOM 2795 N N . ARG A 1 367 ? 1.80026 29.44837 84.16212 1.000 26.69939 360 ARG A N 1
ATOM 2796 C CA . ARG A 1 367 ? 1.30612 29.46694 85.52620 1.000 24.92202 360 ARG A CA 1
ATOM 2797 C C . ARG A 1 367 ? 1.91017 30.63415 86.29844 1.000 24.48732 360 ARG A C 1
ATOM 2798 O O . ARG A 1 367 ? 2.87279 31.26215 85.84404 1.000 25.47330 360 ARG A O 1
ATOM 2806 N N . PRO A 1 368 ? 1.34763 30.97966 87.46158 1.000 24.69841 361 PRO A N 1
ATOM 2807 C CA . PRO A 1 368 ? 1.89144 32.10928 88.22678 1.000 23.24498 361 PRO A CA 1
ATOM 2808 C C . PRO A 1 368 ? 3.35413 31.89747 88.58546 1.000 21.54888 361 PRO A C 1
ATOM 2809 O O . PRO A 1 368 ? 3.81115 30.77057 88.78720 1.000 21.09963 361 PRO A O 1
ATOM 2813 N N . LYS A 1 369 ? 4.08723 33.00258 88.65299 1.000 20.67616 362 LYS A N 1
ATOM 2814 C CA . LYS A 1 369 ? 5.50011 32.96198 89.00355 1.000 19.54670 362 LYS A CA 1
ATOM 2815 C C . LYS A 1 369 ? 5.67682 32.33473 90.38162 1.000 21.16759 362 LYS A C 1
ATOM 2816 O O . LYS A 1 369 ? 5.15039 32.86874 91.37023 1.000 21.57053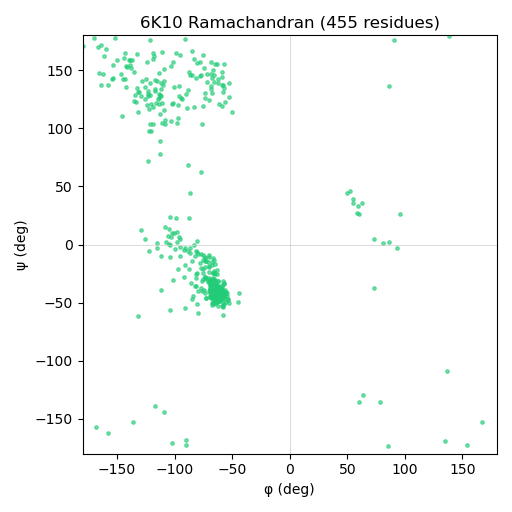 362 LYS A O 1
ATOM 2822 N N . PRO A 1 370 ? 6.38771 31.21871 90.49556 1.000 22.37976 363 PRO A N 1
ATOM 2823 C CA . PRO A 1 370 ? 6.46367 30.51455 91.77636 1.000 20.53631 363 PRO A CA 1
ATOM 2824 C C . PRO A 1 370 ? 7.52324 31.10706 92.69370 1.000 17.34029 363 PRO A C 1
ATOM 2825 O O . PRO A 1 370 ? 8.44481 31.80449 92.26550 1.000 20.74806 363 PRO A O 1
ATOM 2829 N N . LEU A 1 371 ? 7.36783 30.80871 93.98713 1.000 17.16202 364 LEU A N 1
ATOM 2830 C CA . LEU A 1 371 ? 8.32132 31.29174 94.98001 1.000 20.28746 364 LEU A CA 1
ATOM 2831 C C . LEU A 1 371 ? 9.70635 30.71422 94.73758 1.000 22.42251 364 LEU A C 1
ATOM 2832 O O . LEU A 1 371 ? 10.71657 31.39465 94.94773 1.000 21.36176 364 LEU A O 1
ATOM 2837 N N . SER A 1 372 ? 9.77921 29.46174 94.29999 1.000 21.34337 365 SER A N 1
ATOM 2838 C CA . SER A 1 372 ? 11.06628 28.85987 94.00609 1.000 21.40523 365 SER A CA 1
ATOM 2839 C C . SER A 1 372 ? 10.97849 28.04138 92.72800 1.000 20.18417 365 SER A C 1
ATOM 2840 O O . SER A 1 372 ? 9.89859 27.64493 92.28708 1.000 18.67895 365 SER A O 1
ATOM 2843 N N . LEU A 1 373 ? 12.14298 27.82178 92.12179 1.000 15.65903 366 LEU A N 1
ATOM 2844 C CA . LEU A 1 373 ? 12.28243 26.93877 90.97353 1.000 17.51726 366 LEU A CA 1
ATOM 2845 C C . LEU A 1 373 ? 13.61121 26.21222 91.09322 1.000 19.21217 366 LEU A C 1
ATOM 2846 O O . LEU A 1 373 ? 14.60762 26.79867 91.51958 1.000 21.19567 366 LEU A O 1
ATOM 2851 N N . TYR A 1 374 ? 13.62208 24.94190 90.70247 1.000 18.62197 367 TYR A N 1
ATOM 2852 C CA . TYR A 1 374 ? 14.82753 24.13023 90.74604 1.000 20.58459 367 TYR A CA 1
ATOM 2853 C C . TYR A 1 374 ? 15.05301 23.47347 89.39478 1.000 20.69986 367 TYR A C 1
ATOM 2854 O O . TYR A 1 374 ? 14.10430 23.04681 88.73266 1.000 20.56489 367 TYR A O 1
ATOM 2863 N N . LEU A 1 375 ? 16.31693 23.40982 88.98809 1.000 19.26178 368 LEU A N 1
ATOM 2864 C CA . LEU A 1 375 ? 16.71797 22.73792 87.76186 1.000 21.24350 368 LEU A CA 1
ATOM 2865 C C . LEU A 1 375 ? 17.85685 21.78613 88.07344 1.000 21.99744 368 LEU A C 1
ATOM 2866 O O . LEU A 1 375 ? 18.85618 22.19019 88.67407 1.000 20.59827 368 LEU A O 1
ATOM 2871 N N . PHE A 1 376 ? 17.70127 20.52904 87.67155 1.000 20.80361 369 PHE A N 1
ATOM 2872 C CA . PHE A 1 376 ? 18.76201 19.53738 87.77021 1.000 20.31466 369 PHE A CA 1
ATOM 2873 C C . PHE A 1 376 ? 19.25875 19.24383 86.36555 1.000 21.50204 369 PHE A C 1
ATOM 2874 O O . PHE A 1 376 ? 18.50142 18.74220 85.52416 1.000 21.71780 369 PHE A O 1
ATOM 2882 N N . SER A 1 377 ? 20.52043 19.58383 86.11821 1.000 22.81572 370 SER A N 1
ATOM 2883 C CA . SER A 1 377 ? 21.11086 19.51549 84.79288 1.000 24.34205 370 SER A CA 1
ATOM 2884 C C . SER A 1 377 ? 22.61706 19.61930 84.92810 1.000 22.91525 370 SER A C 1
ATOM 2885 O O . SER A 1 377 ? 23.12214 20.28046 85.83703 1.000 21.36318 370 SER A O 1
ATOM 2888 N N . GLU A 1 378 ? 23.32131 18.94924 84.02127 1.000 23.96030 371 GLU A N 1
ATOM 2889 C CA . GLU A 1 378 ? 24.75207 19.13518 83.84949 1.000 23.62574 371 GLU A CA 1
ATOM 2890 C C . GLU A 1 378 ? 25.06044 19.98635 82.62654 1.000 26.90653 371 GLU A C 1
ATOM 2891 O O . GLU A 1 378 ? 26.23141 20.15552 82.26689 1.000 29.47336 371 GLU A O 1
ATOM 2897 N N . ASP A 1 379 ? 24.02821 20.53085 81.99161 1.000 21.17598 372 ASP A N 1
ATOM 2898 C CA . ASP A 1 379 ? 24.14940 21.30544 80.76111 1.000 24.27980 372 ASP A CA 1
ATOM 2899 C C . ASP A 1 379 ? 24.13798 22.78524 81.13447 1.000 26.20680 372 ASP A C 1
ATOM 2900 O O . ASP A 1 379 ? 23.08869 23.34992 81.45564 1.000 21.56088 372 ASP A O 1
ATOM 2905 N N . GLU A 1 380 ? 25.32403 23.40135 81.08659 1.000 24.50651 373 GLU A N 1
ATOM 2906 C CA . GLU A 1 380 ? 25.49246 24.83049 81.33810 1.000 32.43967 373 GLU A CA 1
ATOM 2907 C C . GLU A 1 380 ? 24.44551 25.68219 80.63708 1.000 27.33459 373 GLU A C 1
ATOM 2908 O O . GLU A 1 380 ? 23.83092 26.56515 81.24393 1.000 29.52517 373 GLU A O 1
ATOM 2914 N N . ASN A 1 381 ? 24.25444 25.44609 79.33966 1.000 25.36881 374 ASN A N 1
ATOM 2915 C CA . ASN A 1 381 ? 23.40204 26.32728 78.55284 1.000 27.81669 374 ASN A CA 1
ATOM 2916 C C . ASN A 1 381 ? 21.92942 26.13778 78.88489 1.000 28.88121 374 ASN A C 1
ATOM 2917 O O . ASN A 1 381 ? 21.14190 27.07991 78.74633 1.000 26.37540 374 ASN A O 1
ATOM 2922 N N . ALA A 1 382 ? 21.53459 24.93815 79.31350 1.000 28.07915 375 ALA A N 1
ATOM 2923 C CA . ALA A 1 382 ? 20.18478 24.76098 79.83703 1.000 26.89732 375 ALA A CA 1
ATOM 2924 C C . ALA A 1 382 ? 20.00670 25.55422 81.12310 1.000 26.70683 375 ALA A C 1
ATOM 2925 O O . ALA A 1 382 ? 18.97606 26.20259 81.33091 1.000 27.53775 375 ALA A O 1
ATOM 2927 N N . THR A 1 383 ? 21.01110 25.50435 82.00181 1.000 26.65963 376 THR A N 1
ATOM 2928 C CA . THR A 1 383 ? 21.01198 26.31437 83.21559 1.000 28.52639 376 THR A CA 1
ATOM 2929 C C . THR A 1 383 ? 20.79465 27.78323 82.88868 1.000 26.11252 376 THR A C 1
ATOM 2930 O O . THR A 1 383 ? 19.95947 28.45735 83.50385 1.000 23.36220 376 THR A O 1
ATOM 2934 N N . GLN A 1 384 ? 21.53494 28.28841 81.90237 1.000 26.74306 377 GLN A N 1
ATOM 2935 C CA . GLN A 1 384 ? 21.42594 29.69352 81.53539 1.000 28.73566 377 GLN A CA 1
ATOM 2936 C C . GLN A 1 384 ? 20.03865 30.01691 80.99613 1.000 27.12847 377 GLN A C 1
ATOM 2937 O O . GLN A 1 384 ? 19.46059 31.05533 81.33707 1.000 26.07895 377 GLN A O 1
ATOM 2940 N N . ARG A 1 385 ? 19.48516 29.13538 80.15908 1.000 25.85762 378 ARG A N 1
ATOM 2941 C CA . ARG A 1 385 ? 18.15276 29.36575 79.60617 1.000 29.02398 378 ARG A CA 1
ATOM 2942 C C . ARG A 1 385 ? 17.11127 29.50232 80.70939 1.000 26.39425 378 ARG A C 1
ATOM 2943 O O . ARG A 1 385 ? 16.27419 30.41097 80.68105 1.000 27.14692 378 ARG A O 1
ATOM 2951 N N . VAL A 1 386 ? 17.14874 28.60394 81.69327 1.000 27.53801 379 VAL A N 1
ATOM 2952 C CA . VAL A 1 386 ? 16.11617 28.58745 82.72456 1.000 26.49855 379 VAL A CA 1
ATOM 2953 C C . VAL A 1 386 ? 16.20193 29.83674 83.59342 1.000 26.19133 379 VAL A C 1
ATOM 2954 O O . VAL A 1 386 ? 15.18443 30.46905 83.90231 1.000 25.59544 379 VAL A O 1
ATOM 2958 N N . ILE A 1 387 ? 17.41639 30.20986 84.00295 1.000 24.31197 380 ILE A N 1
ATOM 2959 C CA . ILE A 1 387 ? 17.58344 31.37957 84.86277 1.000 27.17161 380 ILE A CA 1
ATOM 2960 C C . ILE A 1 387 ? 17.20001 32.65241 84.11935 1.000 24.14191 380 ILE A C 1
ATOM 2961 O O . ILE A 1 387 ? 16.62489 33.58114 84.70161 1.000 25.14194 380 ILE A O 1
ATOM 2966 N N . ASN A 1 388 ? 17.48882 32.70887 82.81802 1.000 24.46183 381 ASN A N 1
ATOM 2967 C CA . ASN A 1 388 ? 17.23198 33.93007 82.06295 1.000 28.15335 381 ASN A CA 1
ATOM 2968 C C . ASN A 1 388 ? 15.77730 34.04122 81.62025 1.000 25.82679 381 ASN A C 1
ATOM 2969 O O . ASN A 1 388 ? 15.22470 35.14565 81.58431 1.000 30.85428 381 ASN A O 1
ATOM 2974 N N . GLU A 1 389 ? 15.13817 32.92196 81.27908 1.000 25.57616 382 GLU A N 1
ATOM 2975 C CA . GLU A 1 389 ? 13.83317 32.97798 80.63111 1.000 25.72659 382 GLU A CA 1
ATOM 2976 C C . GLU A 1 389 ? 12.65466 32.81570 81.58167 1.000 22.91314 382 GLU A C 1
ATOM 2977 O O . GLU A 1 389 ? 11.54379 33.23057 81.23272 1.000 26.99075 382 GLU A O 1
ATOM 2983 N N . LEU A 1 390 ? 12.85522 32.23008 82.75775 1.000 22.35566 383 LEU A N 1
ATOM 2984 C CA . LEU A 1 390 ? 11.78296 32.02108 83.72200 1.000 21.68111 383 LEU A CA 1
ATOM 2985 C C . LEU A 1 390 ? 12.01937 32.88437 84.95100 1.000 21.86981 383 LEU A C 1
ATOM 2986 O O . LEU A 1 390 ? 13.10812 32.85424 85.53493 1.000 22.66493 383 LEU A O 1
ATOM 2991 N N . SER A 1 391 ? 10.99943 33.64358 85.34080 1.000 22.65078 384 SER A N 1
ATOM 2992 C CA . SER A 1 391 ? 11.05265 34.46748 86.53856 1.000 24.27974 384 SER A CA 1
ATOM 2993 C C . SER A 1 391 ? 10.40853 33.73248 87.70498 1.000 22.99187 384 SER A C 1
ATOM 2994 O O . SER A 1 391 ? 9.34139 33.12645 87.56614 1.000 20.81784 384 SER A O 1
ATOM 2997 N N . PHE A 1 392 ? 11.06906 33.79467 88.85361 1.000 22.31314 385 PHE A N 1
ATOM 2998 C CA . PHE A 1 392 ? 10.60097 33.14787 90.06856 1.000 22.15191 385 PHE A CA 1
ATOM 2999 C C . PHE A 1 392 ? 11.29262 33.83416 91.23430 1.000 22.84271 385 PHE A C 1
ATOM 3000 O O . PHE A 1 392 ? 12.22922 34.61249 91.04722 1.000 21.08812 385 PHE A O 1
ATOM 3008 N N . GLY A 1 393 ? 10.81566 33.54776 92.44115 1.000 20.75001 386 GLY A N 1
ATOM 3009 C CA . GLY A 1 393 ? 11.35761 34.20229 93.61618 1.000 21.28239 386 GLY A CA 1
ATOM 3010 C C . GLY A 1 393 ? 12.84703 33.98066 93.78783 1.000 20.72072 386 GLY A C 1
ATOM 3011 O O . GLY A 1 393 ? 13.63475 34.93111 93.78936 1.000 19.19967 386 GLY A O 1
ATOM 3012 N N . GLY A 1 394 ? 13.23394 32.71994 93.92951 1.000 20.61166 387 GLY A N 1
ATOM 3013 C CA . GLY A 1 394 ? 14.62837 32.31968 94.01570 1.000 16.91130 387 GLY A CA 1
ATOM 3014 C C . GLY A 1 394 ? 14.69115 30.82287 93.82679 1.000 17.82615 387 GLY A C 1
ATOM 3015 O O . GLY A 1 394 ? 13.66526 30.14500 93.81967 1.000 21.22865 387 GLY A O 1
ATOM 3016 N N . GLY A 1 395 ? 15.89522 30.29786 93.66668 1.000 16.77935 388 GLY A N 1
ATOM 3017 C CA . GLY A 1 395 ? 15.97763 28.88065 93.39081 1.000 16.95199 388 GLY A CA 1
ATOM 3018 C C . GLY A 1 395 ? 17.36497 28.29917 93.49716 1.000 20.91208 388 GLY A C 1
ATOM 3019 O O . GLY A 1 395 ? 18.23720 28.83510 94.17997 1.000 18.42443 388 GLY A O 1
ATOM 3020 N N . ALA A 1 396 ? 17.54865 27.17223 92.81416 1.000 21.52056 389 ALA A N 1
ATOM 3021 C CA . ALA A 1 396 ? 18.77801 26.40694 92.93305 1.000 22.73810 389 ALA A CA 1
ATOM 3022 C C . ALA A 1 396 ? 19.00737 25.59492 91.66948 1.000 22.45923 389 ALA A C 1
ATOM 3023 O O . ALA A 1 396 ? 18.06010 25.08022 91.06845 1.000 21.75208 389 ALA A O 1
ATOM 3025 N N . ILE A 1 397 ? 20.27186 25.49252 91.27629 1.000 22.11052 390 ILE A N 1
ATOM 3026 C CA . ILE A 1 397 ? 20.70869 24.57735 90.23179 1.000 22.44248 390 ILE A CA 1
ATOM 3027 C C . ILE A 1 397 ? 21.35164 23.38373 90.92304 1.000 23.20843 390 ILE A C 1
ATOM 3028 O O . ILE A 1 397 ? 22.31223 23.54519 91.68669 1.000 24.03699 390 ILE A O 1
ATOM 3033 N N . ASN A 1 398 ? 20.80515 22.19202 90.67376 1.000 20.29582 391 ASN A N 1
ATOM 3034 C CA . ASN A 1 398 ? 21.30800 20.94047 91.24525 1.000 20.60909 391 ASN A CA 1
ATOM 3035 C C . ASN A 1 398 ? 21.20384 20.92278 92.77133 1.000 23.73265 391 ASN A C 1
ATOM 3036 O O . ASN A 1 398 ? 22.05131 20.35494 93.46251 1.000 25.56303 391 ASN A O 1
ATOM 3041 N N . ASP A 1 399 ? 20.14396 21.53232 93.29931 1.000 21.31391 392 ASP A N 1
ATOM 3042 C CA . ASP A 1 399 ? 19.81996 21.45464 94.71922 1.000 18.44762 392 ASP A CA 1
ATOM 3043 C C . ASP A 1 399 ? 18.37662 21.90643 94.89149 1.000 22.21527 392 ASP A C 1
ATOM 3044 O O . ASP A 1 399 ? 17.74337 22.38758 93.94974 1.000 21.97579 392 ASP A O 1
ATOM 3049 N N . THR A 1 400 ? 17.85333 21.72952 96.10417 1.000 22.20001 393 THR A N 1
ATOM 3050 C CA . THR A 1 400 ? 16.57057 22.31430 96.47197 1.000 21.13154 393 THR A CA 1
ATOM 3051 C C . THR A 1 400 ? 16.66258 22.88029 97.88203 1.000 19.14545 393 THR A C 1
ATOM 3052 O O . THR A 1 400 ? 17.46676 22.42376 98.69936 1.000 20.76000 393 THR A O 1
ATOM 3056 N N . LEU A 1 401 ? 15.85117 23.91187 98.13534 1.000 16.61203 394 LEU A N 1
ATOM 3057 C CA . LEU A 1 401 ? 15.60531 24.47883 99.46079 1.000 17.43279 394 LEU A CA 1
ATOM 3058 C C . LEU A 1 401 ? 16.77115 25.29104 100.02400 1.000 22.46213 394 LEU A C 1
ATOM 3059 O O . LEU A 1 401 ? 16.54516 26.32096 100.66758 1.000 21.69567 394 LEU A O 1
ATOM 3064 N N . MET A 1 402 ? 18.01419 24.86533 99.77768 1.000 22.09540 395 MET A N 1
ATOM 3065 C CA . MET A 1 402 ? 19.15748 25.42436 100.49816 1.000 22.40437 395 MET A CA 1
ATOM 3066 C C . MET A 1 402 ? 19.48635 26.86932 100.13126 1.000 22.17740 395 MET A C 1
ATOM 3067 O O . MET A 1 402 ? 20.32411 27.47503 100.80957 1.000 21.87360 395 MET A O 1
ATOM 3072 N N . HIS A 1 403 ? 18.86723 27.44689 99.09739 1.000 20.05890 396 HIS A N 1
ATOM 3073 C CA . HIS A 1 403 ? 19.13438 28.85477 98.81592 1.000 20.27504 396 HIS A CA 1
ATOM 3074 C C . HIS A 1 403 ? 18.58633 29.76773 99.90758 1.000 23.62706 396 HIS A C 1
ATOM 3075 O O . HIS A 1 403 ? 18.98064 30.93652 99.97863 1.000 26.97509 396 HIS A O 1
ATOM 3082 N N . LEU A 1 404 ? 17.70281 29.25379 100.76669 1.000 20.36281 397 LEU A N 1
ATOM 3083 C CA . LEU A 1 404 ? 17.24112 29.99093 101.93656 1.000 19.46256 397 LEU A CA 1
ATOM 3084 C C . LEU A 1 404 ? 18.25427 29.98133 103.07227 1.000 23.44019 397 LEU A C 1
ATOM 3085 O O . LEU A 1 404 ? 18.13521 30.79053 103.99840 1.000 22.16361 397 LEU A O 1
ATOM 3090 N N . ALA A 1 405 ? 19.23874 29.08625 103.02656 1.000 22.89664 398 ALA A N 1
ATOM 3091 C CA . ALA A 1 405 ? 20.16245 28.90117 104.13559 1.000 21.91394 398 ALA A CA 1
ATOM 3092 C C . ALA A 1 405 ? 21.35850 29.83981 104.08474 1.000 20.90954 398 ALA A C 1
ATOM 3093 O O . ALA A 1 405 ? 22.14074 29.87180 105.04006 1.000 24.50980 398 ALA A O 1
ATOM 3095 N N . ASN A 1 406 ? 21.52598 30.59454 103.00318 1.000 19.99178 399 ASN A N 1
ATOM 3096 C CA . ASN A 1 406 ? 22.55192 31.62260 102.96054 1.000 20.80647 399 ASN A CA 1
ATOM 3097 C C . ASN A 1 406 ? 21.90883 32.95400 103.31126 1.000 21.86634 399 ASN A C 1
ATOM 3098 O O . ASN A 1 406 ? 21.14416 33.49360 102.49555 1.000 22.43790 399 ASN A O 1
ATOM 3103 N N . PRO A 1 407 ? 22.17919 33.52468 104.49009 1.000 21.91823 400 PRO A N 1
ATOM 3104 C CA . PRO A 1 407 ? 21.54316 34.80130 104.85208 1.000 22.54116 400 PRO A CA 1
ATOM 3105 C C . PRO A 1 407 ? 21.98599 35.96772 103.98609 1.000 24.88644 400 PRO A C 1
ATOM 3106 O O . PRO A 1 407 ? 21.36688 37.03695 104.05664 1.000 26.00427 400 PRO A O 1
ATOM 3110 N N . LYS A 1 408 ? 23.02978 35.79747 103.17405 1.000 22.72156 401 LYS A N 1
ATOM 3111 C CA . LYS A 1 408 ? 23.45980 36.82444 102.23660 1.000 24.63604 401 LYS A CA 1
ATOM 3112 C C . LYS A 1 408 ? 22.63881 36.82298 100.95406 1.000 22.91561 401 LYS A C 1
ATOM 3113 O O . LYS A 1 408 ? 22.82894 37.70687 100.11220 1.000 22.38330 401 LYS A O 1
ATOM 3119 N N . LEU A 1 409 ? 21.73365 35.85872 100.79192 1.000 22.46272 402 LEU A N 1
ATOM 3120 C CA . LEU A 1 409 ? 20.83496 35.79320 99.65224 1.000 20.66092 402 LEU A CA 1
ATOM 3121 C C . LEU A 1 409 ? 19.46370 36.29596 100.07005 1.000 21.32975 402 LEU A C 1
ATOM 3122 O O . LEU A 1 409 ? 18.87707 35.73619 101.00588 1.000 23.67634 402 LEU A O 1
ATOM 3127 N N . PRO A 1 410 ? 18.90973 37.32455 99.43451 1.000 22.99770 403 PRO A N 1
ATOM 3128 C CA . PRO A 1 410 ? 17.54243 37.73315 99.77146 1.000 25.14122 403 PRO A CA 1
ATOM 3129 C C . PRO A 1 410 ? 16.55435 36.62077 99.46035 1.000 26.12481 403 PRO A C 1
ATOM 3130 O O . PRO A 1 410 ? 16.69913 35.89354 98.47678 1.000 22.24074 403 PRO A O 1
ATOM 3134 N N . PHE A 1 411 ? 15.55483 36.47740 100.32365 1.000 23.05503 404 PHE A N 1
ATOM 3135 C CA . PHE A 1 411 ? 14.53913 35.44295 100.18116 1.000 21.98028 404 PHE A CA 1
ATOM 3136 C C . PHE A 1 411 ? 13.18327 36.10759 100.01856 1.000 22.69827 404 PHE A C 1
ATOM 3137 O O . PHE A 1 411 ? 12.72864 36.81506 100.91902 1.000 23.60469 404 PHE A O 1
ATOM 3145 N N . GLY A 1 412 ? 12.54111 35.87192 98.88334 1.000 23.27308 405 GLY A N 1
ATOM 3146 C CA . GLY A 1 412 ? 11.24046 36.46163 98.61669 1.000 23.27457 405 GLY A CA 1
ATOM 3147 C C . GLY A 1 412 ? 10.73485 36.01933 97.26518 1.000 23.69858 405 GLY A C 1
ATOM 3148 O O . GLY A 1 412 ? 11.45509 35.40193 96.47980 1.000 23.03979 405 GLY A O 1
ATOM 3149 N N . GLY A 1 413 ? 9.47097 36.34871 97.00414 1.000 22.50571 406 GLY A N 1
ATOM 3150 C CA . GLY A 1 413 ? 8.81007 35.96499 95.77869 1.000 21.90022 406 GLY A CA 1
ATOM 3151 C C . GLY A 1 413 ? 8.71862 37.09802 94.77217 1.000 21.37965 406 GLY A C 1
ATOM 3152 O O . GLY A 1 413 ? 9.31664 38.16621 94.92244 1.000 21.86636 406 GLY A O 1
ATOM 3153 N N . VAL A 1 414 ? 7.94648 36.84069 93.72075 1.000 21.59774 407 VAL A N 1
ATOM 3154 C CA . VAL A 1 414 ? 7.69794 37.81334 92.66437 1.000 21.13761 407 VAL A CA 1
ATOM 3155 C C . VAL A 1 414 ? 6.35384 37.46764 92.04185 1.000 20.87986 407 VAL A C 1
ATOM 3156 O O . VAL A 1 414 ? 5.99201 36.29321 91.93025 1.000 21.68600 407 VAL A O 1
ATOM 3160 N N . GLY A 1 415 ? 5.60408 38.49638 91.66152 1.000 22.38094 408 GLY A N 1
ATOM 3161 C CA . GLY A 1 415 ? 4.26791 38.25380 91.14202 1.000 21.65723 408 GLY A CA 1
ATOM 3162 C C . GLY A 1 415 ? 3.38178 37.63277 92.20588 1.000 21.77322 408 GLY A C 1
ATOM 3163 O O . GLY A 1 415 ? 3.30013 38.11637 93.33990 1.000 23.83974 408 GLY A O 1
ATOM 3164 N N . ALA A 1 416 ? 2.71832 36.53075 91.84638 1.000 21.67144 409 ALA A N 1
ATOM 3165 C CA . ALA A 1 416 ? 1.78071 35.88792 92.76040 1.000 25.28984 409 ALA A CA 1
ATOM 3166 C C . ALA A 1 416 ? 2.46094 35.29425 93.98781 1.000 24.23210 409 ALA A C 1
ATOM 3167 O O . ALA A 1 416 ? 1.80827 35.14244 95.02649 1.000 22.82603 409 ALA A O 1
ATOM 3169 N N . SER A 1 417 ? 3.74702 34.95471 93.90127 1.000 21.75291 410 SER A N 1
ATOM 3170 C CA . SER A 1 417 ? 4.42810 34.36582 95.04725 1.000 22.48741 410 SER A CA 1
ATOM 3171 C C . SER A 1 417 ? 4.87467 35.39905 96.07215 1.000 22.74872 410 SER A C 1
ATOM 3172 O O . SER A 1 417 ? 5.35677 35.01250 97.14185 1.000 21.51839 410 SER A O 1
ATOM 3175 N N . GLY A 1 418 ? 4.73037 36.69029 95.78379 1.000 23.57194 411 GLY A N 1
ATOM 3176 C CA . GLY A 1 418 ? 4.99238 37.69076 96.79746 1.000 25.06294 411 GLY A CA 1
ATOM 3177 C C . GLY A 1 418 ? 5.75359 38.91861 96.34474 1.000 22.71460 411 GLY A C 1
ATOM 3178 O O . GLY A 1 418 ? 6.12544 39.04401 95.17436 1.000 21.82219 411 GLY A O 1
ATOM 3179 N N . MET A 1 419 ? 5.97707 39.83843 97.28242 1.000 21.41285 412 MET A N 1
ATOM 3180 C CA . MET A 1 419 ? 6.73372 41.05977 97.05286 1.000 24.14800 412 MET A CA 1
ATOM 3181 C C . MET A 1 419 ? 7.51757 41.38045 98.31640 1.000 23.32168 412 MET A C 1
ATOM 3182 O O . MET A 1 419 ? 7.02709 41.17211 99.42890 1.000 22.28314 412 MET A O 1
ATOM 3187 N N . GLY A 1 420 ? 8.73664 41.87498 98.14458 1.000 24.25465 413 GLY A N 1
ATOM 3188 C CA . GLY A 1 420 ? 9.63392 42.09528 99.25932 1.000 23.32194 413 GLY A CA 1
ATOM 3189 C C . GLY A 1 420 ? 10.49564 40.87651 99.53892 1.000 20.94190 413 GLY A C 1
ATOM 3190 O O . GLY A 1 420 ? 10.35355 39.81829 98.92664 1.000 21.30665 413 GLY A O 1
ATOM 3191 N N . ARG A 1 421 ? 11.40883 41.03468 100.49773 1.000 20.76120 414 ARG A N 1
ATOM 3192 C CA . ARG A 1 421 ? 12.40495 40.00499 100.77334 1.000 24.40345 414 ARG A CA 1
ATOM 3193 C C . ARG A 1 421 ? 12.99230 40.21326 102.16015 1.000 23.66768 414 ARG A C 1
ATOM 3194 O O . ARG A 1 421 ? 12.87871 41.29170 102.73915 1.000 23.26901 414 ARG A O 1
ATOM 3202 N N . TYR A 1 422 ? 13.62362 39.16564 102.68670 1.000 23.09390 415 TYR A N 1
ATOM 3203 C CA . TYR A 1 422 ? 14.28004 39.25337 103.99335 1.000 22.32826 415 TYR A CA 1
ATOM 3204 C C . TYR A 1 422 ? 15.34444 38.16492 104.09058 1.000 23.17908 415 TYR A C 1
ATOM 3205 O O . TYR A 1 422 ? 15.75919 37.59595 103.07675 1.000 21.43396 415 TYR A O 1
ATOM 3214 N N . HIS A 1 423 ? 15.75657 37.87480 105.33068 1.000 21.38171 416 HIS A N 1
ATOM 3215 C CA . HIS A 1 423 ? 16.95538 37.13101 105.72439 1.000 21.00129 416 HIS A CA 1
ATOM 3216 C C . HIS A 1 423 ? 18.17701 38.03345 105.82844 1.000 22.87626 416 HIS A C 1
ATOM 3217 O O . HIS A 1 423 ? 18.41617 38.88126 104.96032 1.000 23.15003 416 HIS A O 1
ATOM 3224 N N . GLY A 1 424 ? 18.95313 37.84459 106.89453 1.000 23.04292 417 GLY A N 1
ATOM 3225 C CA . GLY A 1 424 ? 20.18031 38.60579 107.06754 1.000 22.90986 417 GLY A CA 1
ATOM 3226 C C . GLY A 1 424 ? 19.92359 40.08938 107.12481 1.000 24.26195 417 GLY A C 1
ATOM 3227 O O . GLY A 1 424 ? 18.99059 40.55294 107.79395 1.000 24.67004 417 GLY A O 1
ATOM 3228 N N . LYS A 1 425 ? 20.75415 40.85251 106.40482 1.000 20.40640 418 LYS A N 1
ATOM 3229 C CA . LYS A 1 425 ? 20.57793 42.30056 106.36598 1.000 22.68606 418 LYS A CA 1
ATOM 3230 C C . LYS A 1 425 ? 19.28130 42.70116 105.66877 1.000 20.08769 418 LYS A C 1
ATOM 3231 O O . LYS A 1 425 ? 18.74316 43.78283 105.94212 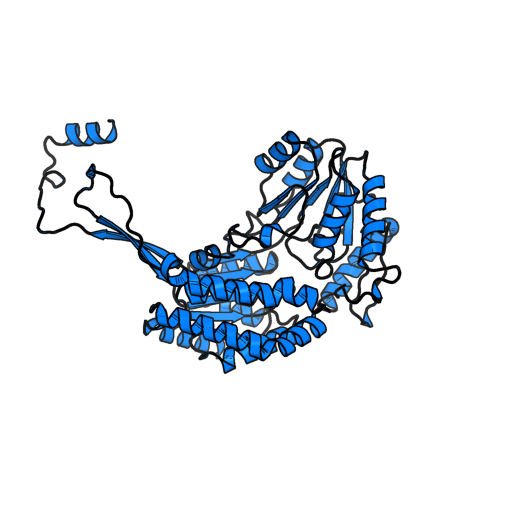1.000 23.06838 418 LYS A O 1
ATOM 3237 N N . TYR A 1 426 ? 18.75817 41.84934 104.77942 1.000 21.05311 419 TYR A N 1
ATOM 3238 C CA . TYR A 1 426 ? 17.50320 42.18025 104.11093 1.000 20.04120 419 TYR A CA 1
ATOM 3239 C C . TYR A 1 426 ? 16.33891 42.23123 105.09064 1.000 22.09938 419 TYR A C 1
ATOM 3240 O O . TYR A 1 426 ? 15.37843 42.98268 104.87043 1.000 23.43776 419 TYR A O 1
ATOM 3249 N N . SER A 1 427 ? 16.40285 41.44605 106.17056 1.000 20.77951 420 SER A N 1
ATOM 3250 C CA . SER A 1 427 ? 15.40968 41.57858 107.23025 1.000 21.53564 420 SER A CA 1
ATOM 3251 C C . SER A 1 427 ? 15.47109 42.96290 107.85771 1.000 21.92658 420 SER A C 1
ATOM 3252 O O . SER A 1 427 ? 14.43495 43.59347 108.10004 1.000 22.89150 420 SER A O 1
ATOM 3255 N N . PHE A 1 428 ? 16.68603 43.45575 108.10972 1.000 19.87738 421 PHE A N 1
ATOM 3256 C CA . PHE A 1 428 ? 16.86262 44.81509 108.61058 1.000 22.20305 421 PHE A CA 1
ATOM 3257 C C . PHE A 1 428 ? 16.37637 45.84068 107.59107 1.000 24.28127 421 PHE A C 1
ATOM 3258 O O . PHE A 1 428 ? 15.61984 46.76147 107.92842 1.000 22.50190 421 PHE A O 1
ATOM 3266 N N . ASP A 1 429 ? 16.81016 45.69732 106.33329 1.000 24.75569 422 ASP A N 1
ATOM 3267 C CA . ASP A 1 429 ? 16.40033 46.62817 105.28323 1.000 23.60384 422 ASP A CA 1
ATOM 3268 C C . ASP A 1 429 ? 14.88238 46.72651 105.17415 1.000 23.72555 422 ASP A C 1
ATOM 3269 O O . ASP A 1 429 ? 14.33305 47.81969 104.98534 1.000 19.97305 422 ASP A O 1
ATOM 3274 N N . THR A 1 430 ? 14.18995 45.58857 105.28959 1.000 22.79533 423 THR A N 1
ATOM 3275 C CA . THR A 1 430 ? 12.74257 45.56616 105.09448 1.000 23.11520 423 THR A CA 1
ATOM 3276 C C . THR A 1 430 ? 12.02826 46.48315 106.08229 1.000 22.34269 423 THR A C 1
ATOM 3277 O O . THR A 1 430 ? 11.06528 47.16782 105.71706 1.000 22.39129 423 THR A O 1
ATOM 3281 N N . PHE A 1 431 ? 12.50052 46.53449 107.32899 1.000 21.15837 424 PHE A N 1
ATOM 3282 C CA . PHE A 1 431 ? 11.89888 47.36857 108.36164 1.000 19.97826 424 PHE A CA 1
ATOM 3283 C C . PHE A 1 431 ? 12.63693 48.68896 108.55036 1.000 20.32724 424 PHE A C 1
ATOM 3284 O O . PHE A 1 431 ? 12.52146 49.30965 109.61303 1.000 21.33925 424 PHE A O 1
ATOM 3292 N N . THR A 1 432 ? 13.37534 49.13557 107.53644 1.000 20.14872 425 THR A N 1
ATOM 3293 C CA . THR A 1 432 ? 14.15985 50.35999 107.60017 1.000 20.95210 425 THR A CA 1
ATOM 3294 C C . THR A 1 432 ? 13.73872 51.29001 106.47368 1.000 20.89306 425 THR A C 1
ATOM 3295 O O . THR A 1 432 ? 13.62276 50.86047 105.32172 1.000 20.47546 425 THR A O 1
ATOM 3299 N N . HIS A 1 433 ? 13.49912 52.55377 106.80392 1.000 19.97472 426 HIS A N 1
ATOM 3300 C CA . HIS A 1 433 ? 13.41439 53.58673 105.78642 1.000 21.26874 426 HIS A CA 1
ATOM 3301 C C . HIS A 1 433 ? 14.78095 54.23379 105.63205 1.000 23.10267 426 HIS A C 1
ATOM 3302 O O . HIS A 1 433 ? 15.36609 54.70287 106.61361 1.000 20.65217 426 HIS A O 1
ATOM 3309 N N . GLU A 1 434 ? 15.28701 54.25464 104.40563 1.000 23.66989 427 GLU A N 1
ATOM 3310 C CA . GLU A 1 434 ? 16.55269 54.91006 104.11277 1.000 23.87252 427 GLU A CA 1
ATOM 3311 C C . GLU A 1 434 ? 16.27385 56.36876 103.77564 1.000 20.77141 427 GLU A C 1
ATOM 3312 O O . GLU A 1 434 ? 15.57171 56.66550 102.80259 1.000 19.68368 427 GLU A O 1
ATOM 3318 N N . LYS A 1 435 ? 16.80796 57.27201 104.59019 1.000 18.25376 428 LYS A N 1
ATOM 3319 C CA . LYS A 1 435 ? 16.47699 58.69252 104.52994 1.000 20.94949 428 LYS A CA 1
ATOM 3320 C C . LYS A 1 435 ? 17.69720 59.45742 104.03045 1.000 22.72034 428 LYS A C 1
ATOM 3321 O O . LYS A 1 435 ? 18.66086 59.66372 104.77346 1.000 25.70695 428 LYS A O 1
ATOM 3327 N N . SER A 1 436 ? 17.65134 59.87288 102.76892 1.000 18.08773 429 SER A N 1
ATOM 3328 C CA . SER A 1 436 ? 18.72809 60.67354 102.20584 1.000 20.08743 429 SER A CA 1
ATOM 3329 C C . SER A 1 436 ? 18.69730 62.07670 102.78828 1.000 20.78148 429 SER A C 1
ATOM 3330 O O . SER A 1 436 ? 17.62996 62.66371 102.97257 1.000 20.72279 429 SER A O 1
ATOM 3333 N N . TYR A 1 437 ? 19.87290 62.62519 103.07293 1.000 19.42398 430 TYR A N 1
ATOM 3334 C CA . TYR A 1 437 ? 19.93505 64.03899 103.40085 1.000 20.11010 430 TYR A CA 1
ATOM 3335 C C . TYR A 1 437 ? 21.31171 64.58314 103.05951 1.000 23.14868 430 TYR A C 1
ATOM 3336 O O . TYR A 1 437 ? 22.30089 63.84640 103.01747 1.000 23.03076 430 TYR A O 1
ATOM 3345 N N . ILE A 1 438 ? 21.35484 65.88521 102.79541 1.000 21.12408 431 ILE A N 1
ATOM 3346 C CA . ILE A 1 438 ? 22.59184 66.56470 102.45378 1.000 21.62020 431 ILE A CA 1
ATOM 3347 C C . ILE A 1 438 ? 22.87534 67.63394 103.49680 1.000 23.34100 431 ILE A C 1
ATOM 3348 O O . ILE A 1 438 ? 22.01299 68.01710 104.29140 1.000 21.84653 431 ILE A O 1
ATOM 3353 N N . PHE A 1 439 ? 24.11711 68.10406 103.48729 1.000 21.53602 432 PHE A N 1
ATOM 3354 C CA . PHE A 1 439 ? 24.54101 69.27018 104.24303 1.000 20.74498 432 PHE A CA 1
ATOM 3355 C C . PHE A 1 439 ? 25.34210 70.16352 103.31099 1.000 20.52592 432 PHE A C 1
ATOM 3356 O O . PHE A 1 439 ? 26.19031 69.67837 102.55626 1.000 22.24429 432 PHE A O 1
ATOM 3364 N N . LYS A 1 440 ? 25.06513 71.46404 103.34855 1.000 20.13869 433 LYS A N 1
ATOM 3365 C CA . LYS A 1 440 ? 25.86749 72.42798 102.60454 1.000 21.21267 433 LYS A CA 1
ATOM 3366 C C . LYS A 1 440 ? 26.19164 73.59675 103.51832 1.000 25.10670 433 LYS A C 1
ATOM 3367 O O . LYS A 1 440 ? 25.28400 74.24498 104.04829 1.000 23.01895 433 LYS A O 1
ATOM 3373 N N . SER A 1 441 ? 27.48449 73.85589 103.69861 1.000 22.83465 434 SER A N 1
ATOM 3374 C CA . SER A 1 441 ? 27.92686 74.91167 104.59769 1.000 24.11384 434 SER A CA 1
ATOM 3375 C C . SER A 1 441 ? 27.36980 76.26402 104.17111 1.000 19.74605 434 SER A C 1
ATOM 3376 O O . SER A 1 441 ? 27.34816 76.59946 102.98428 1.000 23.55937 434 SER A O 1
ATOM 3379 N N . THR A 1 442 ? 26.90798 77.04032 105.15399 1.000 19.04134 435 THR A N 1
ATOM 3380 C CA . THR A 1 442 ? 26.46379 78.40589 104.90926 1.000 21.04789 435 THR A CA 1
ATOM 3381 C C . THR A 1 442 ? 27.61370 79.40030 104.86315 1.000 23.12824 435 THR A C 1
ATOM 3382 O O . THR A 1 442 ? 27.39105 80.56025 104.50368 1.000 23.83451 435 THR A O 1
ATOM 3386 N N . ARG A 1 443 ? 28.82653 78.98536 105.23002 1.000 22.16232 436 ARG A N 1
ATOM 3387 C CA . ARG A 1 443 ? 29.98581 79.85009 105.06302 1.000 24.93690 436 ARG A CA 1
ATOM 3388 C C . ARG A 1 443 ? 30.41217 79.96455 103.60740 1.000 25.49670 436 ARG A C 1
ATOM 3389 O O . ARG A 1 443 ? 31.11979 80.91400 103.25336 1.000 28.40166 436 ARG A O 1
ATOM 3397 N N . LEU A 1 444 ? 29.99954 79.02358 102.76239 1.000 24.03863 437 LEU A N 1
ATOM 3398 C CA . LEU A 1 444 ? 30.35960 79.01285 101.35021 1.000 27.04410 437 LEU A CA 1
ATOM 3399 C C . LEU A 1 444 ? 29.15654 79.49156 100.54902 1.000 29.85917 437 LEU A C 1
ATOM 3400 O O . LEU A 1 444 ? 28.16846 78.76453 100.40243 1.000 30.76358 437 LEU A O 1
ATOM 3405 N N . GLU A 1 445 ? 29.24122 80.71490 100.04012 1.000 29.52504 438 GLU A N 1
ATOM 3406 C CA . GLU A 1 445 ? 28.15199 81.34703 99.31656 1.000 32.33854 438 GLU A CA 1
ATOM 3407 C C . GLU A 1 445 ? 28.49464 81.44075 97.83731 1.000 32.85454 438 GLU A C 1
ATOM 3408 O O . GLU A 1 445 ? 29.66549 81.53930 97.45781 1.000 33.67058 438 GLU A O 1
ATOM 3414 N N . SER A 1 446 ? 27.45565 81.41167 97.00694 1.000 32.81400 439 SER A N 1
ATOM 3415 C CA . SER A 1 446 ? 27.61054 81.59287 95.57243 1.000 31.01761 439 SER A CA 1
ATOM 3416 C C . SER A 1 446 ? 26.25107 81.90854 94.97100 1.000 31.23403 439 SER A C 1
ATOM 3417 O O . SER A 1 446 ? 25.24742 81.29068 95.33421 1.000 32.71424 439 SER A O 1
ATOM 3420 N N . GLY A 1 447 ? 26.22894 82.87529 94.05995 1.000 29.31741 440 GLY A N 1
ATOM 3421 C CA . GLY A 1 447 ? 25.04478 83.20739 93.29929 1.000 31.30067 440 GLY A CA 1
ATOM 3422 C C . GLY A 1 447 ? 24.98602 82.59000 91.91956 1.000 31.01677 440 GLY A C 1
ATOM 3423 O O . GLY A 1 447 ? 24.11187 82.96483 91.12904 1.000 30.61403 440 GLY A O 1
ATOM 3424 N N . VAL A 1 448 ? 25.87809 81.64484 91.60728 1.000 30.64135 441 VAL A N 1
ATOM 3425 C CA . VAL A 1 448 ? 25.97149 81.11443 90.24861 1.000 31.11932 441 VAL A CA 1
ATOM 3426 C C . VAL A 1 448 ? 24.70004 80.36424 89.86766 1.000 27.83598 441 VAL A C 1
ATOM 3427 O O . VAL A 1 448 ? 24.20109 80.49371 88.74288 1.000 31.22069 441 VAL A O 1
ATOM 3431 N N . HIS A 1 449 ? 24.15240 79.57571 90.79188 1.000 27.34073 442 HIS A N 1
ATOM 3432 C CA . HIS A 1 449 ? 22.98748 78.74558 90.51304 1.000 30.14659 442 HIS A CA 1
ATOM 3433 C C . HIS A 1 449 ? 21.66919 79.40197 90.90408 1.000 29.36349 442 HIS A C 1
ATOM 3434 O O . HIS A 1 449 ? 20.61853 78.76378 90.78588 1.000 28.10934 442 HIS A O 1
ATOM 3441 N N . LEU A 1 450 ? 21.69283 80.64895 91.35405 1.000 28.66879 443 LEU A N 1
ATOM 3442 C CA . LEU A 1 450 ? 20.49209 81.35411 91.77342 1.000 29.23095 443 LEU A CA 1
ATOM 3443 C C . LEU A 1 450 ? 20.02377 82.31800 90.69434 1.000 28.57803 443 LEU A C 1
ATOM 3444 O O . LEU A 1 450 ? 20.80944 82.74830 89.84391 1.000 23.70951 443 LEU A O 1
ATOM 3449 N N . PRO A 1 451 ? 18.72940 82.68268 90.69465 1.000 24.69925 444 PRO A N 1
ATOM 3450 C CA . PRO A 1 451 ? 18.27006 83.76876 89.82460 1.000 24.90361 444 PRO A CA 1
ATOM 3451 C C . PRO A 1 451 ? 18.93638 85.08705 90.20900 1.000 26.32188 444 PRO A C 1
ATOM 3452 O O . PRO A 1 451 ? 19.35477 85.23103 91.35816 1.000 24.86451 444 PRO A O 1
ATOM 3456 N N . PRO A 1 452 ? 19.04192 86.03731 89.26535 1.000 30.94049 445 PRO A N 1
ATOM 3457 C CA . PRO A 1 452 ? 18.57904 85.96671 87.87001 1.000 27.39479 445 PRO A CA 1
ATOM 3458 C C . PRO A 1 452 ? 19.41655 85.03512 86.98648 1.000 27.18252 445 PRO A C 1
ATOM 3459 O O . PRO A 1 452 ? 20.62593 84.92179 87.18374 1.000 27.79928 445 PRO A O 1
ATOM 3463 N N . TYR A 1 453 ? 18.76614 84.38856 86.01770 1.000 24.77686 446 TYR A N 1
ATOM 3464 C CA . TYR A 1 453 ? 19.38553 83.36759 85.18130 1.000 25.62371 446 TYR A CA 1
ATOM 3465 C C . TYR A 1 453 ? 19.89778 83.90200 83.85018 1.000 27.92999 446 TYR A C 1
ATOM 3466 O O . TYR A 1 453 ? 20.32143 83.10688 83.00422 1.000 29.36891 446 TYR A O 1
ATOM 3475 N N . LYS A 1 454 ? 19.85636 85.21510 83.63758 1.000 28.61025 447 LYS A N 1
ATOM 3476 C CA . LYS A 1 454 ? 20.27445 85.79124 82.36511 1.000 31.69275 447 LYS A CA 1
ATOM 3477 C C . LYS A 1 454 ? 21.69811 85.37609 82.02253 1.000 32.70159 447 LYS A C 1
ATOM 3478 O O . LYS A 1 454 ? 22.62680 85.59342 82.80640 1.000 32.17001 447 LYS A O 1
ATOM 3480 N N . GLY A 1 455 ? 21.85789 84.75318 80.85586 1.000 35.61550 448 GLY A N 1
ATOM 3481 C CA . GLY A 1 455 ? 23.15685 84.35726 80.35735 1.000 34.44692 448 GLY A CA 1
ATOM 3482 C C . GLY A 1 455 ? 23.65924 83.00895 80.82600 1.000 35.04976 448 GLY A C 1
ATOM 3483 O O . GLY A 1 455 ? 24.77971 82.62697 80.46329 1.000 36.67597 448 GLY A O 1
ATOM 3484 N N . LYS A 1 456 ? 22.87317 82.26799 81.60400 1.000 28.01834 449 LYS A N 1
ATOM 3485 C CA . LYS A 1 456 ? 23.33673 81.02379 82.20233 1.000 28.09928 449 LYS A CA 1
ATOM 3486 C C . LYS A 1 456 ? 22.87580 79.77867 81.45571 1.000 28.86321 449 LYS A C 1
ATOM 3487 O O . LYS A 1 456 ? 23.28101 78.67302 81.82746 1.000 29.42893 449 LYS A O 1
ATOM 3493 N N . PHE A 1 457 ? 22.05464 79.92146 80.41072 1.000 27.58964 450 PHE A N 1
ATOM 3494 C CA . PHE A 1 457 ? 21.53901 78.73820 79.72696 1.000 28.98844 450 PHE A CA 1
ATOM 3495 C C . PHE A 1 457 ? 22.65232 77.95837 79.03989 1.000 31.59582 450 PHE A C 1
ATOM 3496 O O . PHE A 1 457 ? 22.69127 76.72456 79.11547 1.000 29.54204 450 PHE A O 1
ATOM 3504 N N . LYS A 1 458 ? 23.55837 78.65750 78.35236 1.000 31.90881 451 LYS A N 1
ATOM 3505 C CA . LYS A 1 458 ? 24.65120 77.97358 77.66813 1.000 31.16941 451 LYS A CA 1
ATOM 3506 C C . LYS A 1 458 ? 25.49753 77.16743 78.64685 1.000 29.96553 451 LYS A C 1
ATOM 3507 O O . LYS A 1 458 ? 25.98847 76.08437 78.30868 1.000 30.80440 451 LYS A O 1
ATOM 3509 N N . TYR A 1 459 ? 25.66356 77.67080 79.87175 1.000 31.44777 452 TYR A N 1
ATOM 3510 C CA . TYR A 1 459 ? 26.47209 76.96691 80.86242 1.000 32.10100 452 TYR A CA 1
ATOM 3511 C C . TYR A 1 459 ? 25.75685 75.72610 81.38429 1.000 31.82237 452 TYR A C 1
ATOM 3512 O O . TYR A 1 459 ? 26.35611 74.64843 81.48436 1.000 29.61072 452 TYR A O 1
ATOM 3521 N N . ILE A 1 460 ? 24.47360 75.85669 81.72724 1.000 29.99843 453 ILE A N 1
ATOM 3522 C CA . ILE A 1 460 ? 23.75908 74.72651 82.31074 1.000 32.16849 453 ILE A CA 1
ATOM 3523 C C . ILE A 1 460 ? 23.53936 73.63499 81.26790 1.000 30.98315 453 ILE A C 1
ATOM 3524 O O . ILE A 1 460 ? 23.61363 72.44112 81.58065 1.000 30.85896 453 ILE A O 1
ATOM 3528 N N . LYS A 1 461 ? 23.30805 74.01650 80.00800 1.000 28.84013 454 LYS A N 1
ATOM 3529 C CA . LYS A 1 461 ? 23.12286 73.01062 78.96667 1.000 29.66468 454 LYS A CA 1
ATOM 3530 C C . LYS A 1 461 ? 24.42302 72.27026 78.68744 1.000 30.36709 454 LYS A C 1
ATOM 3531 O O . LYS A 1 461 ? 24.43591 71.03904 78.57084 1.000 32.04042 454 LYS A O 1
ATOM 3537 N N . ALA A 1 462 ? 25.52989 73.00914 78.57620 1.000 31.24399 455 ALA A N 1
ATOM 3538 C CA . ALA A 1 462 ? 26.81999 72.37531 78.32929 1.000 33.41080 455 ALA A CA 1
ATOM 3539 C C . ALA A 1 462 ? 27.16648 71.38414 79.43241 1.000 34.79883 455 ALA A C 1
ATOM 3540 O O . ALA A 1 462 ? 27.74680 70.32548 79.16463 1.000 35.58453 455 ALA A O 1
ATOM 3542 N N . PHE A 1 463 ? 26.80471 71.70198 80.67826 1.000 33.89252 456 PHE A N 1
ATOM 3543 C CA . PHE A 1 463 ? 27.07498 70.78583 81.78169 1.000 34.64672 456 PHE A CA 1
ATOM 3544 C C . PHE A 1 463 ? 26.35356 69.45665 81.58973 1.000 33.75627 456 PHE A C 1
ATOM 3545 O O . PHE A 1 463 ? 26.95475 68.38519 81.72876 1.000 31.26368 456 PHE A O 1
ATOM 3553 N N . PHE A 1 464 ? 25.05639 69.50420 81.27963 1.000 32.35398 457 PHE A N 1
ATOM 3554 C CA . PHE A 1 464 ? 24.28361 68.27511 81.14392 1.000 34.04918 457 PHE A CA 1
ATOM 3555 C C . PHE A 1 464 ? 24.60485 67.50655 79.86884 1.000 36.47000 457 PHE A C 1
ATOM 3556 O O . PHE A 1 464 ? 24.18532 66.35078 79.74489 1.000 38.56280 457 PHE A O 1
ATOM 3564 N N . LYS A 1 465 ? 25.33895 68.10468 78.93010 1.000 39.61056 458 LYS A N 1
ATOM 3565 C CA . LYS A 1 465 ? 25.66408 67.44978 77.67169 1.000 41.97088 458 LYS A CA 1
ATOM 3566 C C . LYS A 1 465 ? 27.15253 67.18364 77.48865 1.000 46.47537 458 LYS A C 1
ATOM 3567 O O . LYS A 1 465 ? 27.54458 66.64887 76.44465 1.000 44.87323 458 LYS A O 1
ATOM 3573 N N . ASN A 1 466 ? 27.98954 67.53858 78.45905 1.000 48.85190 459 ASN A N 1
ATOM 3574 C CA . ASN A 1 466 ? 29.39236 67.13429 78.44233 1.000 50.49793 459 ASN A CA 1
ATOM 3575 C C . ASN A 1 466 ? 29.62382 66.01716 79.45354 1.000 52.43297 459 ASN A C 1
ATOM 3576 O O . ASN A 1 466 ? 28.79114 65.12230 79.60246 1.000 54.04112 459 ASN A O 1
#

InterPro domains:
  IPR012394 Aldehyde dehydrogenase NAD(P)-dependent [PIRSF036492] (5-456)
  IPR012394 Aldehyde dehydrogenase NAD(P)-dependent [PTHR43570] (5-456)
  IPR015590 Aldehyde dehydrogenase domain [PF00171] (12-429)
  IPR016160 Aldehyde dehydrogenase, cysteine active site [PS00070] (237-248)
  IPR016161 Aldehyde/histidinol dehydrogenase [SSF53720] (11-438)
  IPR016162 Aldehyde dehydrogenase, N-terminal [G3DSA:3.40.605.10] (13-428)
  IPR016163 Aldehyde dehydrogenase, C-terminal [G3DSA:3.40.309.10] (213-410)
  IPR029510 Aldehyde dehydrogenase, glutamic acid active site [PS00687] (209-216)

Organism: Staphylococcus aureus (strain NCTC 8325 / PS 47) (NCBI:txid93061)

Solvent-accessible surface area: 20685 Å² total; per-residue (Å²): 119,111,29,74,66,23,2,119,70,0,32,57,43,29,102,85,94,84,0,81,69,61,78,29,8,54,95,12,0,51,66,0,18,146,6,0,123,80,35,55,68,47,1,34,103,5,0,140,90,7,0,15,4,21,104,114,23,0,82,68,30,0,0,16,60,0,27,69,17,1,98,52,1,69,128,69,0,67,103,15,12,101,52,42,90,61,129,30,51,155,122,81,131,29,8,85,19,63,45,83,19,35,11,72,1,1,0,0,0,9,2,25,19,7,21,2,2,15,16,0,0,6,0,0,3,1,0,1,0,1,0,2,0,2,0,0,14,2,9,90,70,0,78,68,1,5,122,8,1,50,93,1,0,58,132,30,9,99,49,33,6,0,12,0,9,57,12,14,84,112,58,5,50,50,0,3,92,12,68,4,53,16,2,0,4,15,18,62,52,72,41,0,69,69,0,92,125,6,1,67,135,54,167,14,58,18,1,2,3,18,6,24,28,1,0,0,0,0,8,91,60,11,77,29,57,49,0,0,62,101,0,0,87,0,2,1,16,2,1,1,1,10,25,0,6,0,7,2,0,4,0,29,96,74,17,27,97,80,0,22,94,8,0,24,119,0,0,74,110,73,24,32,144,99,1,54,75,12,106,74,6,2,30,1,4,33,90,152,41,10,84,50,0,30,73,9,12,108,64,6,124,103,37,53,66,19,23,22,126,54,45,84,138,79,64,5,2,11,0,0,0,0,6,132,9,69,59,125,26,46,2,1,111,62,52,0,39,0,0,0,0,0,0,9,59,13,100,53,28,81,50,0,15,54,40,6,129,161,62,89,94,4,2,0,2,0,0,4,3,112,57,154,114,9,26,64,80,0,92,110,79,7,55,38,28,22,23,18,63,39,41,0,22,88,27,33,53,66,58,172,82,57,16,9,14,50,46,53,0,2,74,36,119,1,14,12,86,52,1,2,46,16,0,9,77,99,82,90,98,115,117,121,30,124,223,106,159,74,49,98,144,102,88,114,135,98,66,55,146,74,170,75,99,46,87,149,148,159

Secondary structure (DSSP, 8-state):
-HHHHHHHHHHHHHHTTGGG-HHHHHHHHHHHHHHHHHTHHHHHHHHHHHH---HHHHIIIIIHHHHHHHHHHHHHHHHHHSPEEE---GGGTT-EEEEEEEE-SEEEEE--SSSTTHHHHHHHHHHHHHT-EEEEE--SSSHHHHHHHHHHHHHHS-TTTEEE---SHHHHHHHHTS--SEEEEES-HHHHHHHHHHHHHTT--EEEE-----EEEE-TTS-HHHHHHHHHHHHHGGGG--TTS--EEEEEGGGHHHHHHHHHHHHHHHH-S-GGG-TT----SSHHHHHHHHHHHHHTGGGEEE---EEGGGTEE--EEE-S--TTSGGGSS---SSEEEEEEESSHHHHHHHHHTSPPPSEEEEE-S-HHHHHHHHHH---SEEEES-SSGGGS-TTS-B---GGGEE--BSTHHHHHHTEEEEEEEE--TTS---TTSSP-TT-HHHHHHHHH-

Foldseek 3Di:
DVLVVLQVLLLVVVVVVQLVDQVSLLVLLVLLLVLCVVCVVLLQVLCCVQKVAFPVLLCQQARVLLSVLSVQLSVCLCVLQPKDFDDDDPVPPPKTKIKGKAFLEEEEQEEEDLRQRRSQRQLVSLCSSSRYAYEYETYCLSVSNLVSVQVSDVVRDPSSRYHYDYDDVVSVVVVLLDLGQEYEDEEELVVQVVSVVSNVVNVHYYWYFYADAAEEEEEPAFPQLLLLLQLCVQCQSSQRQDRQRHLEYAYAPVCQVVNLVNNQVNLCVQQNPPNVPRSNGIADRDLVLLVVQLVLLVQQVVFWPDFSDADSVRNDGTQTEGEPDDCPGPSNPDRSSHRYYYYHYDHDVVVVLVVQVVTWAGQEYEYGHPDPVSVVCCVPRGAWNYYYYSHTDCLLVPQVRWGHTDGSSIDATHGRSSSNVSRIDIHMDMDDDPVDDDCLPPDPCPPPPVVVVVVVVD

Radius of gyration: 25.29 Å; Cα contacts (8 Å, |Δi|>4): 932; chains: 1; bounding box: 43×86×55 Å